Protein AF-A0A7V3CG55-F1 (afdb_monomer)

Structure (mmCIF, N/CA/C/O backbone):
data_AF-A0A7V3CG55-F1
#
_entry.id   AF-A0A7V3CG55-F1
#
loop_
_atom_site.group_PDB
_atom_site.id
_atom_site.type_symbol
_atom_site.label_atom_id
_atom_site.label_alt_id
_atom_site.label_comp_id
_atom_site.label_asym_id
_atom_site.label_entity_id
_atom_site.label_seq_id
_atom_site.pdbx_PDB_ins_code
_atom_site.Cartn_x
_atom_site.Cartn_y
_atom_site.Cartn_z
_atom_site.occupancy
_atom_site.B_iso_or_equiv
_atom_site.auth_seq_id
_atom_site.auth_comp_id
_atom_site.auth_asym_id
_atom_site.auth_atom_id
_atom_site.pdbx_PDB_model_num
ATOM 1 N N . MET A 1 1 ? 58.466 -49.900 -15.186 1.00 35.53 1 MET A N 1
ATOM 2 C CA . MET A 1 1 ? 58.613 -49.141 -16.448 1.00 35.53 1 MET A CA 1
ATOM 3 C C . MET A 1 1 ? 57.589 -49.647 -17.452 1.00 35.53 1 MET A C 1
ATOM 5 O O . MET A 1 1 ? 57.503 -50.847 -17.643 1.00 35.53 1 MET A O 1
ATOM 9 N N . HIS A 1 2 ? 56.799 -48.723 -18.004 1.00 33.03 2 HIS A N 1
ATOM 10 C CA . HIS A 1 2 ? 55.833 -48.870 -19.103 1.00 33.03 2 HIS A CA 1
ATOM 11 C C . HIS A 1 2 ? 54.865 -50.068 -19.105 1.00 33.03 2 HIS A C 1
ATOM 13 O O . HIS A 1 2 ? 55.187 -51.162 -19.558 1.00 33.03 2 HIS A O 1
ATOM 19 N N . ARG A 1 3 ? 53.592 -49.780 -18.805 1.00 26.42 3 ARG A N 1
ATOM 20 C CA . ARG A 1 3 ? 52.463 -50.412 -19.498 1.00 26.42 3 ARG A CA 1
ATOM 21 C C . ARG A 1 3 ? 51.508 -49.337 -20.009 1.00 26.42 3 ARG A C 1
ATOM 23 O O . ARG A 1 3 ? 50.970 -48.554 -19.236 1.00 26.42 3 ARG A O 1
ATOM 30 N N . LYS A 1 4 ? 51.373 -49.313 -21.336 1.00 31.94 4 LYS A N 1
ATOM 31 C CA . LYS A 1 4 ? 50.339 -48.615 -22.099 1.00 31.94 4 LYS A CA 1
ATOM 32 C C . LYS A 1 4 ? 49.001 -49.311 -21.852 1.00 31.94 4 LYS A C 1
ATOM 34 O O . LYS A 1 4 ? 48.948 -50.536 -21.927 1.00 31.94 4 LYS A O 1
ATOM 39 N N . ILE A 1 5 ? 47.943 -48.537 -21.643 1.00 29.34 5 ILE A N 1
ATOM 40 C CA . ILE A 1 5 ? 46.559 -48.978 -21.826 1.00 29.34 5 ILE A CA 1
ATOM 41 C C . ILE A 1 5 ? 45.871 -47.912 -22.686 1.00 29.34 5 ILE A C 1
ATOM 43 O O . ILE A 1 5 ? 45.896 -46.730 -22.353 1.00 29.34 5 ILE A O 1
ATOM 47 N N . LEU A 1 6 ? 45.354 -48.356 -23.835 1.00 31.91 6 LEU A N 1
ATOM 48 C CA . LEU A 1 6 ? 44.454 -47.623 -24.732 1.00 31.91 6 LEU A CA 1
ATOM 49 C C . LEU A 1 6 ? 43.140 -47.261 -24.015 1.00 31.91 6 LEU A C 1
ATOM 51 O O . LEU A 1 6 ? 42.688 -48.013 -23.154 1.00 31.91 6 LEU A O 1
ATOM 55 N N . PRO A 1 7 ? 42.431 -46.241 -24.515 1.00 29.69 7 PRO A N 1
ATOM 56 C CA . PRO A 1 7 ? 41.091 -46.509 -25.043 1.00 29.69 7 PRO A CA 1
ATOM 57 C C . PRO A 1 7 ? 40.951 -45.928 -26.459 1.00 29.69 7 PRO A C 1
ATOM 59 O O . PRO A 1 7 ? 41.406 -44.829 -26.754 1.00 29.69 7 PRO A O 1
ATOM 62 N N . PHE A 1 8 ? 40.564 -46.753 -27.431 1.00 28.31 8 PHE A N 1
ATOM 63 C CA . PHE A 1 8 ? 39.180 -46.871 -27.910 1.00 28.31 8 PHE A CA 1
ATOM 64 C C . PHE A 1 8 ? 38.615 -45.546 -28.441 1.00 28.31 8 PHE A C 1
ATOM 66 O O . PHE A 1 8 ? 37.965 -44.781 -27.738 1.00 28.31 8 PHE A O 1
ATOM 73 N N . ALA A 1 9 ? 38.865 -45.324 -29.731 1.00 29.89 9 ALA A N 1
ATOM 74 C CA . ALA A 1 9 ? 38.088 -44.430 -30.568 1.00 29.89 9 ALA A CA 1
ATOM 75 C C . ALA A 1 9 ? 36.786 -45.132 -30.983 1.00 29.89 9 ALA A C 1
ATOM 77 O O . ALA A 1 9 ? 36.823 -46.257 -31.485 1.00 29.89 9 ALA A O 1
ATOM 78 N N . PHE A 1 10 ? 35.657 -44.446 -30.837 1.00 26.48 10 PHE A N 1
ATOM 79 C CA . PHE A 1 10 ? 34.506 -44.633 -31.711 1.00 26.48 10 PHE A CA 1
ATOM 80 C C . PHE A 1 10 ? 33.882 -43.269 -32.004 1.00 26.48 10 PHE A C 1
ATOM 82 O O . PHE A 1 10 ? 33.929 -42.349 -31.193 1.00 26.48 10 PHE A O 1
ATOM 89 N N . TRP A 1 11 ? 33.418 -43.147 -33.237 1.00 26.95 11 TRP A N 1
ATOM 90 C CA . TRP A 1 11 ? 33.164 -41.922 -33.974 1.00 26.95 11 TRP A CA 1
ATOM 91 C C . TRP A 1 11 ? 31.956 -41.121 -33.482 1.00 26.95 11 TRP A C 1
ATOM 93 O O . TRP A 1 11 ? 30.909 -41.694 -33.198 1.00 26.95 11 TRP A O 1
ATOM 103 N N . LEU A 1 12 ? 32.049 -39.795 -33.607 1.00 23.28 12 LEU A N 1
ATOM 104 C CA . LEU A 1 12 ? 30.937 -38.999 -34.121 1.00 23.28 12 LEU A CA 1
ATOM 105 C C . LEU A 1 12 ? 31.495 -37.861 -34.985 1.00 23.28 12 LEU A C 1
ATOM 107 O O . LEU A 1 12 ? 31.958 -36.838 -34.489 1.00 23.28 12 LEU A O 1
ATOM 111 N N . GLY A 1 13 ? 3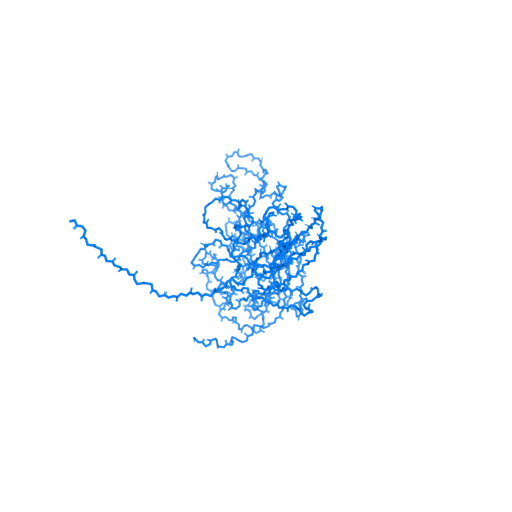1.489 -38.074 -36.297 1.00 25.56 13 GLY A N 1
ATOM 112 C CA . GLY A 1 13 ? 31.519 -36.983 -37.255 1.00 25.56 13 GLY A CA 1
ATOM 113 C C . GLY A 1 13 ? 30.084 -36.626 -37.603 1.00 25.56 13 GLY A C 1
ATOM 114 O O . GLY A 1 13 ? 29.375 -37.494 -38.096 1.00 25.56 13 GLY A O 1
ATOM 115 N N . ILE A 1 14 ? 29.691 -35.371 -37.380 1.00 28.50 14 ILE A N 1
ATOM 116 C CA . ILE A 1 14 ? 28.765 -34.641 -38.253 1.00 28.50 14 ILE A CA 1
ATOM 117 C C . ILE A 1 14 ? 29.295 -33.205 -38.370 1.00 28.50 14 ILE A C 1
ATOM 119 O O . ILE A 1 14 ? 29.180 -32.389 -37.464 1.00 28.50 14 ILE A O 1
ATOM 123 N N . THR A 1 15 ? 29.993 -32.997 -39.482 1.00 29.48 15 THR A N 1
ATOM 124 C CA . THR A 1 15 ? 29.806 -31.929 -40.471 1.00 29.48 15 THR A CA 1
ATOM 125 C C . THR A 1 15 ? 29.476 -30.511 -39.992 1.00 29.48 15 THR A C 1
ATOM 127 O O . THR A 1 15 ? 28.394 -30.230 -39.483 1.00 29.48 15 THR A O 1
ATOM 130 N N . LEU A 1 16 ? 30.389 -29.593 -40.338 1.00 33.97 16 LEU A N 1
ATOM 131 C CA . LEU A 1 16 ? 30.124 -28.174 -40.560 1.00 33.97 16 LEU A CA 1
ATOM 132 C C . LEU A 1 16 ? 28.797 -27.952 -41.304 1.00 33.97 16 LEU A C 1
ATOM 134 O O . LEU A 1 16 ? 28.668 -28.342 -42.461 1.00 33.97 16 LEU A O 1
ATOM 138 N N . CYS A 1 17 ? 27.888 -27.236 -40.657 1.00 27.44 17 CYS A N 1
ATOM 139 C CA . CYS A 1 17 ? 26.874 -26.326 -41.198 1.00 27.44 17 CYS A CA 1
ATOM 140 C C . CYS A 1 17 ? 26.554 -25.435 -39.983 1.00 27.44 17 CYS A C 1
ATOM 142 O O . CYS A 1 17 ? 26.014 -25.933 -39.008 1.00 27.44 17 CYS A O 1
ATOM 144 N N . VAL A 1 18 ? 26.975 -24.179 -39.845 1.00 32.47 18 VAL A N 1
ATOM 145 C CA . VAL A 1 18 ? 26.862 -23.055 -40.773 1.00 32.47 18 VAL A CA 1
ATOM 146 C C . VAL A 1 18 ? 28.028 -22.087 -40.505 1.00 32.47 18 VAL A C 1
ATOM 148 O O . VAL A 1 18 ? 28.001 -21.307 -39.558 1.00 32.47 18 VAL A O 1
ATOM 151 N N . ALA A 1 19 ? 29.058 -22.116 -41.352 1.00 32.53 19 ALA A N 1
ATOM 152 C CA . ALA A 1 19 ? 29.825 -20.911 -41.652 1.00 32.53 19 ALA A CA 1
ATOM 153 C C . ALA A 1 19 ? 28.995 -20.158 -42.697 1.00 32.53 19 ALA A C 1
ATOM 155 O O . ALA A 1 19 ? 28.961 -20.548 -43.861 1.00 32.53 19 ALA A O 1
ATOM 156 N N . GLY A 1 20 ? 28.214 -19.180 -42.246 1.00 30.47 20 GLY A N 1
ATOM 157 C CA . GLY A 1 20 ? 27.218 -18.528 -43.097 1.00 30.47 20 GLY A CA 1
ATOM 158 C C . GLY A 1 20 ? 26.091 -17.832 -42.343 1.00 30.47 20 GLY A C 1
ATOM 159 O O . GLY A 1 20 ? 24.978 -17.777 -42.843 1.00 30.47 20 GLY A O 1
ATOM 160 N N . LEU A 1 21 ? 26.348 -17.311 -41.147 1.00 34.59 21 LEU A N 1
ATOM 161 C CA . LEU A 1 21 ? 25.634 -16.125 -40.699 1.00 34.59 21 LEU A CA 1
ATOM 162 C C . LEU A 1 21 ? 26.679 -15.028 -40.751 1.00 34.59 21 LEU A C 1
ATOM 164 O O . LEU A 1 21 ? 27.615 -15.009 -39.953 1.00 34.59 21 LEU A O 1
ATOM 168 N N . SER A 1 22 ? 26.569 -14.182 -41.774 1.00 35.09 22 SER A N 1
ATOM 169 C CA . SER A 1 22 ? 27.183 -12.863 -41.759 1.00 35.09 22 SER A CA 1
ATOM 170 C C . SER A 1 22 ? 27.063 -12.300 -40.348 1.00 35.09 22 SER A C 1
ATOM 172 O O . SER A 1 22 ? 25.990 -12.404 -39.748 1.00 35.09 22 SER A O 1
ATOM 174 N N . ALA A 1 23 ? 28.128 -11.690 -39.839 1.00 41.75 23 ALA A N 1
ATOM 175 C CA . ALA A 1 23 ? 27.981 -10.670 -38.820 1.00 41.75 23 ALA A CA 1
ATOM 176 C C . ALA A 1 23 ? 26.908 -9.690 -39.329 1.00 41.75 23 ALA A C 1
ATOM 178 O O . ALA A 1 23 ? 27.185 -8.883 -40.209 1.00 41.75 23 ALA A O 1
ATOM 179 N N . GLN A 1 24 ? 25.654 -9.856 -38.901 1.00 49.94 24 GLN A N 1
ATOM 180 C CA . GLN A 1 24 ? 24.604 -8.898 -39.204 1.00 49.94 24 GLN A CA 1
ATOM 181 C C . GLN A 1 24 ? 24.866 -7.741 -38.256 1.00 49.94 24 GLN A C 1
ATOM 183 O O . GLN A 1 24 ? 24.544 -7.799 -37.066 1.00 49.94 24 GLN A O 1
ATOM 188 N N . GLU A 1 25 ? 25.585 -6.752 -38.782 1.00 61.59 25 GLU A N 1
ATOM 189 C CA . GLU A 1 25 ? 25.749 -5.448 -38.161 1.00 61.59 25 GLU A CA 1
ATOM 190 C C . GLU A 1 25 ? 24.369 -4.978 -37.669 1.00 61.59 25 GLU A C 1
ATOM 192 O O . GLU A 1 25 ? 23.360 -5.132 -38.349 1.00 61.59 25 GLU A O 1
ATOM 197 N N . GLY A 1 26 ? 24.297 -4.529 -36.415 1.00 69.31 26 GLY A N 1
ATOM 198 C CA . GLY A 1 26 ? 23.065 -3.973 -35.861 1.00 69.31 26 GLY A CA 1
ATOM 199 C C . GLY A 1 26 ? 22.118 -4.925 -35.117 1.00 69.31 26 GLY A C 1
ATOM 200 O O . GLY A 1 26 ? 21.116 -4.430 -34.619 1.00 69.31 26 GLY A O 1
ATOM 201 N N . LEU A 1 27 ? 22.382 -6.231 -34.966 1.00 83.50 27 LEU A N 1
ATOM 202 C CA . LEU A 1 27 ? 21.539 -7.107 -34.123 1.00 83.50 27 LEU A CA 1
ATOM 203 C C . LEU A 1 27 ? 22.017 -7.197 -32.665 1.00 83.50 27 LEU A C 1
ATOM 205 O O . LEU A 1 27 ? 23.166 -7.554 -32.402 1.00 83.50 27 LEU A O 1
ATOM 209 N N . PHE A 1 28 ? 21.103 -6.946 -31.725 1.00 82.00 28 PHE A N 1
ATOM 210 C CA . PHE A 1 28 ? 21.346 -6.949 -30.283 1.00 82.00 28 PHE A CA 1
ATOM 211 C C . PHE A 1 28 ? 20.262 -7.745 -29.541 1.00 82.00 28 PHE A C 1
ATOM 213 O O . PHE A 1 28 ? 19.148 -7.240 -29.372 1.00 82.00 28 PHE A O 1
ATOM 220 N N . PRO A 1 29 ? 20.530 -8.988 -29.096 1.00 85.38 29 PRO A N 1
ATOM 221 C CA . PRO A 1 29 ? 19.652 -9.661 -28.147 1.00 85.38 29 PRO A CA 1
ATOM 222 C C . PRO A 1 29 ? 19.535 -8.857 -26.849 1.00 85.38 29 PRO A C 1
ATOM 224 O O . PRO A 1 29 ? 20.529 -8.362 -26.314 1.00 85.38 29 PRO A O 1
ATOM 227 N N . ILE A 1 30 ? 18.316 -8.764 -26.335 1.00 75.19 30 ILE A N 1
ATOM 228 C CA . ILE A 1 30 ? 17.985 -8.127 -25.068 1.00 75.19 30 ILE A CA 1
ATOM 229 C C . ILE A 1 30 ? 17.346 -9.179 -24.172 1.00 75.19 30 ILE A C 1
ATOM 231 O O . ILE A 1 30 ? 16.344 -9.794 -24.542 1.00 75.19 30 ILE A O 1
ATOM 235 N N . HIS A 1 31 ? 17.910 -9.353 -22.984 1.00 71.81 31 HIS A N 1
ATOM 236 C CA . HIS A 1 31 ? 17.335 -10.184 -21.935 1.00 71.81 31 HIS A CA 1
ATOM 237 C C . HIS A 1 31 ? 16.839 -9.288 -20.807 1.00 71.81 31 HIS A C 1
ATOM 239 O O . HIS A 1 31 ? 17.584 -8.438 -20.322 1.00 71.81 31 HIS A O 1
ATOM 245 N N . ALA A 1 32 ? 15.595 -9.483 -20.400 1.00 65.00 32 ALA A N 1
ATOM 246 C CA . ALA A 1 32 ? 14.932 -8.782 -19.316 1.00 65.00 32 ALA A CA 1
ATOM 247 C C . ALA A 1 32 ? 14.139 -9.783 -18.460 1.00 65.00 32 ALA A C 1
ATOM 249 O O . ALA A 1 32 ? 13.916 -10.918 -18.889 1.00 65.00 32 ALA A O 1
ATOM 250 N N . PRO A 1 33 ? 13.678 -9.395 -17.263 1.00 63.22 33 PRO A N 1
ATOM 251 C CA . PRO A 1 33 ? 12.757 -10.226 -16.500 1.00 63.22 33 PRO A CA 1
ATOM 252 C C . PRO A 1 33 ? 11.456 -10.471 -17.285 1.00 63.22 33 PRO A C 1
ATOM 254 O O . PRO A 1 33 ? 11.010 -9.574 -18.013 1.00 63.22 33 PRO A O 1
ATOM 257 N N . PRO A 1 34 ? 10.804 -11.636 -17.124 1.00 64.38 34 PRO A N 1
ATOM 258 C CA . PRO A 1 34 ? 9.479 -11.886 -17.678 1.00 64.38 34 PRO A CA 1
ATOM 259 C C . PRO A 1 34 ? 8.505 -10.735 -17.405 1.00 64.38 34 PRO A C 1
ATOM 261 O O . PRO A 1 34 ? 8.498 -10.138 -16.331 1.00 64.38 34 PRO A O 1
ATOM 264 N N . TYR A 1 35 ? 7.671 -10.438 -18.393 1.00 67.94 35 TYR A N 1
ATOM 265 C CA . TYR A 1 35 ? 6.678 -9.361 -18.422 1.00 67.94 35 TYR A CA 1
ATOM 266 C C . TYR A 1 35 ? 7.247 -7.932 -18.403 1.00 67.94 35 TYR A C 1
ATOM 268 O O . TYR A 1 35 ? 6.473 -6.972 -18.433 1.00 67.94 35 TYR A O 1
ATOM 276 N N . THR A 1 36 ? 8.574 -7.769 -18.436 1.00 69.19 36 THR A N 1
ATOM 277 C CA . THR A 1 36 ? 9.223 -6.483 -18.733 1.00 69.19 36 THR A CA 1
ATOM 278 C C . THR A 1 36 ? 8.969 -6.130 -20.180 1.00 69.19 36 THR A C 1
ATOM 280 O O . THR A 1 36 ? 9.165 -6.974 -21.042 1.00 69.19 36 THR A O 1
ATOM 283 N N . ARG A 1 37 ? 8.554 -4.897 -20.453 1.00 73.81 37 ARG A N 1
ATOM 284 C CA . ARG A 1 37 ? 8.356 -4.368 -21.804 1.00 73.81 37 ARG A CA 1
ATOM 285 C C . ARG A 1 37 ? 9.617 -3.688 -22.261 1.00 73.81 37 ARG A C 1
ATOM 287 O O . ARG A 1 37 ? 10.192 -2.931 -21.498 1.00 73.81 37 ARG A O 1
ATOM 294 N N . VAL A 1 38 ? 9.985 -3.864 -23.517 1.00 74.06 38 VAL A N 1
ATOM 295 C CA . VAL A 1 38 ? 11.076 -3.104 -24.116 1.00 74.06 38 VAL A CA 1
ATOM 296 C C . VAL A 1 38 ? 10.516 -2.289 -25.274 1.00 74.06 38 VAL A C 1
ATOM 298 O O . VAL A 1 38 ? 9.682 -2.770 -26.040 1.00 74.06 38 VAL A O 1
ATOM 301 N N . GLN A 1 39 ? 10.933 -1.035 -25.358 1.00 83.56 39 GLN A N 1
ATOM 302 C CA . GLN A 1 39 ? 10.686 -0.116 -26.459 1.00 83.56 39 GLN A CA 1
ATOM 303 C C . GLN A 1 39 ? 12.035 0.368 -26.976 1.00 83.56 39 GLN A C 1
ATOM 305 O O . GLN A 1 39 ? 13.015 0.405 -26.234 1.00 83.56 39 GLN A O 1
ATOM 310 N N . ALA A 1 40 ? 12.100 0.703 -28.256 1.00 84.56 40 ALA A N 1
ATOM 311 C CA . ALA A 1 40 ? 13.317 1.195 -28.873 1.00 84.56 40 ALA A CA 1
ATOM 312 C C . ALA A 1 40 ? 12.982 2.333 -29.833 1.00 84.56 40 ALA A C 1
ATOM 314 O O . ALA A 1 40 ? 12.104 2.193 -30.684 1.00 84.56 40 ALA A O 1
ATOM 315 N N . GLU A 1 41 ? 13.703 3.440 -29.715 1.00 87.38 41 GLU A N 1
ATOM 316 C CA . GLU A 1 41 ? 13.667 4.551 -30.665 1.00 87.38 41 GLU A CA 1
ATOM 317 C C . GLU A 1 41 ? 14.917 4.478 -31.543 1.00 87.38 41 GLU A C 1
ATOM 319 O O . GLU A 1 41 ? 16.015 4.311 -31.019 1.00 87.38 41 GLU A O 1
ATOM 324 N N . GLY A 1 42 ? 14.786 4.573 -32.869 1.00 81.75 42 GLY A N 1
ATOM 325 C CA . GLY A 1 42 ? 15.933 4.482 -33.792 1.00 81.75 42 GLY A CA 1
ATOM 326 C C . GLY A 1 42 ? 16.344 3.056 -34.193 1.00 81.75 42 GLY A C 1
ATOM 327 O O . GLY A 1 42 ? 17.335 2.876 -34.898 1.00 81.75 42 GLY A O 1
ATOM 328 N N . GLY A 1 43 ? 15.566 2.042 -33.802 1.00 83.94 43 GLY A N 1
ATOM 329 C CA . GLY A 1 43 ? 15.747 0.644 -34.200 1.00 83.94 43 GLY A CA 1
ATOM 330 C C . GLY A 1 43 ? 14.416 -0.104 -34.304 1.00 83.94 43 GLY A C 1
ATOM 331 O O . GLY A 1 43 ? 13.369 0.400 -33.908 1.00 83.94 43 GLY A O 1
ATOM 332 N N . THR A 1 44 ? 14.443 -1.314 -34.860 1.00 86.12 44 THR A N 1
ATOM 333 C CA . THR A 1 44 ? 13.291 -2.228 -34.887 1.00 86.12 44 THR A CA 1
ATOM 334 C C . THR A 1 44 ? 13.430 -3.247 -33.770 1.00 86.12 44 THR A C 1
ATOM 336 O O . THR A 1 44 ? 14.458 -3.910 -33.669 1.00 86.12 44 THR A O 1
ATOM 339 N N . LEU A 1 45 ? 12.392 -3.410 -32.956 1.00 86.81 45 LEU A N 1
ATOM 340 C CA . LEU A 1 45 ? 12.376 -4.369 -31.860 1.00 86.81 45 LEU A CA 1
ATOM 341 C C . LEU A 1 45 ? 11.421 -5.523 -32.174 1.00 86.81 45 LEU A C 1
ATOM 343 O O . LEU A 1 45 ? 10.286 -5.305 -32.594 1.00 86.81 45 LEU A O 1
ATOM 347 N N . GLN A 1 46 ? 11.870 -6.751 -31.940 1.00 87.06 46 GLN A N 1
ATOM 348 C CA . GLN A 1 46 ? 11.032 -7.949 -31.949 1.00 87.06 46 GLN A CA 1
ATOM 349 C C . GLN A 1 46 ? 11.223 -8.684 -30.629 1.00 87.06 46 GLN A C 1
ATOM 351 O O . GLN A 1 46 ? 12.342 -8.762 -30.142 1.00 87.06 46 GLN A O 1
ATOM 356 N N . GLY A 1 47 ? 10.174 -9.240 -30.038 1.00 83.75 47 GLY A N 1
ATOM 357 C CA . GLY A 1 47 ? 10.336 -10.021 -28.816 1.00 83.75 47 GLY A CA 1
ATOM 358 C C . GLY A 1 47 ? 9.028 -10.450 -28.185 1.00 83.75 47 GLY A C 1
ATOM 359 O O . GLY A 1 47 ? 7.950 -10.028 -28.607 1.00 83.75 47 GLY A O 1
ATOM 360 N N . ASP A 1 48 ? 9.153 -11.295 -27.168 1.00 77.25 48 ASP A N 1
ATOM 361 C CA . ASP A 1 48 ? 8.044 -11.779 -26.353 1.00 77.25 48 ASP A CA 1
ATOM 362 C C . ASP A 1 48 ? 8.234 -11.295 -24.909 1.00 77.25 48 ASP A C 1
ATOM 364 O O . ASP A 1 48 ? 9.068 -11.841 -24.174 1.00 77.25 48 ASP A O 1
ATOM 368 N N . PRO A 1 49 ? 7.438 -10.304 -24.466 1.00 71.62 49 PRO A N 1
ATOM 369 C CA . PRO A 1 49 ? 7.479 -9.836 -23.092 1.00 71.62 49 PRO A CA 1
ATOM 370 C C . PRO A 1 49 ? 7.307 -10.950 -22.065 1.00 71.62 49 PRO A C 1
ATOM 372 O O . PRO A 1 49 ? 7.937 -10.887 -21.021 1.00 71.62 49 PRO A O 1
ATOM 375 N N . ARG A 1 50 ? 6.527 -12.007 -22.337 1.00 70.25 50 ARG A N 1
ATOM 376 C CA . ARG A 1 50 ? 6.275 -13.095 -21.367 1.00 70.25 50 ARG A CA 1
ATOM 377 C C . ARG A 1 50 ? 7.545 -13.853 -20.991 1.00 70.25 50 ARG A C 1
ATOM 379 O O . ARG A 1 50 ? 7.609 -14.438 -19.917 1.00 70.25 50 ARG A O 1
ATOM 386 N N . LYS A 1 51 ? 8.537 -13.853 -21.880 1.00 71.56 51 LYS A N 1
ATOM 387 C CA . LYS A 1 51 ? 9.840 -14.495 -21.674 1.00 71.56 51 LYS A CA 1
ATOM 388 C C . LYS A 1 51 ? 10.931 -13.498 -21.304 1.00 71.56 51 LYS A C 1
ATOM 390 O O . LYS A 1 51 ? 11.993 -13.919 -20.867 1.00 71.56 51 LYS A O 1
ATOM 395 N N . GLY A 1 52 ? 10.671 -12.200 -21.480 1.00 69.19 52 GLY A N 1
ATOM 396 C CA . GLY A 1 52 ? 11.682 -11.159 -21.326 1.00 69.19 52 GLY A CA 1
ATOM 397 C C . GLY A 1 52 ? 12.799 -11.275 -22.368 1.00 69.19 52 GLY A C 1
ATOM 398 O O . GLY A 1 52 ? 13.936 -10.893 -22.117 1.00 69.19 52 GLY A O 1
ATOM 399 N N . GLU A 1 53 ? 12.493 -11.830 -23.539 1.00 79.06 53 GLU A N 1
ATOM 400 C CA . GLU A 1 53 ? 13.458 -12.042 -24.615 1.00 79.06 53 GLU A CA 1
ATOM 401 C C . GLU A 1 53 ? 13.101 -11.143 -25.797 1.00 79.06 53 GLU A C 1
ATOM 403 O O . GLU A 1 53 ? 12.010 -11.251 -26.369 1.00 79.06 53 GLU A O 1
ATOM 408 N N . TYR A 1 54 ? 14.032 -10.269 -26.178 1.00 83.00 54 TYR A N 1
ATOM 409 C CA . TYR A 1 54 ? 13.896 -9.401 -27.341 1.00 83.00 54 TYR A CA 1
ATOM 410 C C . TYR A 1 54 ? 15.139 -9.429 -28.221 1.00 83.00 54 TYR A C 1
ATOM 412 O O . TYR A 1 54 ? 16.226 -9.840 -27.824 1.00 83.00 54 TYR A O 1
ATOM 420 N N . LEU A 1 55 ? 14.965 -8.945 -29.439 1.00 87.56 55 LEU A N 1
ATOM 421 C CA . LEU A 1 55 ? 15.994 -8.710 -30.423 1.00 87.56 55 LEU A CA 1
ATOM 422 C C . LEU A 1 55 ? 15.794 -7.298 -30.969 1.00 87.56 55 LEU A C 1
ATOM 424 O O . LEU A 1 55 ? 14.798 -7.007 -31.635 1.00 87.56 55 LEU A O 1
ATOM 428 N N . LEU A 1 56 ? 16.745 -6.422 -30.670 1.00 87.38 56 LEU A N 1
ATOM 429 C CA . LEU A 1 56 ? 16.844 -5.104 -31.275 1.00 87.38 56 LEU A CA 1
ATOM 430 C C . LEU A 1 56 ? 17.648 -5.204 -32.566 1.00 87.38 56 LEU A C 1
ATOM 432 O O . LEU A 1 56 ? 18.719 -5.806 -32.604 1.00 87.38 56 LEU A O 1
ATOM 436 N N . ARG A 1 57 ? 17.143 -4.565 -33.613 1.00 88.56 57 ARG A N 1
ATOM 437 C CA . ARG A 1 57 ? 17.827 -4.378 -34.884 1.00 88.56 57 ARG A CA 1
ATOM 438 C C . ARG A 1 57 ? 18.024 -2.894 -35.154 1.00 88.56 57 ARG A C 1
ATOM 440 O O . ARG A 1 57 ? 17.054 -2.170 -35.368 1.00 88.56 57 ARG A O 1
ATOM 447 N N . LEU A 1 58 ? 19.272 -2.455 -35.180 1.00 85.81 58 LEU A N 1
ATOM 448 C CA . LEU A 1 58 ? 19.659 -1.132 -35.647 1.00 85.81 58 LEU A CA 1
ATOM 449 C C . LEU A 1 58 ? 19.742 -1.105 -37.181 1.00 85.81 58 LEU A C 1
ATOM 451 O O . LEU A 1 58 ? 19.989 -2.146 -37.796 1.00 85.81 58 LEU A O 1
ATOM 455 N N . PRO A 1 59 ? 19.535 0.065 -37.806 1.00 82.62 59 PRO A N 1
ATOM 456 C CA . PRO A 1 59 ? 19.858 0.278 -39.211 1.00 82.62 59 PRO A CA 1
ATOM 457 C C . PRO A 1 59 ? 21.332 -0.025 -39.510 1.00 82.62 59 PRO A C 1
ATOM 459 O O . PRO A 1 59 ? 22.193 0.194 -38.657 1.00 82.62 59 PRO A O 1
ATOM 462 N N . ASP A 1 60 ? 21.620 -0.458 -40.739 1.00 77.88 60 ASP A N 1
ATOM 463 C CA . ASP A 1 60 ? 22.980 -0.727 -41.225 1.00 77.88 60 ASP A CA 1
ATOM 464 C C . ASP A 1 60 ? 23.744 0.599 -41.429 1.00 77.88 60 ASP A C 1
ATOM 466 O O . ASP A 1 60 ? 23.897 1.103 -42.543 1.00 77.88 60 ASP A O 1
ATOM 470 N N . SER A 1 61 ? 24.165 1.216 -40.324 1.00 78.31 61 SER A N 1
ATOM 471 C CA . SER A 1 61 ? 25.000 2.416 -40.284 1.00 78.31 61 SER A CA 1
ATOM 472 C C . SER A 1 61 ? 25.922 2.372 -39.059 1.00 78.31 61 SER A C 1
ATOM 474 O O . SER A 1 61 ? 25.454 2.095 -37.953 1.00 78.31 61 SER A O 1
ATOM 476 N N . PRO A 1 62 ? 27.222 2.686 -39.204 1.00 68.75 62 PRO A N 1
ATOM 477 C CA . PRO A 1 62 ? 28.162 2.725 -38.082 1.00 68.75 62 PRO A CA 1
ATOM 478 C C . PRO A 1 62 ? 27.845 3.829 -37.058 1.00 68.75 62 PRO A C 1
ATOM 480 O O . PRO A 1 62 ? 28.315 3.755 -35.925 1.00 68.75 62 PRO A O 1
ATOM 483 N N . GLU A 1 63 ? 27.028 4.817 -37.434 1.00 76.69 63 GLU A N 1
ATOM 484 C CA . GLU A 1 63 ? 26.530 5.888 -36.558 1.00 76.69 63 GLU A CA 1
ATOM 485 C C . GLU A 1 63 ? 25.137 5.584 -35.981 1.00 76.69 63 GLU A C 1
ATOM 487 O O . GLU A 1 63 ? 24.583 6.397 -35.242 1.00 76.69 63 GLU A O 1
ATOM 492 N N . ALA A 1 64 ? 24.540 4.434 -36.323 1.00 81.38 64 ALA A N 1
ATOM 493 C CA . ALA A 1 64 ? 23.218 4.079 -35.832 1.00 81.38 64 ALA A CA 1
ATOM 494 C C . ALA A 1 64 ? 23.237 3.898 -34.313 1.00 81.38 64 ALA A C 1
ATOM 496 O O . ALA A 1 64 ? 23.985 3.077 -33.771 1.00 81.38 64 ALA A O 1
ATOM 497 N N . ASN A 1 65 ? 22.347 4.633 -33.655 1.00 85.50 65 ASN A N 1
ATOM 498 C CA . ASN A 1 65 ? 22.103 4.558 -32.228 1.00 85.50 65 ASN A CA 1
ATOM 499 C C . ASN A 1 65 ? 20.613 4.325 -31.993 1.00 85.50 65 ASN A C 1
ATOM 501 O O . ASN A 1 65 ? 19.771 4.817 -32.747 1.00 85.50 65 ASN A O 1
ATOM 505 N N . SER A 1 66 ? 20.293 3.599 -30.930 1.00 84.25 66 SER A N 1
ATOM 506 C CA . SER A 1 66 ? 18.932 3.467 -30.441 1.00 84.25 66 SER A CA 1
ATOM 507 C C . SER A 1 66 ? 18.876 3.707 -28.949 1.00 84.25 66 SER A C 1
ATOM 509 O O . SER A 1 66 ? 19.735 3.245 -28.198 1.00 84.25 66 SER A O 1
ATOM 511 N N . LYS A 1 67 ? 17.834 4.415 -28.529 1.00 85.00 67 LYS A N 1
ATOM 512 C CA . LYS A 1 67 ? 17.460 4.525 -27.129 1.00 85.00 67 LYS A CA 1
ATOM 513 C C . LYS A 1 67 ? 16.514 3.376 -26.815 1.00 85.00 67 LYS A C 1
ATOM 515 O O . LYS A 1 67 ? 15.401 3.330 -27.337 1.00 85.00 67 LYS A O 1
ATOM 520 N N . VAL A 1 68 ? 16.972 2.440 -25.998 1.00 77.56 68 VAL A N 1
ATOM 521 C CA . VAL A 1 68 ? 16.194 1.293 -25.537 1.00 77.56 68 VAL A CA 1
ATOM 522 C C . VAL A 1 68 ? 15.622 1.622 -24.173 1.00 77.56 68 VAL A C 1
ATOM 524 O O . VAL A 1 68 ? 16.363 1.913 -23.241 1.00 77.56 68 VAL A O 1
ATOM 527 N N . GLN A 1 69 ? 14.305 1.550 -24.046 1.00 75.44 69 GLN A N 1
ATOM 528 C CA . GLN A 1 69 ? 13.604 1.726 -22.787 1.00 75.44 69 GLN A CA 1
ATOM 529 C C . GLN A 1 69 ? 12.985 0.398 -22.354 1.00 75.44 69 GLN A C 1
ATOM 531 O O . GLN A 1 69 ? 12.082 -0.111 -23.014 1.00 75.44 69 GLN A O 1
ATOM 536 N N . ALA A 1 70 ? 13.446 -0.166 -21.243 1.00 66.56 70 ALA A N 1
ATOM 537 C CA . ALA A 1 70 ? 12.825 -1.311 -20.598 1.00 66.56 70 ALA A CA 1
ATOM 538 C C . ALA A 1 70 ? 11.909 -0.836 -19.468 1.00 66.56 70 ALA A C 1
ATOM 540 O O . ALA A 1 70 ? 12.376 -0.312 -18.463 1.00 66.56 70 ALA A O 1
ATOM 541 N N . ARG A 1 71 ? 10.601 -1.032 -19.617 1.00 64.88 71 ARG A N 1
ATOM 542 C CA . ARG A 1 71 ? 9.612 -0.779 -18.574 1.00 64.88 71 ARG A CA 1
ATOM 543 C C . ARG A 1 71 ? 9.215 -2.082 -17.897 1.00 64.88 71 ARG A C 1
ATOM 545 O O . ARG A 1 71 ? 8.509 -2.910 -18.476 1.00 64.88 71 ARG A O 1
ATOM 552 N N . GLY A 1 72 ? 9.678 -2.251 -16.669 1.00 56.69 72 GLY A N 1
ATOM 553 C CA . GLY A 1 72 ? 9.320 -3.348 -15.797 1.00 56.69 72 GLY A CA 1
ATOM 554 C C . GLY A 1 72 ? 7.822 -3.382 -15.463 1.00 56.69 72 GLY A C 1
ATOM 555 O O . GLY A 1 72 ? 7.103 -2.391 -15.627 1.00 56.69 72 GLY A O 1
ATOM 556 N N . PRO A 1 73 ? 7.348 -4.532 -14.967 1.00 52.72 73 PRO A N 1
ATOM 557 C CA . PRO A 1 73 ? 5.941 -4.784 -14.659 1.00 52.72 73 PRO A CA 1
ATOM 558 C C . PRO A 1 73 ? 5.294 -3.832 -13.638 1.00 52.72 73 PRO A C 1
ATOM 560 O O . PRO A 1 73 ? 4.084 -3.625 -13.693 1.00 52.72 73 PRO A O 1
ATOM 563 N N . PHE A 1 74 ? 6.092 -3.219 -12.761 1.00 55.25 74 PHE A N 1
ATOM 564 C CA . PHE A 1 74 ? 5.636 -2.302 -11.704 1.00 55.25 74 PHE A CA 1
ATOM 565 C C . PHE A 1 74 ? 5.978 -0.841 -11.993 1.00 55.25 74 PHE A C 1
ATOM 567 O O . PHE A 1 74 ? 6.009 -0.026 -11.086 1.00 55.25 74 PHE A O 1
ATOM 574 N N . GLY A 1 75 ? 6.255 -0.507 -13.257 1.00 48.94 75 GLY A N 1
ATOM 575 C CA . GLY A 1 75 ? 6.479 0.872 -13.691 1.00 48.94 75 GLY A CA 1
ATOM 576 C C . GLY A 1 75 ? 7.944 1.301 -13.786 1.00 48.94 75 GLY A C 1
ATOM 577 O O . GLY A 1 75 ? 8.190 2.357 -14.365 1.00 48.94 75 GLY A O 1
ATOM 578 N N . VAL A 1 76 ? 8.901 0.491 -13.306 1.00 51.31 76 VAL A N 1
ATOM 579 C CA . VAL A 1 76 ? 10.343 0.807 -13.331 1.00 51.31 76 VAL A CA 1
ATOM 580 C C . VAL A 1 76 ? 10.777 0.981 -14.77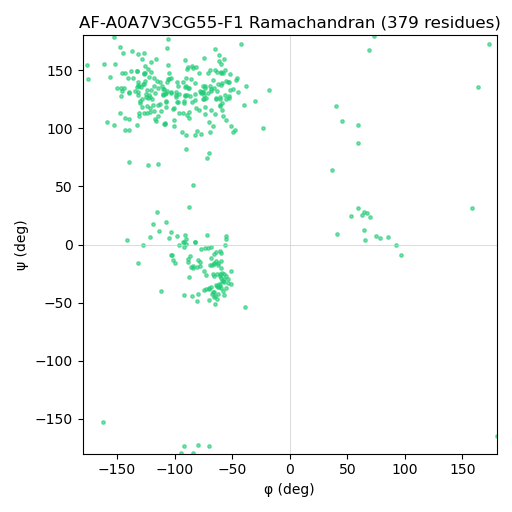8 1.00 51.31 76 VAL A C 1
ATOM 582 O O . VAL A 1 76 ? 10.553 0.084 -15.583 1.00 51.31 76 VAL A O 1
ATOM 585 N N . SER A 1 77 ? 11.380 2.113 -15.129 1.00 56.34 77 SER A N 1
ATOM 586 C CA . SER A 1 77 ? 11.806 2.391 -16.500 1.00 56.34 77 SER A CA 1
ATOM 587 C C . SER A 1 77 ? 13.317 2.541 -16.571 1.00 56.34 77 SER A C 1
ATOM 589 O O . SER A 1 77 ? 13.865 3.563 -16.177 1.00 56.34 77 SER A O 1
ATOM 591 N N . LEU A 1 78 ? 13.978 1.555 -17.161 1.00 61.66 78 LEU A N 1
ATOM 592 C CA . LEU A 1 78 ? 15.389 1.603 -17.502 1.00 61.66 78 LEU A CA 1
ATOM 593 C C . LEU A 1 78 ? 15.573 2.142 -18.910 1.00 61.66 78 LEU A C 1
ATOM 595 O O . LEU A 1 78 ? 14.869 1.729 -19.825 1.00 61.66 78 LEU A O 1
ATOM 599 N N . VAL A 1 79 ? 16.525 3.050 -19.087 1.00 67.12 79 VAL A N 1
ATOM 600 C CA . VAL A 1 79 ? 16.862 3.627 -20.388 1.00 67.12 79 VAL A CA 1
ATOM 601 C C . VAL A 1 79 ? 18.335 3.370 -20.661 1.00 67.12 79 VAL A C 1
ATOM 603 O O . VAL A 1 79 ? 19.186 3.722 -19.851 1.00 67.12 79 VAL A O 1
ATOM 606 N N . GLU A 1 80 ? 18.634 2.778 -21.809 1.00 72.25 80 GLU A N 1
ATOM 607 C CA . GLU A 1 80 ? 19.992 2.470 -22.238 1.00 72.25 80 GLU A CA 1
ATOM 608 C C . GLU A 1 80 ? 20.203 2.907 -23.689 1.00 72.25 80 GLU A C 1
ATOM 610 O O . GLU A 1 80 ? 19.358 2.677 -24.555 1.00 72.25 80 GLU A O 1
ATOM 615 N N . GLU A 1 81 ? 21.340 3.541 -23.966 1.00 82.44 81 GLU A N 1
ATOM 616 C CA . GLU A 1 81 ? 21.736 3.887 -25.329 1.00 82.44 81 GLU A CA 1
ATOM 617 C C . GLU A 1 81 ? 22.576 2.764 -25.942 1.00 82.44 81 GLU A C 1
ATOM 619 O O . GLU A 1 81 ? 23.558 2.284 -25.369 1.00 82.44 81 GLU A O 1
ATOM 624 N N . VAL A 1 82 ? 22.185 2.332 -27.137 1.00 79.81 82 VAL A N 1
ATOM 625 C CA . VAL A 1 82 ? 22.803 1.217 -27.854 1.00 79.81 82 VAL A CA 1
ATOM 626 C C . VAL A 1 82 ? 23.307 1.719 -29.192 1.00 79.81 82 VAL A C 1
ATOM 628 O O . VAL A 1 82 ? 22.518 2.128 -30.039 1.00 79.81 82 VAL A O 1
ATOM 631 N N . SER A 1 83 ? 24.618 1.648 -29.399 1.00 81.12 83 SER A N 1
ATOM 632 C CA . SER A 1 83 ? 25.266 2.031 -30.652 1.00 81.12 83 SER A CA 1
ATOM 633 C C . SER A 1 83 ? 25.693 0.813 -31.468 1.00 81.12 83 SER A C 1
ATOM 635 O O . SER A 1 83 ? 26.099 -0.217 -30.918 1.00 81.12 83 SER A O 1
ATOM 637 N N . ALA A 1 84 ? 25.666 0.926 -32.798 1.00 72.81 84 ALA A N 1
ATOM 638 C CA . ALA A 1 84 ? 26.094 -0.139 -33.712 1.00 72.81 84 ALA A CA 1
ATOM 639 C C . ALA A 1 84 ? 27.548 -0.600 -33.467 1.00 72.81 84 ALA A C 1
ATOM 641 O O . ALA A 1 84 ? 27.871 -1.780 -33.664 1.00 72.81 84 ALA A O 1
ATOM 642 N N . GLY A 1 85 ? 28.395 0.318 -32.981 1.00 70.25 85 GLY A N 1
ATOM 643 C CA . GLY A 1 85 ? 29.796 0.098 -32.608 1.00 70.25 85 GLY A CA 1
ATOM 644 C C . GLY A 1 85 ? 30.030 -0.487 -31.207 1.00 70.25 85 GLY A C 1
ATOM 645 O O . GLY A 1 85 ? 31.187 -0.659 -30.811 1.00 70.25 85 GLY A O 1
ATOM 646 N N . ARG A 1 86 ? 28.978 -0.802 -30.438 1.00 75.69 86 ARG A N 1
ATOM 647 C CA . ARG A 1 86 ? 29.113 -1.399 -29.101 1.00 75.69 86 ARG A CA 1
ATOM 648 C C . ARG A 1 86 ? 29.786 -2.779 -29.176 1.00 75.69 86 ARG A C 1
ATOM 650 O O . ARG A 1 86 ? 29.401 -3.638 -29.969 1.00 75.69 86 ARG A O 1
ATOM 657 N N . LYS A 1 87 ? 30.792 -2.999 -28.315 1.00 64.88 87 LYS A N 1
ATOM 658 C CA . LYS A 1 87 ? 31.543 -4.270 -28.219 1.00 64.88 87 LYS A CA 1
ATOM 659 C C . LYS A 1 87 ? 30.704 -5.408 -27.637 1.00 64.88 87 LYS A C 1
ATOM 661 O O . LYS A 1 87 ? 30.813 -6.547 -28.082 1.00 64.88 87 LYS A O 1
ATOM 666 N N . GLU A 1 88 ? 29.874 -5.096 -26.650 1.00 68.19 88 GLU A N 1
ATOM 667 C CA . GLU A 1 88 ? 28.904 -6.029 -26.087 1.00 68.19 88 GLU A CA 1
ATOM 668 C C . GLU A 1 88 ? 27.665 -6.074 -26.977 1.00 68.19 88 GLU A C 1
ATOM 670 O O . GLU A 1 88 ? 26.986 -5.069 -27.174 1.00 68.19 88 GLU A O 1
ATOM 675 N N . ARG A 1 89 ? 27.385 -7.250 -27.542 1.00 71.56 89 ARG A N 1
ATOM 676 C CA . ARG A 1 89 ? 26.252 -7.451 -28.454 1.00 71.56 89 ARG A CA 1
ATOM 677 C C . ARG A 1 89 ? 24.954 -7.815 -27.735 1.00 71.56 89 ARG A C 1
ATOM 679 O O . ARG A 1 89 ? 23.912 -7.788 -28.366 1.00 71.56 89 ARG A O 1
ATOM 686 N N . ALA A 1 90 ? 25.004 -8.152 -26.448 1.00 72.25 90 ALA A N 1
ATOM 687 C CA . ALA A 1 90 ? 23.821 -8.470 -25.657 1.00 72.25 90 ALA A CA 1
ATOM 688 C C . ALA A 1 90 ? 23.556 -7.367 -24.634 1.00 72.25 90 ALA A C 1
ATOM 690 O O . ALA A 1 90 ? 24.471 -6.959 -23.921 1.00 72.25 90 ALA A O 1
ATOM 691 N N . ILE A 1 91 ? 22.303 -6.937 -24.544 1.00 66.19 91 ILE A N 1
ATOM 692 C CA . ILE A 1 91 ? 21.815 -6.022 -23.513 1.00 66.19 91 ILE A CA 1
ATOM 693 C C . ILE A 1 91 ? 21.130 -6.876 -22.451 1.00 66.19 91 ILE A C 1
ATOM 695 O O . ILE A 1 91 ? 20.337 -7.766 -22.770 1.00 66.19 91 ILE A O 1
ATOM 699 N N . ARG A 1 92 ? 21.466 -6.661 -21.183 1.00 56.78 92 ARG A N 1
ATOM 700 C CA . ARG A 1 92 ? 20.884 -7.417 -20.072 1.00 56.78 92 ARG A CA 1
ATOM 701 C C . ARG A 1 92 ? 20.316 -6.452 -19.051 1.00 56.78 92 ARG A C 1
ATOM 703 O O . ARG A 1 92 ? 21.065 -5.772 -18.361 1.00 56.78 92 ARG A O 1
ATOM 710 N N . PHE A 1 93 ? 19.000 -6.470 -18.918 1.00 54.44 93 PHE A N 1
ATOM 711 C CA . PHE A 1 93 ? 18.299 -5.898 -17.784 1.00 54.44 93 PHE A CA 1
ATOM 712 C C . PHE A 1 93 ? 18.227 -6.983 -16.702 1.00 54.44 93 PHE A C 1
ATOM 714 O O . PHE A 1 93 ? 17.569 -8.007 -16.882 1.00 54.44 93 PHE A O 1
ATOM 721 N N . GLY A 1 94 ? 18.981 -6.815 -15.616 1.00 44.06 94 GLY A N 1
ATOM 722 C CA . GLY A 1 94 ? 18.949 -7.740 -14.481 1.00 44.06 94 GLY A CA 1
ATOM 723 C C . GLY A 1 94 ? 17.735 -7.504 -13.576 1.00 44.06 94 GLY A C 1
ATOM 724 O O . GLY A 1 94 ? 17.312 -6.368 -13.399 1.00 44.06 94 GLY A O 1
ATOM 725 N N . SER A 1 95 ? 17.221 -8.578 -12.978 1.00 36.91 95 SER A N 1
ATOM 726 C CA . SER A 1 95 ? 16.459 -8.583 -11.717 1.00 36.91 95 SER A CA 1
ATOM 727 C C . SER A 1 95 ? 17.252 -9.416 -10.716 1.00 36.91 95 SER A C 1
ATOM 729 O O . SER A 1 95 ? 17.797 -10.444 -11.126 1.00 36.91 95 SER A O 1
ATOM 731 N N . GLY A 1 96 ? 17.295 -9.084 -9.431 1.00 30.14 96 GLY A N 1
ATOM 732 C CA . GLY A 1 96 ? 17.926 -10.002 -8.473 1.00 30.14 96 GLY A CA 1
ATOM 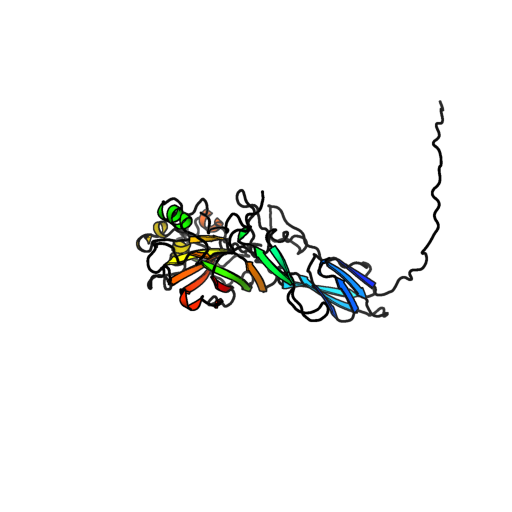733 C C . GLY A 1 96 ? 17.798 -9.547 -7.037 1.00 30.14 96 GLY A C 1
ATOM 734 O O . GLY A 1 96 ? 17.897 -8.382 -6.820 1.00 30.14 96 GLY A O 1
ATOM 735 N N . VAL A 1 97 ? 17.600 -10.426 -6.057 1.00 34.47 97 VAL A N 1
ATOM 736 C CA . VAL A 1 97 ? 17.280 -10.121 -4.638 1.00 34.47 97 VAL A CA 1
ATOM 737 C C . VAL A 1 97 ? 18.513 -9.845 -3.759 1.00 34.47 97 VAL A C 1
ATOM 739 O O . VAL A 1 97 ? 19.557 -10.445 -4.006 1.00 34.47 97 VAL A O 1
ATOM 742 N N . ILE A 1 98 ? 18.374 -9.063 -2.667 1.00 30.31 98 ILE A N 1
ATOM 743 C CA . ILE A 1 98 ? 19.329 -8.976 -1.530 1.00 30.31 98 ILE A CA 1
ATOM 744 C C . ILE A 1 98 ? 18.855 -9.743 -0.283 1.00 30.31 98 ILE A C 1
ATOM 746 O O . ILE A 1 98 ? 17.683 -9.707 0.086 1.00 30.31 98 ILE A O 1
ATOM 750 N N . SER A 1 99 ? 19.831 -10.344 0.411 1.00 28.77 99 SER A N 1
ATOM 751 C CA . SER A 1 99 ? 19.779 -10.774 1.817 1.00 28.77 99 SER A CA 1
ATOM 752 C C . SER A 1 99 ? 20.601 -9.861 2.762 1.00 28.77 99 SER A C 1
ATOM 754 O O . SER A 1 99 ? 21.407 -9.041 2.352 1.00 28.77 99 SER A O 1
ATOM 756 N N . ASP A 1 100 ? 20.556 -10.147 4.054 1.00 34.56 100 ASP A N 1
ATOM 757 C CA . ASP A 1 100 ? 20.088 -9.257 5.121 1.00 34.56 100 ASP A CA 1
ATOM 758 C C . ASP A 1 100 ? 21.095 -8.272 5.786 1.00 34.56 100 ASP A C 1
ATOM 760 O O . ASP A 1 100 ? 20.949 -8.023 6.986 1.00 34.56 100 ASP A O 1
ATOM 764 N N . ARG A 1 101 ? 22.122 -7.710 5.118 1.00 31.95 101 ARG A N 1
ATOM 765 C CA . ARG A 1 101 ? 23.089 -6.795 5.798 1.00 31.95 101 ARG A CA 1
ATOM 766 C C . ARG A 1 101 ? 23.674 -5.674 4.905 1.00 31.95 101 ARG A C 1
ATOM 768 O O . ARG A 1 101 ? 24.508 -5.980 4.064 1.00 31.95 101 ARG A O 1
ATOM 775 N N . ASP A 1 102 ? 23.322 -4.413 5.206 1.00 35.41 102 ASP A N 1
ATOM 776 C CA . ASP A 1 102 ? 23.847 -3.125 4.668 1.00 35.41 102 ASP A CA 1
ATOM 777 C C . ASP A 1 102 ? 23.548 -2.764 3.191 1.00 35.41 102 ASP A C 1
ATOM 779 O O . ASP A 1 102 ? 23.248 -3.643 2.384 1.00 35.41 102 ASP A O 1
ATOM 783 N N . PRO A 1 103 ? 23.809 -1.492 2.809 1.00 37.75 103 PRO A N 1
ATOM 784 C CA . PRO A 1 103 ? 22.918 -0.332 2.630 1.00 37.75 103 PRO A CA 1
ATOM 785 C C . PRO A 1 103 ? 22.158 -0.373 1.281 1.00 37.75 103 PRO A C 1
ATOM 787 O O . PRO A 1 103 ? 22.242 -1.374 0.574 1.00 37.75 103 PRO A O 1
ATOM 790 N N . ASN A 1 104 ? 21.422 0.694 0.924 1.00 38.47 104 ASN A N 1
ATOM 791 C CA . ASN A 1 104 ? 20.719 0.863 -0.364 1.00 38.47 104 ASN A CA 1
ATOM 792 C C . ASN A 1 104 ? 21.437 0.139 -1.521 1.00 38.47 104 ASN A C 1
ATOM 794 O O . ASN A 1 104 ? 22.641 0.357 -1.716 1.00 38.47 104 ASN A O 1
ATOM 798 N N . PRO A 1 105 ? 20.755 -0.769 -2.251 1.00 39.81 105 PRO A N 1
ATOM 799 C CA . PRO A 1 105 ? 21.413 -1.621 -3.228 1.00 39.81 105 PRO A CA 1
ATOM 800 C C . PRO A 1 105 ? 22.149 -0.752 -4.253 1.00 39.81 105 PRO A C 1
ATOM 802 O O . PRO A 1 105 ? 21.534 0.119 -4.863 1.00 39.81 105 PRO A O 1
ATOM 805 N N . PRO A 1 106 ? 23.444 -0.997 -4.520 1.00 36.34 106 PRO A N 1
ATOM 806 C CA . PRO A 1 106 ? 24.230 -0.167 -5.433 1.00 36.34 106 PRO A CA 1
ATOM 807 C C . PRO A 1 106 ? 23.795 -0.293 -6.906 1.00 36.34 106 PRO A C 1
ATOM 809 O O . PRO A 1 106 ? 24.394 0.341 -7.773 1.00 36.34 106 PRO A O 1
ATOM 812 N N . ALA A 1 107 ? 22.812 -1.152 -7.215 1.00 39.28 107 ALA A N 1
ATOM 813 C CA . ALA A 1 107 ? 22.263 -1.338 -8.554 1.00 39.28 107 ALA A CA 1
ATOM 814 C C . ALA A 1 107 ? 20.882 -2.028 -8.549 1.00 39.28 107 ALA A C 1
ATOM 816 O O . ALA A 1 107 ? 20.576 -2.867 -7.706 1.00 39.28 107 ALA A O 1
ATOM 817 N N . LEU A 1 108 ? 20.104 -1.794 -9.609 1.00 38.88 108 LEU A N 1
ATOM 818 C CA . LEU A 1 108 ? 18.815 -2.451 -9.903 1.00 38.88 108 LEU A CA 1
ATOM 819 C C . LEU A 1 108 ? 18.903 -3.972 -10.112 1.00 38.88 108 LEU A C 1
ATOM 821 O O . LEU A 1 108 ? 17.906 -4.684 -10.067 1.00 38.88 108 LEU A O 1
ATOM 825 N N . ALA A 1 109 ? 20.105 -4.500 -10.331 1.00 37.84 109 ALA A N 1
ATOM 826 C CA . ALA A 1 109 ? 20.327 -5.941 -10.400 1.00 37.84 109 ALA A CA 1
ATOM 827 C C . ALA A 1 109 ? 20.207 -6.634 -9.025 1.00 37.84 109 ALA A C 1
ATOM 829 O O . ALA A 1 109 ? 20.348 -7.855 -8.971 1.00 37.84 109 ALA A O 1
ATOM 830 N N . VAL A 1 110 ? 19.981 -5.864 -7.946 1.00 40.66 110 VAL A N 1
ATOM 831 C CA . VAL A 1 110 ? 19.872 -6.340 -6.560 1.00 40.66 110 VAL A CA 1
ATOM 832 C C . VAL A 1 110 ? 18.489 -6.058 -5.878 1.00 40.66 110 VAL A C 1
ATOM 834 O O . VAL A 1 110 ? 18.346 -6.254 -4.675 1.00 40.66 110 VAL A O 1
ATOM 837 N N . LEU A 1 111 ?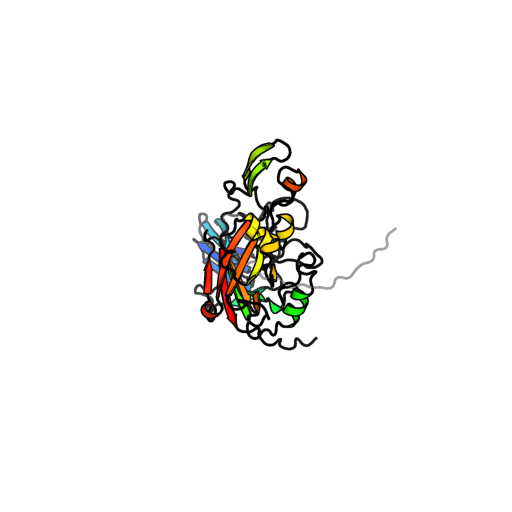 17.422 -5.752 -6.654 1.00 48.06 111 LEU A N 1
ATOM 838 C CA . LEU A 1 111 ? 15.993 -5.773 -6.223 1.00 48.06 111 LEU A CA 1
ATOM 839 C C . LEU A 1 111 ? 15.327 -7.180 -6.042 1.00 48.06 111 LEU A C 1
ATOM 841 O O . LEU A 1 111 ? 15.372 -8.015 -6.950 1.00 48.06 111 LEU A O 1
ATOM 845 N N . PRO A 1 112 ? 14.552 -7.431 -4.967 1.00 53.78 112 PRO A N 1
ATOM 846 C CA . PRO A 1 112 ? 13.936 -8.732 -4.664 1.00 53.78 112 PRO A CA 1
ATOM 847 C C . PRO A 1 112 ? 13.014 -9.314 -5.740 1.00 53.78 112 PRO A C 1
ATOM 849 O O . PRO A 1 112 ? 12.450 -8.620 -6.584 1.00 53.78 112 PRO A O 1
ATOM 852 N N . GLU A 1 113 ? 12.814 -10.630 -5.647 1.00 58.12 113 GLU A N 1
ATOM 853 C CA . GLU A 1 113 ? 11.860 -11.367 -6.455 1.00 58.12 113 GLU A CA 1
ATOM 854 C C . GLU A 1 113 ? 10.453 -10.861 -6.148 1.00 58.12 113 GLU A C 1
ATOM 856 O O . GLU A 1 113 ? 10.123 -10.438 -5.035 1.00 58.12 113 GLU A O 1
ATOM 861 N N . LEU A 1 114 ? 9.615 -10.913 -7.177 1.00 64.88 114 LEU A N 1
ATOM 862 C CA . LEU A 1 114 ? 8.225 -10.511 -7.068 1.00 64.88 114 LEU A CA 1
ATOM 863 C C . LEU A 1 114 ? 7.502 -11.360 -6.032 1.00 64.88 114 LEU A C 1
ATOM 865 O O . LEU A 1 114 ? 7.792 -12.548 -5.861 1.00 64.88 114 LEU A O 1
ATOM 869 N N . CYS A 1 115 ? 6.521 -10.753 -5.372 1.00 73.00 115 CYS A N 1
ATOM 870 C CA . CYS A 1 115 ? 5.720 -11.447 -4.386 1.00 73.00 115 CYS A CA 1
ATOM 871 C C . CYS A 1 115 ? 5.090 -12.709 -5.020 1.00 73.00 115 CYS A C 1
ATOM 873 O O . CYS A 1 115 ? 4.384 -12.610 -6.030 1.00 73.00 115 CYS A O 1
ATOM 875 N N . PRO A 1 116 ? 5.290 -13.910 -4.441 1.00 65.38 116 PRO A N 1
ATOM 876 C CA . PRO A 1 116 ? 4.892 -15.179 -5.065 1.00 65.38 116 PRO A CA 1
ATOM 877 C C . PRO A 1 116 ? 3.371 -15.352 -5.210 1.00 65.38 116 PRO A C 1
ATOM 879 O O . PRO A 1 116 ? 2.912 -16.300 -5.839 1.00 65.38 116 PRO A O 1
ATOM 882 N N . ARG A 1 117 ? 2.588 -14.442 -4.620 1.00 79.56 117 ARG A N 1
ATOM 883 C CA . ARG A 1 117 ? 1.117 -14.406 -4.646 1.00 79.56 117 ARG A CA 1
ATOM 884 C C . ARG A 1 117 ? 0.568 -13.544 -5.787 1.00 79.56 117 ARG A C 1
ATOM 886 O O . ARG A 1 117 ? -0.645 -13.352 -5.884 1.00 79.56 117 ARG A O 1
ATOM 893 N N . LEU A 1 118 ? 1.446 -12.989 -6.624 1.00 77.38 118 LEU A N 1
ATOM 894 C CA . LEU A 1 118 ? 1.061 -12.211 -7.791 1.00 77.38 118 LEU A CA 1
ATOM 895 C C . LEU A 1 118 ? 0.726 -13.126 -8.962 1.00 77.38 118 LEU A C 1
ATOM 897 O O . LEU A 1 118 ? 1.547 -13.917 -9.428 1.00 77.38 118 LEU A O 1
ATOM 901 N N . ARG A 1 119 ? -0.480 -12.956 -9.494 1.00 82.75 119 ARG A N 1
ATOM 902 C CA . ARG A 1 119 ? -0.879 -13.512 -10.781 1.00 82.75 119 ARG A CA 1
ATOM 903 C C . ARG A 1 119 ? -0.736 -12.446 -11.857 1.00 82.75 119 ARG A C 1
ATOM 905 O O . ARG A 1 119 ? -1.125 -11.300 -11.658 1.00 82.75 119 ARG A O 1
ATOM 912 N N . VAL A 1 120 ? -0.259 -12.851 -13.026 1.00 74.19 120 VAL A N 1
ATOM 913 C CA . VAL A 1 120 ? -0.305 -12.005 -14.219 1.00 74.19 120 VAL A CA 1
ATOM 914 C C . VAL A 1 120 ? -1.663 -12.169 -14.889 1.00 74.19 120 VAL A C 1
ATOM 916 O O . VAL A 1 120 ? -2.055 -13.281 -15.247 1.00 74.19 120 VAL A O 1
ATOM 919 N N . ALA A 1 121 ? -2.380 -11.065 -15.057 1.00 72.88 121 ALA A N 1
ATOM 920 C CA . ALA A 1 121 ? -3.582 -10.978 -15.871 1.00 72.88 121 ALA A CA 1
ATOM 921 C C . ALA A 1 121 ? -3.267 -10.200 -17.155 1.00 72.88 121 ALA A C 1
ATOM 923 O O . ALA A 1 121 ? -2.691 -9.112 -17.117 1.00 72.88 121 ALA A O 1
ATOM 924 N N . GLU A 1 122 ? -3.639 -10.757 -18.304 1.00 66.81 122 GLU A N 1
ATOM 925 C CA . GLU A 1 122 ? -3.575 -10.035 -19.576 1.00 66.81 122 GLU A CA 1
ATOM 926 C C . GLU A 1 122 ? -4.724 -9.028 -19.629 1.00 66.81 122 GLU A C 1
ATOM 928 O O . GLU A 1 122 ? -5.872 -9.374 -19.347 1.00 66.81 122 GLU A O 1
ATOM 933 N N . THR A 1 123 ? -4.438 -7.775 -19.979 1.00 63.66 123 THR A N 1
ATOM 934 C CA . THR A 1 123 ? -5.512 -6.832 -20.301 1.00 63.66 123 THR A CA 1
ATOM 935 C C . THR A 1 123 ? -5.957 -7.044 -21.735 1.00 63.66 123 THR A C 1
ATOM 937 O O . THR A 1 123 ? -5.110 -7.204 -22.612 1.00 63.66 123 THR A O 1
ATOM 940 N N . GLU A 1 124 ? -7.261 -6.991 -21.987 1.00 49.81 124 GLU A N 1
ATOM 941 C CA . GLU A 1 124 ? -7.794 -7.086 -23.343 1.00 49.81 124 GLU A CA 1
ATOM 942 C C . GLU A 1 124 ? -7.232 -5.972 -24.245 1.00 49.81 124 GLU A C 1
ATOM 944 O O . GLU A 1 124 ? -7.459 -4.783 -24.031 1.00 49.81 124 GLU A O 1
ATOM 949 N N . GLY A 1 125 ? -6.472 -6.398 -25.251 1.00 46.12 125 GLY A N 1
ATOM 950 C CA . GLY A 1 125 ? -5.911 -5.622 -26.351 1.00 46.12 125 GLY A CA 1
ATOM 951 C C . GLY A 1 125 ? -4.806 -6.466 -26.996 1.00 46.12 125 GLY A C 1
ATOM 952 O O . GLY A 1 125 ? -4.072 -7.176 -26.316 1.00 46.12 125 GLY A O 1
ATOM 953 N N . GLY A 1 126 ? -4.747 -6.526 -28.320 1.00 35.91 126 GLY A N 1
ATOM 954 C CA . GLY A 1 126 ? -3.904 -7.500 -29.018 1.00 35.91 126 GLY A CA 1
ATOM 955 C C . GLY A 1 126 ? -2.404 -7.297 -28.791 1.00 35.91 126 GLY A C 1
ATOM 956 O O . GLY A 1 126 ? -1.953 -6.235 -28.367 1.00 35.91 126 GLY A O 1
ATOM 957 N N . ALA A 1 127 ? -1.620 -8.301 -29.196 1.00 39.03 127 ALA A N 1
ATOM 958 C CA . ALA A 1 127 ? -0.152 -8.368 -29.158 1.00 39.03 127 ALA A CA 1
ATOM 959 C C . ALA A 1 127 ? 0.608 -7.214 -29.863 1.00 39.03 127 ALA A C 1
ATOM 961 O O . ALA A 1 127 ? 1.824 -7.280 -30.009 1.00 39.03 127 ALA A O 1
ATOM 962 N N . THR A 1 128 ? -0.083 -6.173 -30.332 1.00 39.09 128 THR A N 1
ATOM 963 C CA . THR A 1 128 ? 0.476 -5.047 -31.095 1.00 39.09 128 THR A CA 1
ATOM 964 C C . THR A 1 128 ? -0.132 -3.676 -30.752 1.00 39.09 128 THR A C 1
ATOM 966 O O . THR A 1 128 ? 0.266 -2.685 -31.354 1.00 39.09 128 THR A O 1
ATOM 969 N N . SER A 1 129 ? -1.030 -3.561 -29.764 1.00 37.41 129 SER A N 1
ATOM 970 C CA . SER A 1 129 ? -1.594 -2.268 -29.331 1.00 37.41 129 SER A CA 1
ATOM 971 C C . SER A 1 129 ? -1.721 -2.216 -27.811 1.00 37.41 129 SER A C 1
ATOM 973 O O . SER A 1 129 ? -2.576 -2.918 -27.288 1.00 37.41 129 SER A O 1
ATOM 975 N N . GLU A 1 130 ? -0.881 -1.428 -27.127 1.00 42.34 130 GLU A N 1
ATOM 976 C CA . GLU A 1 130 ? -1.004 -0.928 -25.731 1.00 42.34 130 GLU A CA 1
ATOM 977 C C . GLU A 1 130 ? -1.517 -1.868 -24.613 1.00 42.34 130 GLU A C 1
ATOM 979 O O . GLU A 1 130 ? -1.714 -1.437 -23.479 1.00 42.34 130 GLU A O 1
ATOM 984 N N . ALA A 1 131 ? -1.676 -3.163 -24.856 1.00 45.91 131 ALA A N 1
ATOM 985 C CA . ALA A 1 131 ? -2.257 -4.083 -23.903 1.00 45.91 131 ALA A CA 1
ATOM 986 C C . ALA A 1 131 ? -1.270 -4.369 -22.784 1.00 45.91 131 ALA A C 1
ATOM 988 O O . ALA A 1 131 ? -0.204 -4.944 -22.999 1.00 45.91 131 ALA A O 1
ATOM 989 N N . GLY A 1 132 ? -1.631 -3.889 -21.596 1.00 59.59 132 GLY A N 1
ATOM 990 C CA . GLY A 1 132 ? -1.073 -4.119 -20.267 1.00 59.59 132 GLY A CA 1
ATOM 991 C C . GLY A 1 132 ? -0.909 -5.595 -19.879 1.00 59.59 132 GLY A C 1
ATOM 992 O O . GLY A 1 132 ? -1.732 -6.441 -20.213 1.00 59.59 132 GLY A O 1
ATOM 993 N N . PHE A 1 133 ? 0.125 -5.894 -19.094 1.00 62.84 133 PHE A N 1
ATOM 994 C CA . PHE A 1 133 ? 0.011 -6.933 -18.075 1.00 62.84 133 PHE A CA 1
ATOM 995 C C . PHE A 1 133 ? -0.457 -6.212 -16.814 1.00 62.84 133 PHE A C 1
ATOM 997 O O . PHE A 1 133 ? 0.046 -5.127 -16.519 1.00 62.84 133 PHE A O 1
ATOM 1004 N N . ARG A 1 134 ? -1.422 -6.782 -16.099 1.00 70.94 134 ARG A N 1
ATOM 1005 C CA . ARG A 1 134 ? -1.765 -6.370 -14.736 1.00 70.94 134 ARG A CA 1
ATOM 1006 C C . ARG A 1 134 ? -1.263 -7.431 -13.775 1.00 70.94 134 ARG A C 1
ATOM 1008 O O . ARG A 1 134 ? -1.365 -8.625 -14.061 1.00 70.94 134 ARG A O 1
ATOM 1015 N N . PHE A 1 135 ? -0.727 -6.988 -12.651 1.00 74.69 135 PHE A N 1
ATOM 1016 C CA . PHE A 1 135 ? -0.333 -7.864 -11.558 1.00 74.69 135 PHE A CA 1
ATOM 1017 C C . PHE A 1 135 ? -1.441 -7.833 -10.530 1.00 74.69 135 PHE A C 1
ATOM 1019 O O . PHE A 1 135 ? -1.883 -6.763 -10.118 1.00 74.69 135 PHE A O 1
ATOM 1026 N N . VAL A 1 136 ? -1.914 -9.019 -10.176 1.00 84.75 136 VAL A N 1
ATOM 1027 C CA . VAL A 1 136 ? -3.064 -9.190 -9.306 1.00 84.75 136 VAL A CA 1
ATOM 1028 C C . VAL A 1 136 ? -2.636 -9.989 -8.092 1.00 84.75 136 VAL A C 1
ATOM 1030 O O . VAL A 1 136 ? -2.282 -11.165 -8.205 1.00 84.75 136 VAL A O 1
ATOM 1033 N N . TYR A 1 137 ? -2.669 -9.350 -6.933 1.00 87.00 137 TYR A N 1
ATOM 1034 C CA . TYR A 1 137 ? -2.419 -9.989 -5.657 1.00 87.00 137 TYR A CA 1
ATOM 1035 C C . TYR A 1 137 ? -3.608 -10.849 -5.245 1.00 87.00 137 TYR A C 1
ATOM 1037 O O . TYR A 1 137 ? -4.739 -10.367 -5.146 1.00 87.00 137 TYR A O 1
ATOM 1045 N N . ARG A 1 138 ? -3.359 -12.128 -4.964 1.00 87.00 138 ARG A N 1
ATOM 1046 C CA . ARG A 1 138 ? -4.387 -13.056 -4.481 1.00 87.00 138 ARG A CA 1
ATOM 1047 C C . ARG A 1 138 ? -4.444 -13.033 -2.952 1.00 87.00 138 ARG A C 1
ATOM 1049 O O . ARG A 1 138 ? -3.741 -13.797 -2.291 1.00 87.00 138 ARG A O 1
ATOM 1056 N N . GLY A 1 139 ? -5.330 -12.213 -2.384 1.00 82.75 139 GLY A N 1
ATOM 1057 C CA . GLY A 1 139 ? -5.545 -12.107 -0.932 1.00 82.75 139 GLY A CA 1
ATOM 1058 C C . GLY A 1 139 ? -5.880 -13.450 -0.276 1.00 82.75 139 GLY A C 1
ATOM 1059 O O . GLY A 1 139 ? -5.338 -13.796 0.771 1.00 82.75 139 GLY A O 1
ATOM 1060 N N . ALA A 1 140 ? -6.657 -14.292 -0.964 1.00 80.12 140 ALA A N 1
ATOM 1061 C CA . ALA A 1 140 ? -6.973 -15.651 -0.525 1.00 80.12 140 ALA A CA 1
ATOM 1062 C C . ALA A 1 140 ? -5.759 -16.601 -0.446 1.00 80.12 140 ALA A C 1
ATOM 1064 O O . ALA A 1 140 ? -5.899 -17.734 0.018 1.00 80.12 140 ALA A O 1
ATOM 1065 N N . GLU A 1 141 ? -4.566 -16.207 -0.887 1.00 81.19 141 GLU A N 1
ATOM 1066 C CA . GLU A 1 141 ? -3.322 -16.984 -0.755 1.00 81.19 141 GLU A CA 1
ATOM 1067 C C . GLU A 1 141 ? -2.421 -16.482 0.369 1.00 81.19 141 GLU A C 1
ATOM 1069 O O . GLU A 1 141 ? -1.473 -17.168 0.747 1.00 81.19 141 GLU A O 1
ATOM 1074 N N . ASP A 1 142 ? -2.753 -15.333 0.951 1.00 77.69 142 ASP A N 1
ATOM 1075 C CA . ASP A 1 142 ? -1.960 -14.713 1.993 1.00 77.69 142 ASP A CA 1
ATOM 1076 C C . ASP A 1 142 ? -2.426 -15.125 3.389 1.00 77.69 142 ASP A C 1
ATOM 1078 O O . ASP A 1 142 ? -3.507 -14.758 3.845 1.00 77.69 142 ASP A O 1
ATOM 1082 N N . ALA A 1 143 ? -1.588 -15.869 4.105 1.00 70.81 143 ALA A N 1
ATOM 1083 C CA . ALA A 1 143 ? -1.895 -16.293 5.463 1.00 70.81 143 ALA A CA 1
ATOM 1084 C C . ALA A 1 143 ? -2.131 -15.119 6.430 1.00 70.81 143 ALA A C 1
ATOM 1086 O O . ALA A 1 143 ? -2.918 -15.293 7.355 1.00 70.81 143 ALA A O 1
ATOM 1087 N N . LEU A 1 144 ? -1.508 -13.954 6.205 1.00 68.88 144 LEU A N 1
ATOM 1088 C CA . LEU A 1 144 ? -1.640 -12.772 7.069 1.00 68.88 144 LEU A CA 1
ATOM 1089 C C . LEU A 1 144 ? -2.871 -11.911 6.756 1.00 68.88 144 LEU A C 1
ATOM 1091 O O . LEU A 1 144 ? -3.298 -11.129 7.598 1.00 68.88 144 LEU A O 1
ATOM 1095 N N . ASN A 1 145 ? -3.453 -12.075 5.567 1.00 70.19 145 ASN A N 1
ATOM 1096 C CA . ASN A 1 145 ? -4.522 -11.209 5.067 1.00 70.19 145 ASN A CA 1
ATOM 1097 C C . ASN A 1 145 ? -5.787 -11.961 4.600 1.00 70.19 145 ASN A C 1
ATOM 1099 O O . ASN A 1 145 ? -6.771 -11.346 4.197 1.00 70.19 145 ASN A O 1
ATOM 1103 N N . ARG A 1 146 ? -5.808 -13.301 4.684 1.00 63.31 146 ARG A N 1
ATOM 1104 C CA . ARG A 1 146 ? -6.981 -14.169 4.400 1.00 63.31 146 ARG A CA 1
ATOM 1105 C C . ARG A 1 146 ? -8.204 -13.863 5.262 1.00 63.31 146 ARG A C 1
ATOM 1107 O O . ARG A 1 146 ? -9.342 -14.119 4.885 1.00 63.31 146 ARG A O 1
ATOM 1114 N N . ARG A 1 147 ? -7.925 -13.412 6.468 1.00 60.69 147 ARG A N 1
ATOM 1115 C CA . ARG A 1 147 ? -8.776 -12.722 7.435 1.00 60.69 147 ARG A CA 1
ATOM 1116 C C . ARG A 1 147 ? -7.846 -11.614 7.908 1.00 60.69 147 ARG A C 1
ATOM 1118 O O . ARG A 1 147 ? -6.658 -11.920 7.969 1.00 60.69 147 ARG A O 1
ATOM 1125 N N . PRO A 1 148 ? -8.261 -10.382 8.204 1.00 55.22 148 PRO A N 1
ATOM 1126 C CA . PRO A 1 148 ? -7.315 -9.478 8.840 1.00 55.22 148 PRO A CA 1
ATOM 1127 C C . PRO A 1 148 ? -6.805 -10.175 10.114 1.00 55.22 148 PRO A C 1
ATOM 1129 O O . PRO A 1 148 ? -7.580 -10.474 11.027 1.00 55.22 148 PRO A O 1
ATOM 1132 N N . VAL A 1 149 ? -5.552 -10.635 10.067 1.00 50.09 149 VAL A N 1
ATOM 1133 C CA . VAL A 1 149 ? -4.989 -11.537 11.065 1.00 50.09 149 VAL A CA 1
ATOM 1134 C C . VAL A 1 149 ? -4.416 -10.667 12.159 1.00 50.09 149 VAL A C 1
ATOM 1136 O O . VAL A 1 149 ? -3.699 -9.713 11.887 1.00 50.09 149 VAL A O 1
ATOM 1139 N N . PHE A 1 150 ? -4.719 -11.068 13.392 1.00 49.47 150 PHE A N 1
ATOM 1140 C CA . PHE A 1 150 ? -3.912 -10.831 14.580 1.00 49.47 150 PHE A CA 1
ATOM 1141 C C . PHE A 1 150 ? -2.442 -10.592 14.209 1.00 49.47 150 PHE A C 1
ATOM 1143 O O . PHE A 1 150 ? -1.695 -11.555 14.001 1.00 49.47 150 PHE A O 1
ATOM 1150 N N . GLN A 1 151 ? -1.977 -9.344 14.174 1.00 49.94 151 GLN A N 1
ATOM 1151 C CA . GLN A 1 151 ? -0.545 -9.179 14.352 1.00 49.94 151 GLN A CA 1
ATOM 1152 C C . GLN A 1 151 ? -0.238 -9.742 15.737 1.00 49.94 151 GLN A C 1
ATOM 1154 O O . GLN A 1 151 ? -0.913 -9.417 16.711 1.00 49.94 151 GLN A O 1
ATOM 1159 N N . MET A 1 152 ? 0.720 -10.666 15.831 1.00 39.31 152 MET A N 1
ATOM 1160 C CA . MET A 1 152 ? 0.985 -11.434 17.060 1.00 39.31 152 MET A CA 1
ATOM 1161 C C . MET A 1 152 ? 1.384 -10.552 18.262 1.00 39.31 152 MET A C 1
ATOM 1163 O O . MET A 1 152 ? 1.535 -11.062 19.370 1.00 39.31 152 MET A O 1
ATOM 1167 N N . GLN A 1 153 ? 1.561 -9.248 18.038 1.00 53.03 153 GLN A N 1
ATOM 1168 C CA . GLN A 1 153 ? 1.887 -8.223 19.025 1.00 53.03 153 GLN A CA 1
ATOM 1169 C C . GLN A 1 153 ? 0.854 -7.089 19.091 1.00 53.03 153 GLN A C 1
ATOM 1171 O O . GLN A 1 153 ? 1.090 -6.107 19.790 1.00 53.03 153 GLN A O 1
ATOM 1176 N N . ASP A 1 154 ? -0.270 -7.205 18.379 1.00 60.03 154 ASP A N 1
ATOM 1177 C CA . ASP A 1 154 ? -1.342 -6.221 18.445 1.00 60.03 154 ASP A CA 1
ATOM 1178 C C . ASP A 1 154 ? -1.859 -6.148 19.905 1.00 60.03 154 ASP A C 1
ATOM 1180 O O . ASP A 1 154 ? -2.304 -7.164 20.456 1.00 60.03 154 ASP A O 1
ATOM 1184 N N . PRO A 1 155 ? -1.786 -4.978 20.571 1.00 60.88 155 PRO A N 1
ATOM 1185 C CA . PRO A 1 155 ? -2.206 -4.840 21.966 1.00 60.88 155 PRO A CA 1
ATOM 1186 C C . PRO A 1 155 ? -3.689 -5.162 22.196 1.00 60.88 155 PRO A C 1
ATOM 1188 O O . PRO A 1 155 ? -4.063 -5.590 23.288 1.00 60.88 155 PRO A O 1
ATOM 1191 N N . ASP A 1 156 ? -4.526 -4.982 21.173 1.00 59.84 156 ASP A N 1
ATOM 1192 C CA . ASP A 1 156 ? -5.961 -5.262 21.201 1.00 59.84 156 ASP A CA 1
ATOM 1193 C C . ASP A 1 156 ? -6.280 -6.731 20.872 1.00 59.84 156 ASP A C 1
ATOM 1195 O O . ASP A 1 156 ? -7.332 -7.240 21.268 1.00 59.84 156 ASP A O 1
ATOM 1199 N N . ALA A 1 157 ? -5.351 -7.448 20.231 1.00 54.50 157 ALA A N 1
ATOM 1200 C CA . ALA A 1 157 ? -5.500 -8.864 19.902 1.00 54.50 157 ALA A CA 1
ATOM 1201 C C . ALA A 1 157 ? -5.530 -9.764 21.145 1.00 54.50 157 ALA A C 1
ATOM 1203 O O . ALA A 1 157 ? -6.155 -10.825 21.148 1.00 54.50 157 ALA A O 1
ATOM 1204 N N . MET A 1 158 ? -4.930 -9.331 22.255 1.00 50.84 158 MET A N 1
ATOM 1205 C CA . MET A 1 158 ? -4.973 -10.086 23.510 1.00 50.84 158 MET A CA 1
ATOM 1206 C C . MET A 1 158 ? -6.336 -10.040 24.226 1.00 50.84 158 MET A C 1
ATOM 1208 O O . MET A 1 158 ? -6.516 -10.734 25.231 1.00 50.84 158 MET A O 1
ATOM 1212 N N . GLU A 1 159 ? -7.320 -9.295 23.714 1.00 54.66 159 GLU A N 1
ATOM 1213 C CA . GLU A 1 159 ? -8.658 -9.204 24.295 1.00 54.66 159 GLU A CA 1
ATOM 1214 C C . GLU A 1 159 ? -9.713 -9.930 23.437 1.00 54.66 159 GLU A C 1
ATOM 1216 O O . GLU A 1 159 ? -9.848 -9.727 22.232 1.00 54.66 159 GLU A O 1
ATOM 1221 N N . GLY A 1 160 ? -10.513 -10.798 24.069 1.00 54.72 160 GLY A N 1
ATOM 1222 C CA . GLY A 1 160 ? -11.402 -11.755 23.388 1.00 54.72 160 GLY A CA 1
ATOM 1223 C C . GLY A 1 160 ? -12.481 -11.176 22.453 1.00 54.72 160 GLY A C 1
ATOM 1224 O O . GLY A 1 160 ? -13.142 -11.948 21.755 1.00 54.72 160 GLY A O 1
ATOM 1225 N N . ALA A 1 161 ? -12.665 -9.854 22.404 1.00 58.91 161 ALA A N 1
ATOM 1226 C CA . ALA A 1 161 ? -13.603 -9.180 21.508 1.00 58.91 161 ALA A CA 1
ATOM 1227 C C . ALA A 1 161 ? -13.194 -9.294 20.027 1.00 58.91 161 ALA A C 1
ATOM 1229 O O . ALA A 1 161 ? -14.042 -9.609 19.190 1.00 58.91 161 ALA A O 1
ATOM 1230 N N . GLN A 1 162 ? -11.906 -9.137 19.697 1.00 60.78 162 GLN A N 1
ATOM 1231 C CA . GLN A 1 162 ? -11.414 -9.269 18.318 1.00 60.78 162 GLN A CA 1
ATOM 1232 C C . GLN A 1 162 ? -11.454 -10.723 17.834 1.00 60.78 162 GLN A C 1
ATOM 1234 O O . GLN A 1 162 ? -12.006 -11.001 16.771 1.00 60.78 162 GLN A O 1
ATOM 1239 N N . ALA A 1 163 ? -10.963 -11.677 18.638 1.00 60.78 163 ALA A N 1
ATOM 1240 C CA . ALA A 1 163 ? -10.982 -13.105 18.289 1.00 60.78 163 ALA A CA 1
ATOM 1241 C C . ALA A 1 163 ? -12.404 -13.617 18.002 1.00 60.78 163 ALA A C 1
ATOM 1243 O O . ALA A 1 163 ? -12.636 -14.337 17.027 1.00 60.78 163 ALA A O 1
ATOM 1244 N N . LYS A 1 164 ? -13.372 -13.224 18.842 1.00 65.38 164 LYS A N 1
ATOM 1245 C CA . LYS A 1 164 ? -14.781 -13.591 18.670 1.00 65.38 164 LYS A CA 1
ATOM 1246 C C . LYS A 1 164 ? -15.377 -12.954 17.414 1.00 65.38 164 LYS A C 1
ATOM 1248 O O . LYS A 1 164 ? -16.104 -13.627 16.692 1.00 65.38 164 LYS A O 1
ATOM 1253 N N . THR A 1 165 ? -15.044 -11.699 17.131 1.00 68.38 165 THR A N 1
ATOM 1254 C CA . THR A 1 165 ? -15.586 -10.960 15.982 1.00 68.38 165 THR A CA 1
ATOM 1255 C C . THR A 1 165 ? -15.004 -11.440 14.649 1.00 68.38 165 THR A C 1
ATOM 1257 O O . THR A 1 165 ? -15.744 -11.641 13.695 1.00 68.38 165 THR A O 1
ATOM 1260 N N . LEU A 1 166 ? -13.715 -11.785 14.580 1.00 65.06 166 LEU A N 1
ATOM 1261 C CA . LEU A 1 166 ? -13.132 -12.386 13.369 1.00 65.06 166 LEU A CA 1
ATOM 1262 C C . LEU A 1 166 ? -13.711 -13.774 13.056 1.00 65.06 166 LEU A C 1
ATOM 1264 O O . LEU A 1 166 ? -13.751 -14.186 11.898 1.00 65.06 166 LEU A O 1
ATOM 1268 N N . SER A 1 167 ? -14.183 -14.507 14.071 1.00 65.81 167 SER A N 1
ATOM 1269 C CA . SER A 1 167 ? -14.844 -15.802 13.860 1.00 65.81 167 SER A CA 1
ATOM 1270 C C . SER A 1 167 ? -16.214 -15.689 13.181 1.00 65.81 167 SER A C 1
ATOM 1272 O O . SER A 1 167 ? -16.700 -16.686 12.649 1.00 65.81 167 SER A O 1
ATOM 1274 N N . THR A 1 168 ? -16.820 -14.495 13.175 1.00 69.88 168 THR A N 1
ATOM 1275 C CA . THR A 1 168 ? -18.108 -14.238 12.517 1.00 69.88 168 THR A CA 1
ATOM 1276 C C . THR A 1 168 ? -17.978 -13.759 11.076 1.00 69.88 168 THR A C 1
ATOM 1278 O O . THR A 1 168 ? -19.006 -13.579 10.436 1.00 69.88 168 THR A O 1
ATOM 1281 N N . MET A 1 169 ? -16.758 -13.570 10.561 1.00 75.81 169 MET A N 1
ATOM 1282 C CA . MET A 1 169 ? -16.537 -13.197 9.164 1.00 75.81 169 MET A CA 1
ATOM 1283 C C . MET A 1 169 ? -16.995 -14.331 8.239 1.00 75.81 169 MET A C 1
ATOM 1285 O O . MET A 1 169 ? -16.395 -15.412 8.224 1.00 75.81 169 MET A O 1
ATOM 1289 N N . ASP A 1 170 ? -18.060 -14.097 7.474 1.00 77.25 170 ASP A N 1
ATOM 1290 C CA . ASP A 1 170 ? -18.666 -15.104 6.593 1.00 77.25 170 ASP A CA 1
ATOM 1291 C C . ASP A 1 170 ? -18.314 -14.894 5.109 1.00 77.25 170 ASP A C 1
ATOM 1293 O O . ASP A 1 170 ? -18.573 -15.765 4.270 1.00 77.25 170 ASP A O 1
ATOM 1297 N N . GLY A 1 171 ? -17.678 -13.756 4.803 1.00 80.38 171 GLY A N 1
ATOM 1298 C CA . GLY A 1 171 ? -17.204 -13.387 3.475 1.00 80.38 171 GLY A CA 1
ATOM 1299 C C . GLY A 1 171 ? -18.306 -12.958 2.508 1.00 80.38 171 GLY A C 1
ATOM 1300 O O . GLY A 1 171 ? -18.013 -12.780 1.329 1.00 80.38 171 GLY A O 1
ATOM 1301 N N . ARG A 1 172 ? -19.559 -12.803 2.945 1.00 85.31 172 ARG A N 1
ATOM 1302 C CA . ARG A 1 172 ? -20.688 -12.467 2.060 1.00 85.31 172 ARG A CA 1
ATOM 1303 C C . ARG A 1 172 ? -20.878 -10.973 1.865 1.00 85.31 172 ARG A C 1
ATOM 1305 O O . ARG A 1 172 ? -21.418 -10.569 0.838 1.00 85.31 172 ARG A O 1
ATOM 1312 N N . ASN A 1 173 ? -20.477 -10.180 2.848 1.00 90.00 173 ASN A N 1
ATOM 1313 C CA . ASN A 1 173 ? -20.758 -8.757 2.897 1.00 90.00 173 ASN A CA 1
ATOM 1314 C C . ASN A 1 173 ? -19.530 -8.000 3.406 1.00 90.00 173 ASN A C 1
ATOM 1316 O O . ASN A 1 173 ? -19.486 -7.507 4.530 1.00 90.00 173 ASN A O 1
ATOM 1320 N N . VAL A 1 174 ? -18.507 -7.936 2.561 1.00 91.31 174 VAL A N 1
ATOM 1321 C CA . VAL A 1 174 ? -17.187 -7.425 2.932 1.00 91.31 174 VAL A CA 1
ATOM 1322 C C . VAL A 1 174 ? -16.783 -6.231 2.081 1.00 91.31 174 VAL A C 1
ATOM 1324 O O . VAL A 1 174 ? -17.119 -6.152 0.899 1.00 91.31 174 VAL A O 1
ATOM 1327 N N . LEU A 1 175 ? -16.009 -5.323 2.664 1.00 94.38 175 LEU A N 1
ATOM 1328 C CA . LEU A 1 175 ? -15.263 -4.3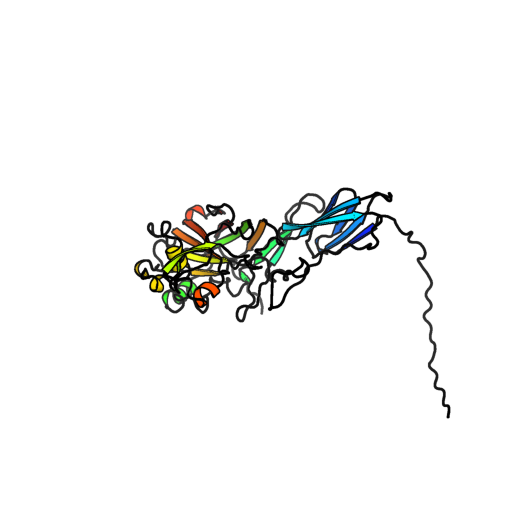11 1.928 1.00 94.38 175 LEU A CA 1
ATOM 1329 C C . LEU A 1 175 ? -14.006 -4.956 1.341 1.00 94.38 175 LEU A C 1
ATOM 1331 O O . LEU A 1 175 ? -13.135 -5.411 2.081 1.00 94.38 175 LEU A O 1
ATOM 1335 N N . LEU A 1 176 ? -13.911 -5.008 0.019 1.00 93.94 176 LEU A N 1
ATOM 1336 C CA . LEU A 1 176 ? -12.779 -5.571 -0.708 1.00 93.94 176 LEU A CA 1
ATOM 1337 C C . LEU A 1 176 ? -11.814 -4.470 -1.128 1.00 93.94 176 LEU A C 1
ATOM 1339 O O . LEU A 1 176 ? -12.235 -3.452 -1.680 1.00 93.94 176 LEU A O 1
ATOM 1343 N N . LEU A 1 177 ? -10.520 -4.725 -0.961 1.00 94.75 177 LEU A N 1
ATOM 1344 C CA . LEU A 1 177 ? -9.484 -3.970 -1.646 1.00 94.75 177 LEU A CA 1
ATOM 1345 C C . LEU A 1 177 ? -9.426 -4.411 -3.109 1.00 94.75 177 LEU A C 1
ATOM 1347 O O . LEU A 1 177 ? -9.390 -5.607 -3.399 1.00 94.75 177 LEU A O 1
ATOM 1351 N N . LYS A 1 178 ? -9.421 -3.447 -4.030 1.00 94.06 178 LYS A N 1
ATOM 1352 C CA . LYS A 1 178 ? -9.358 -3.692 -5.478 1.00 94.06 178 LYS A CA 1
ATOM 1353 C C . LYS A 1 178 ? -8.059 -3.242 -6.096 1.00 94.06 178 LYS A C 1
ATOM 1355 O O . LYS A 1 178 ? -7.554 -3.917 -6.985 1.00 94.06 178 LYS A O 1
ATOM 1360 N N . LYS A 1 179 ? -7.552 -2.097 -5.659 1.00 92.88 179 LYS A N 1
ATOM 1361 C CA . LYS A 1 179 ? -6.337 -1.511 -6.206 1.00 92.88 179 LYS A CA 1
ATOM 1362 C C . LYS A 1 179 ? -5.704 -0.582 -5.193 1.00 92.88 179 LYS A C 1
ATOM 1364 O O . LYS A 1 179 ? -6.418 0.142 -4.503 1.00 92.88 179 LYS A O 1
ATOM 1369 N N . VAL A 1 180 ? -4.384 -0.562 -5.177 1.00 91.62 180 VAL A N 1
ATOM 1370 C CA . VAL A 1 180 ? -3.595 0.498 -4.556 1.00 91.62 180 VAL A CA 1
ATOM 1371 C C . VAL A 1 180 ? -2.684 1.085 -5.618 1.00 91.62 180 VAL A C 1
ATOM 1373 O O . VAL A 1 180 ? -2.209 0.373 -6.512 1.00 91.62 180 VAL A O 1
ATOM 1376 N N . ARG A 1 181 ? -2.469 2.390 -5.535 1.00 87.44 181 ARG A N 1
ATOM 1377 C CA . ARG A 1 181 ? -1.447 3.101 -6.286 1.00 87.44 181 ARG A CA 1
ATOM 1378 C C . ARG A 1 181 ? -0.681 3.986 -5.321 1.00 87.44 181 ARG A C 1
ATOM 1380 O O . ARG A 1 181 ? -1.302 4.722 -4.562 1.00 87.44 181 ARG A O 1
ATOM 1387 N N . VAL A 1 182 ? 0.635 3.906 -5.390 1.00 83.31 182 VAL A N 1
ATOM 1388 C CA . VAL A 1 182 ? 1.548 4.719 -4.600 1.00 83.31 182 VAL A CA 1
ATOM 1389 C C . VAL A 1 182 ? 2.419 5.491 -5.571 1.00 83.31 182 VAL A C 1
ATOM 1391 O O . VAL A 1 182 ? 2.983 4.915 -6.502 1.00 83.31 182 VAL A O 1
ATOM 1394 N N . THR A 1 183 ? 2.456 6.799 -5.387 1.00 78.56 183 THR A N 1
ATOM 1395 C CA . THR A 1 183 ? 3.348 7.709 -6.083 1.00 78.56 183 THR A CA 1
ATOM 1396 C C . THR A 1 183 ? 4.377 8.173 -5.073 1.00 78.56 183 THR A C 1
ATOM 1398 O O . THR A 1 183 ? 4.059 8.987 -4.216 1.00 78.56 183 THR A O 1
ATOM 1401 N N . TYR A 1 184 ? 5.580 7.628 -5.172 1.00 70.75 184 TYR A N 1
ATOM 1402 C CA . TYR A 1 184 ? 6.693 8.003 -4.319 1.00 70.75 184 TYR A CA 1
ATOM 1403 C C . TYR A 1 184 ? 7.265 9.334 -4.793 1.00 70.75 184 TYR A C 1
ATOM 1405 O O . TYR A 1 184 ? 7.533 9.518 -5.987 1.00 70.75 184 TYR A O 1
ATOM 1413 N N . ASP A 1 185 ? 7.439 10.261 -3.862 1.00 53.34 185 ASP A N 1
ATOM 1414 C CA . ASP A 1 185 ? 8.236 11.471 -4.046 1.00 53.34 185 ASP A CA 1
ATOM 1415 C C . ASP A 1 185 ? 9.724 11.246 -3.728 1.00 53.34 185 ASP A C 1
ATOM 1417 O O . ASP A 1 185 ? 10.537 12.073 -4.139 1.00 53.34 185 ASP A O 1
ATOM 1421 N N . TYR A 1 186 ? 10.056 10.081 -3.154 1.00 54.97 186 TYR A N 1
ATOM 1422 C CA . TYR A 1 186 ? 11.382 9.633 -2.726 1.00 54.97 186 TYR A CA 1
ATOM 1423 C C . TYR A 1 186 ? 12.001 10.562 -1.685 1.00 54.97 186 TYR A C 1
ATOM 1425 O O . TYR A 1 186 ? 12.554 11.596 -2.055 1.00 54.97 186 TYR A O 1
ATOM 1433 N N . GLU A 1 187 ? 11.963 10.141 -0.415 1.00 54.53 187 GLU A N 1
ATOM 1434 C CA . GLU A 1 187 ? 12.744 10.692 0.705 1.00 54.53 187 GLU A CA 1
ATOM 1435 C C . GLU A 1 187 ? 12.918 12.216 0.616 1.00 54.53 187 GLU A C 1
ATOM 1437 O O . GLU A 1 187 ? 14.024 12.749 0.422 1.00 54.53 187 GLU A O 1
ATOM 1442 N N . ASP A 1 188 ? 11.805 12.946 0.697 1.00 51.25 188 ASP A N 1
ATOM 1443 C CA . ASP A 1 188 ? 11.873 14.394 0.769 1.00 51.25 188 ASP A CA 1
ATOM 1444 C C . ASP A 1 188 ? 12.458 14.779 2.131 1.00 51.25 188 ASP A C 1
ATOM 1446 O O . ASP A 1 188 ? 11.747 14.918 3.115 1.00 51.25 188 ASP A O 1
ATOM 1450 N N . SER A 1 189 ? 13.770 15.032 2.179 1.00 54.09 189 SER A N 1
ATOM 1451 C CA . SER A 1 189 ? 14.474 15.526 3.380 1.00 54.09 189 SER A CA 1
ATOM 1452 C C . SER A 1 189 ? 13.918 16.840 3.973 1.00 54.09 189 SER A C 1
ATOM 1454 O O . SER A 1 189 ? 14.452 17.350 4.962 1.00 54.09 189 SER A O 1
ATOM 1456 N N . HIS A 1 190 ? 12.878 17.439 3.381 1.00 54.53 190 HIS A N 1
ATOM 1457 C CA . HIS A 1 190 ? 12.095 18.522 3.975 1.00 54.53 190 HIS A CA 1
ATOM 1458 C C . HIS A 1 190 ? 10.915 18.031 4.837 1.00 54.53 190 HIS A C 1
ATOM 1460 O O . HIS A 1 190 ? 10.388 18.833 5.618 1.00 54.53 190 HIS A O 1
ATOM 1466 N N . ILE A 1 191 ? 10.512 16.761 4.744 1.00 60.12 191 ILE A N 1
ATOM 1467 C CA . ILE A 1 191 ? 9.520 16.118 5.615 1.00 60.12 191 ILE A CA 1
ATOM 1468 C C . ILE A 1 191 ? 10.052 16.133 7.049 1.00 60.12 191 ILE A C 1
ATOM 1470 O O . ILE A 1 191 ? 11.249 16.008 7.295 1.00 60.12 191 ILE A O 1
ATOM 1474 N N . VAL A 1 192 ? 9.166 16.431 7.998 1.00 63.94 192 VAL A N 1
ATOM 1475 C CA . VAL A 1 192 ? 9.497 16.604 9.416 1.00 63.94 192 VAL A CA 1
ATOM 1476 C C . VAL A 1 192 ? 8.938 15.422 10.203 1.00 63.94 192 VAL A C 1
ATOM 1478 O O . VAL A 1 192 ? 7.744 15.418 10.509 1.00 63.94 192 VAL A O 1
ATOM 1481 N N . ASP A 1 193 ? 9.801 14.486 10.596 1.00 67.25 193 ASP A N 1
ATOM 1482 C CA . ASP A 1 193 ? 9.440 13.333 11.441 1.00 67.25 193 ASP A CA 1
ATOM 1483 C C . ASP A 1 193 ? 9.117 13.774 12.870 1.00 67.25 193 ASP A C 1
ATOM 1485 O O . ASP A 1 193 ? 8.227 13.246 13.542 1.00 67.25 193 ASP A O 1
ATOM 1489 N N . TYR A 1 194 ? 9.857 14.772 13.366 1.00 71.31 194 TYR A N 1
ATOM 1490 C CA . TYR A 1 194 ? 9.711 15.254 14.732 1.00 71.31 194 TYR A CA 1
ATOM 1491 C C . TYR A 1 194 ? 9.979 16.747 14.851 1.00 71.31 194 TYR A C 1
ATOM 1493 O O . TYR A 1 194 ? 11.051 17.244 14.521 1.00 71.31 194 TYR A O 1
ATOM 1501 N N . GLU A 1 195 ? 9.036 17.461 15.458 1.00 80.12 195 GLU A N 1
ATOM 1502 C CA . GLU A 1 195 ? 9.258 18.814 15.950 1.00 80.12 195 GLU A CA 1
ATOM 1503 C C . GLU A 1 195 ? 8.927 18.869 17.442 1.00 80.12 195 GLU A C 1
ATOM 1505 O O . GLU A 1 195 ? 7.775 18.718 17.859 1.00 80.12 195 GLU A O 1
ATOM 1510 N N . GLY A 1 196 ? 9.939 19.092 18.276 1.00 82.56 196 GLY A N 1
ATOM 1511 C CA . GLY A 1 196 ? 9.744 19.068 19.719 1.00 82.56 196 GLY A CA 1
ATOM 1512 C C . GLY A 1 196 ? 11.011 19.338 20.508 1.00 82.56 196 GLY A C 1
ATOM 1513 O O . GLY A 1 196 ? 11.988 19.869 19.992 1.00 82.56 196 GLY A O 1
ATOM 1514 N N . TYR A 1 197 ? 10.975 19.025 21.799 1.00 83.56 197 TYR A N 1
ATOM 1515 C CA . TYR A 1 197 ? 12.131 19.175 22.678 1.00 83.56 197 TYR A CA 1
ATOM 1516 C C . TYR A 1 197 ? 12.871 17.848 22.797 1.00 83.56 197 TYR A C 1
ATOM 1518 O O . TYR A 1 197 ? 12.253 16.836 23.126 1.00 83.56 197 TYR A O 1
ATOM 1526 N N . ASP A 1 198 ? 14.182 17.864 22.592 1.00 80.75 198 ASP A N 1
ATOM 1527 C CA . ASP A 1 198 ? 15.057 16.740 22.921 1.00 80.75 198 ASP A CA 1
ATOM 1528 C C . ASP A 1 198 ? 14.971 16.467 24.441 1.00 80.75 198 ASP A C 1
ATOM 1530 O O . ASP A 1 198 ? 15.321 17.351 25.238 1.00 80.75 198 ASP A O 1
ATOM 1534 N N . PRO A 1 199 ? 14.538 15.271 24.887 1.00 80.50 199 PRO A N 1
ATOM 1535 C CA . PRO A 1 199 ? 14.424 14.931 26.303 1.00 80.50 199 PRO A CA 1
ATOM 1536 C C . PRO A 1 199 ? 15.746 14.999 27.078 1.00 80.50 199 PRO A C 1
ATOM 1538 O O . PRO A 1 199 ? 15.728 15.186 28.297 1.00 80.50 199 PRO A O 1
ATOM 1541 N N . LYS A 1 200 ? 16.894 14.842 26.410 1.00 82.06 200 LYS A N 1
ATOM 1542 C CA . LYS A 1 200 ? 18.224 14.890 27.034 1.00 82.06 200 LYS A CA 1
ATOM 1543 C C . LYS A 1 200 ? 18.751 16.306 27.166 1.00 82.06 200 LYS A C 1
ATOM 1545 O O . LYS A 1 200 ? 19.333 16.645 28.195 1.00 82.06 200 LYS A O 1
ATOM 1550 N N . THR A 1 201 ? 18.608 17.115 26.119 1.00 84.94 201 THR A N 1
ATOM 1551 C CA . THR A 1 201 ? 19.221 18.453 26.077 1.00 84.94 201 THR A CA 1
ATOM 1552 C C . THR A 1 201 ? 18.248 19.577 26.419 1.00 84.94 201 THR A C 1
ATOM 1554 O O . THR A 1 201 ? 18.689 20.692 26.707 1.00 84.94 201 THR A O 1
ATOM 1557 N N . GLY A 1 202 ? 16.939 19.310 26.399 1.00 84.81 202 GLY A N 1
ATOM 1558 C CA . GLY A 1 202 ? 15.884 20.304 26.601 1.00 84.81 202 GLY A CA 1
ATOM 1559 C C . GLY A 1 202 ? 15.831 21.367 25.502 1.00 84.81 202 GLY A C 1
ATOM 1560 O O . GLY A 1 202 ? 15.189 22.403 25.682 1.00 84.81 202 GLY A O 1
ATOM 1561 N N . ARG A 1 203 ? 16.532 21.160 24.381 1.00 86.38 203 ARG A N 1
ATOM 1562 C CA . ARG A 1 203 ? 16.542 22.077 23.239 1.00 86.38 203 ARG A CA 1
ATOM 1563 C C . ARG A 1 203 ? 15.432 21.701 22.276 1.00 86.38 203 ARG A C 1
ATOM 1565 O O . ARG A 1 203 ? 15.158 20.524 22.082 1.00 86.38 203 ARG A O 1
ATOM 1572 N N . ARG A 1 204 ? 14.807 22.714 21.675 1.00 86.75 204 ARG A N 1
ATOM 1573 C CA . ARG A 1 204 ? 13.876 22.486 20.574 1.00 86.75 204 ARG A CA 1
ATOM 1574 C C . ARG A 1 204 ? 14.673 22.054 19.348 1.00 86.75 204 ARG A C 1
ATOM 1576 O O . ARG A 1 204 ? 15.649 22.719 19.001 1.00 86.75 204 ARG A O 1
ATOM 1583 N N . GLU A 1 205 ? 14.251 20.971 18.726 1.00 83.00 205 GLU A N 1
ATOM 1584 C CA . GLU A 1 205 ? 14.808 20.446 17.490 1.00 83.00 205 GLU A CA 1
ATOM 1585 C C . GLU A 1 205 ? 13.685 20.113 16.507 1.00 83.00 205 GLU A C 1
ATOM 1587 O O . GLU A 1 205 ? 12.562 19.785 16.901 1.00 83.00 205 GLU A O 1
ATOM 1592 N N . THR A 1 206 ? 14.013 20.255 15.229 1.00 79.88 206 THR A N 1
ATOM 1593 C CA . THR A 1 206 ? 13.230 19.755 14.104 1.00 79.88 206 THR A CA 1
ATOM 1594 C C . THR A 1 206 ? 14.092 18.687 13.462 1.00 79.88 206 THR A C 1
ATOM 1596 O O . THR A 1 206 ? 15.243 18.955 13.104 1.00 79.88 206 THR A O 1
ATOM 1599 N N . LEU A 1 207 ? 13.572 17.473 13.417 1.00 72.12 207 LEU A N 1
ATOM 1600 C CA . LEU A 1 207 ? 14.201 16.322 12.806 1.00 72.12 207 LEU A CA 1
ATOM 1601 C C . LEU A 1 207 ? 13.449 16.054 11.522 1.00 72.12 207 LEU A C 1
ATOM 1603 O O . LEU A 1 207 ? 12.219 16.087 11.506 1.00 72.12 207 LEU A O 1
ATOM 1607 N N . HIS A 1 208 ? 14.228 15.878 10.473 1.00 69.25 208 HIS A N 1
ATOM 1608 C CA . HIS A 1 208 ? 13.724 15.598 9.153 1.00 69.25 208 HIS A CA 1
ATOM 1609 C C . HIS A 1 208 ? 13.959 14.141 8.830 1.00 69.25 208 HIS A C 1
ATOM 1611 O O . HIS A 1 208 ? 14.920 13.556 9.351 1.00 69.25 208 HIS A O 1
ATOM 1617 N N . GLU A 1 209 ? 13.112 13.642 7.942 1.00 61.16 209 GLU A N 1
ATOM 1618 C CA . GLU A 1 209 ? 13.220 12.308 7.390 1.00 61.16 209 GLU A CA 1
ATOM 1619 C C . GLU A 1 209 ? 14.646 12.062 6.895 1.00 61.16 209 GLU A C 1
ATOM 1621 O O . GLU A 1 209 ? 15.301 12.927 6.290 1.00 61.16 209 GLU A O 1
ATOM 1626 N N . GLY A 1 210 ? 15.172 10.894 7.255 1.00 58.56 210 GLY A N 1
ATOM 1627 C CA . GLY A 1 210 ? 16.451 10.429 6.746 1.00 58.56 210 GLY A CA 1
ATOM 1628 C C . GLY A 1 210 ? 16.356 10.071 5.268 1.00 58.56 210 GLY A C 1
ATOM 1629 O O . GLY A 1 210 ? 15.331 10.245 4.621 1.00 58.56 210 GLY A O 1
ATOM 1630 N N . MET A 1 211 ? 17.441 9.507 4.739 1.00 50.28 211 MET A N 1
ATOM 1631 C CA . MET A 1 211 ? 17.259 8.681 3.558 1.00 50.28 211 MET A CA 1
ATOM 1632 C C . MET A 1 211 ? 16.519 7.407 3.999 1.00 50.28 211 MET A C 1
ATOM 1634 O O . MET A 1 211 ? 17.108 6.604 4.729 1.00 50.28 211 MET A O 1
ATOM 1638 N N . GLY A 1 212 ? 15.235 7.314 3.666 1.00 49.69 212 GLY A N 1
ATOM 1639 C CA . GLY A 1 212 ? 14.348 6.157 3.759 1.00 49.69 212 GLY A CA 1
ATOM 1640 C C . GLY A 1 212 ? 14.908 4.787 3.339 1.00 49.69 212 GLY A C 1
ATOM 1641 O O . GLY A 1 212 ? 16.064 4.565 2.943 1.00 49.69 212 GLY A O 1
ATOM 1642 N N . GLY A 1 213 ? 14.076 3.785 3.606 1.00 55.00 213 GLY A N 1
ATOM 1643 C CA . GLY A 1 213 ? 14.411 2.377 3.460 1.00 55.00 213 GLY A CA 1
ATOM 1644 C C . GLY A 1 213 ? 14.055 1.843 2.080 1.00 55.00 213 GLY A C 1
ATOM 1645 O O . GLY A 1 213 ? 13.166 2.326 1.410 1.00 55.00 213 GLY A O 1
ATOM 1646 N N . PHE A 1 214 ? 14.684 0.740 1.656 1.00 57.22 214 PHE A N 1
ATOM 1647 C CA . PHE A 1 214 ? 14.393 0.183 0.328 1.00 57.22 214 PHE A CA 1
ATOM 1648 C C . PHE A 1 214 ? 12.914 -0.224 0.100 1.00 57.22 214 PHE A C 1
ATOM 1650 O O . PHE A 1 214 ? 12.459 -0.388 -1.040 1.00 57.22 214 PHE A O 1
ATOM 1657 N N . TYR A 1 215 ? 12.178 -0.431 1.188 1.00 68.38 215 TYR A N 1
ATOM 1658 C CA . TYR A 1 215 ? 10.808 -0.899 1.177 1.00 68.38 215 TYR A CA 1
ATOM 1659 C C . TYR A 1 215 ? 9.926 -0.037 2.065 1.00 68.38 215 TYR A C 1
ATOM 1661 O O . TYR A 1 215 ? 10.264 0.160 3.228 1.00 68.38 215 TYR A O 1
ATOM 1669 N N . ALA A 1 216 ? 8.750 0.291 1.540 1.00 74.50 216 ALA A N 1
ATOM 1670 C CA . ALA A 1 216 ? 7.651 0.838 2.304 1.00 74.50 216 ALA A CA 1
ATOM 1671 C C . ALA A 1 216 ? 6.793 -0.277 2.893 1.00 74.50 216 ALA A C 1
ATOM 1673 O O . ALA A 1 216 ? 6.114 -1.050 2.188 1.00 74.50 216 ALA A O 1
ATOM 1674 N N . ASN A 1 217 ? 6.809 -0.346 4.218 1.00 80.19 217 ASN A N 1
ATOM 1675 C CA . ASN A 1 217 ? 5.984 -1.253 4.988 1.00 80.19 217 ASN A CA 1
ATOM 1676 C C . ASN A 1 217 ? 4.646 -0.581 5.323 1.00 80.19 217 ASN A C 1
ATOM 1678 O O . ASN A 1 217 ? 4.452 -0.054 6.416 1.00 80.19 217 ASN A O 1
ATOM 1682 N N . PHE A 1 218 ? 3.705 -0.602 4.378 1.00 86.81 218 PHE A N 1
ATOM 1683 C CA . PHE A 1 218 ? 2.378 -0.052 4.635 1.00 86.81 218 PHE A CA 1
ATOM 1684 C C . PHE A 1 218 ? 1.515 -0.986 5.479 1.00 86.81 218 PHE A C 1
ATOM 1686 O O . PHE A 1 218 ? 1.284 -2.155 5.157 1.00 86.81 218 PHE A O 1
ATOM 1693 N N . HIS A 1 219 ? 0.918 -0.411 6.510 1.00 88.62 219 HIS A N 1
ATOM 1694 C CA . HIS A 1 219 ? -0.101 -1.021 7.340 1.00 88.62 219 HIS A CA 1
ATOM 1695 C C . HIS A 1 219 ? -1.412 -0.260 7.215 1.00 88.62 219 HIS A C 1
ATOM 1697 O O . HIS A 1 219 ? -1.465 0.909 6.830 1.00 88.62 219 HIS A O 1
ATOM 1703 N N . TYR A 1 220 ? -2.496 -0.934 7.580 1.00 90.69 220 TYR A N 1
ATOM 1704 C CA . TYR A 1 220 ? -3.780 -0.279 7.724 1.00 90.69 220 TYR A CA 1
ATOM 1705 C C . TYR A 1 220 ? -4.526 -0.744 8.964 1.00 90.69 220 TYR A C 1
ATOM 1707 O O . TYR A 1 220 ? -4.441 -1.903 9.371 1.00 90.69 220 TYR A O 1
ATOM 1715 N N . ALA A 1 221 ? -5.318 0.163 9.525 1.00 91.06 221 ALA A N 1
ATOM 1716 C CA . ALA A 1 221 ? -6.232 -0.093 10.616 1.00 91.06 221 ALA A CA 1
ATOM 1717 C C . ALA A 1 221 ? -7.629 0.390 10.242 1.00 91.06 221 ALA A C 1
ATOM 1719 O O . ALA A 1 221 ? -7.798 1.469 9.681 1.00 91.06 221 ALA A O 1
ATOM 1720 N N . ILE A 1 222 ? -8.637 -0.406 10.575 1.00 91.75 222 ILE A N 1
ATOM 1721 C CA . ILE A 1 222 ? -10.041 -0.068 10.387 1.00 91.75 222 ILE A CA 1
ATOM 1722 C C . ILE A 1 222 ? -10.723 -0.012 11.739 1.00 91.75 222 ILE A C 1
ATOM 1724 O O . ILE A 1 222 ? -10.614 -0.943 12.541 1.00 91.75 222 ILE A O 1
ATOM 1728 N N . VAL A 1 223 ? -11.442 1.080 11.971 1.00 92.31 223 VAL A N 1
ATOM 1729 C CA . VAL A 1 223 ? -12.232 1.311 13.181 1.00 92.31 223 VAL A CA 1
ATOM 1730 C C . VAL A 1 223 ? -13.628 1.812 12.803 1.00 92.31 223 VAL A C 1
ATOM 1732 O O . VAL A 1 223 ? -13.772 2.498 11.789 1.00 92.31 223 VAL A O 1
ATOM 1735 N N . PRO A 1 224 ? -14.673 1.518 13.595 1.00 92.62 224 PRO A N 1
ATOM 1736 C CA . PRO A 1 224 ? -15.959 2.185 13.457 1.00 92.62 224 PRO A CA 1
ATOM 1737 C C . PRO A 1 224 ? -15.820 3.704 13.550 1.00 92.62 224 PRO A C 1
ATOM 1739 O O . PRO A 1 224 ? -15.064 4.218 14.377 1.00 92.62 224 PRO A O 1
ATOM 1742 N N . TYR A 1 225 ? -16.571 4.420 12.720 1.00 94.69 225 TYR A N 1
ATOM 1743 C CA . TYR A 1 225 ? -16.532 5.873 12.685 1.00 94.69 225 TYR A CA 1
ATOM 1744 C C . TYR A 1 225 ? -17.058 6.478 13.989 1.00 94.69 225 TYR A C 1
ATOM 1746 O O . TYR A 1 225 ? -18.138 6.119 14.483 1.00 94.69 225 TYR A O 1
ATOM 1754 N N . ALA A 1 226 ? -16.321 7.470 14.483 1.00 91.19 226 ALA A N 1
ATOM 1755 C CA . ALA A 1 226 ? -16.769 8.412 15.495 1.00 91.19 226 ALA A CA 1
ATOM 1756 C C . ALA A 1 226 ? -16.364 9.833 15.050 1.00 91.19 226 ALA A C 1
ATOM 1758 O O . ALA A 1 226 ? -15.213 10.009 14.645 1.00 91.19 226 ALA A O 1
ATOM 1759 N N . PRO A 1 227 ? -17.269 10.833 15.091 1.00 89.62 227 PRO A N 1
ATOM 1760 C CA . PRO A 1 227 ? -17.012 12.179 14.562 1.00 89.62 227 PRO A CA 1
ATOM 1761 C C . PRO A 1 227 ? -15.769 12.875 15.121 1.00 89.62 227 PRO A C 1
ATOM 1763 O O . PRO A 1 227 ? -15.195 13.739 14.469 1.00 89.62 227 PRO A O 1
ATOM 1766 N N . GLU A 1 228 ? -15.366 12.527 16.337 1.00 87.81 228 GLU A N 1
ATOM 1767 C CA . GLU A 1 228 ? -14.205 13.089 17.013 1.00 87.81 228 GLU A CA 1
ATOM 1768 C C . GLU A 1 228 ? -12.864 12.529 16.526 1.00 87.81 228 GLU A C 1
ATOM 1770 O O . GLU A 1 228 ? -11.841 13.120 16.853 1.00 87.81 228 GLU A O 1
ATOM 1775 N N . ILE A 1 229 ? -12.846 11.409 15.788 1.00 88.19 229 ILE A N 1
ATOM 1776 C CA . ILE A 1 229 ? -11.613 10.702 15.404 1.00 88.19 229 ILE A CA 1
ATOM 1777 C C . ILE A 1 229 ? -10.886 11.328 14.199 1.00 88.19 229 ILE A C 1
ATOM 1779 O O . ILE A 1 229 ? -9.676 11.511 14.314 1.00 88.19 229 ILE A O 1
ATOM 1783 N N . PRO A 1 230 ? -11.536 11.653 13.061 1.00 86.12 230 PRO A N 1
ATOM 1784 C CA . PRO A 1 230 ? -10.831 12.078 11.842 1.00 86.12 230 PRO A CA 1
ATOM 1785 C C . PRO A 1 230 ? -9.959 13.324 12.020 1.00 86.12 230 PRO A C 1
ATOM 1787 O O . PRO A 1 230 ? -8.915 13.444 11.393 1.00 86.12 230 PRO A O 1
ATOM 1790 N N . GLU A 1 231 ? -10.372 14.222 12.914 1.00 87.31 231 GLU A N 1
ATOM 1791 C CA . GLU A 1 231 ? -9.707 15.500 13.190 1.00 87.31 231 GLU A CA 1
ATOM 1792 C C . GLU A 1 231 ? -8.664 15.405 14.321 1.00 87.31 231 GLU A C 1
ATOM 1794 O O . GLU A 1 231 ? -8.160 16.421 14.812 1.00 87.31 231 GLU A O 1
ATOM 1799 N N . LEU A 1 232 ? -8.359 14.195 14.804 1.00 91.88 232 LEU A N 1
ATOM 1800 C CA . LEU A 1 232 ? -7.360 14.013 15.852 1.00 91.88 232 LEU A CA 1
ATOM 1801 C C . LEU A 1 232 ? -5.946 14.322 15.333 1.00 91.88 232 LEU A C 1
ATOM 1803 O O . LEU A 1 232 ? -5.633 14.081 14.170 1.00 91.88 232 LEU A O 1
ATOM 1807 N N . PRO A 1 233 ? -5.036 14.797 16.202 1.00 91.75 233 PRO A N 1
ATOM 1808 C CA . PRO A 1 233 ? -3.641 14.997 15.818 1.00 91.75 233 PRO A CA 1
ATOM 1809 C C . PRO A 1 233 ? -2.979 13.700 15.319 1.00 91.75 233 PRO A C 1
ATOM 1811 O O . PRO A 1 233 ? -3.246 12.636 15.885 1.00 91.75 233 PRO A O 1
ATOM 1814 N N . ARG A 1 234 ? -2.036 13.801 14.361 1.00 89.25 234 ARG A N 1
ATOM 1815 C CA . ARG A 1 234 ? -1.261 12.677 13.767 1.00 89.25 234 ARG A CA 1
ATOM 1816 C C . ARG A 1 234 ? -0.862 11.616 14.795 1.00 89.25 234 ARG A C 1
ATOM 1818 O O . ARG A 1 234 ? -1.199 10.451 14.646 1.00 89.25 234 ARG A O 1
ATOM 1825 N N . GLN A 1 235 ? -0.210 12.026 15.883 1.00 88.69 235 GLN A N 1
ATOM 1826 C CA . GLN A 1 235 ? 0.258 11.112 16.935 1.00 88.69 235 GLN A CA 1
ATOM 1827 C C . GLN A 1 235 ? -0.870 10.325 17.616 1.00 88.69 235 GLN A C 1
ATOM 1829 O O . GLN A 1 235 ? -0.689 9.166 17.989 1.00 88.69 235 GLN A O 1
ATOM 1834 N N . VAL A 1 236 ? -2.044 10.937 17.784 1.00 92.81 236 VAL A N 1
ATOM 1835 C CA . VAL A 1 236 ? -3.211 10.265 18.366 1.00 92.81 236 VAL A CA 1
ATOM 1836 C C . VAL A 1 236 ? -3.823 9.295 17.354 1.00 92.81 236 VAL A C 1
ATOM 1838 O O . VAL A 1 236 ? -4.188 8.193 17.752 1.00 92.81 236 VAL A O 1
ATOM 1841 N N . LEU A 1 237 ? -3.881 9.661 16.068 1.00 93.31 237 LEU A N 1
ATOM 1842 C CA . LEU A 1 237 ? -4.341 8.784 14.984 1.00 93.31 237 LEU A CA 1
ATOM 1843 C C . LEU A 1 237 ? -3.441 7.557 14.812 1.00 93.31 237 LEU A C 1
ATOM 1845 O O . LEU A 1 237 ? -3.948 6.441 14.781 1.00 93.31 237 LEU A O 1
ATOM 1849 N N . LEU A 1 238 ? -2.119 7.740 14.790 1.00 90.62 238 LEU A N 1
ATOM 1850 C CA . LEU A 1 238 ? -1.155 6.635 14.748 1.00 90.62 238 LEU A CA 1
ATOM 1851 C C . LEU A 1 238 ? -1.267 5.759 16.003 1.00 90.62 238 LEU A C 1
ATOM 1853 O O . LEU A 1 238 ? -1.333 4.535 15.914 1.00 90.62 238 LEU A O 1
ATOM 1857 N N . SER A 1 239 ? -1.400 6.373 17.185 1.00 90.19 239 SER A N 1
ATOM 1858 C CA . SER A 1 239 ? -1.599 5.627 18.435 1.00 90.19 239 SER A CA 1
ATOM 1859 C C . SER A 1 239 ? -2.920 4.855 18.457 1.00 90.19 239 SER A C 1
ATOM 1861 O O . SER A 1 239 ? -2.978 3.771 19.034 1.00 90.19 239 SER A O 1
ATOM 1863 N N . LEU A 1 240 ? -3.984 5.386 17.852 1.00 91.38 240 LEU A N 1
ATOM 1864 C CA . LEU A 1 240 ? -5.243 4.671 17.639 1.00 91.38 240 LEU A CA 1
ATOM 1865 C C . LEU A 1 240 ? -5.027 3.494 16.686 1.00 91.38 240 LEU A C 1
ATOM 1867 O O . LEU A 1 240 ? -5.379 2.369 17.034 1.00 91.38 240 LEU A O 1
ATOM 1871 N N . ALA A 1 241 ? -4.417 3.741 15.529 1.00 90.19 241 ALA A N 1
ATOM 1872 C CA . ALA A 1 241 ? -4.192 2.753 14.482 1.00 90.19 241 ALA A CA 1
ATOM 1873 C C . ALA A 1 241 ? -3.315 1.580 14.944 1.00 90.19 241 ALA A C 1
ATOM 1875 O O . ALA A 1 241 ? -3.611 0.440 14.595 1.00 90.19 241 ALA A O 1
ATOM 1876 N N . GLN A 1 242 ? -2.316 1.835 15.794 1.00 87.00 242 GLN A N 1
ATOM 1877 C CA . GLN A 1 242 ? -1.404 0.826 16.349 1.00 87.00 242 GLN A CA 1
ATOM 1878 C C . GLN A 1 242 ? -1.853 0.235 17.702 1.00 87.00 242 GLN A C 1
ATOM 1880 O O . GLN A 1 242 ? -1.122 -0.550 18.306 1.00 87.00 242 GLN A O 1
ATOM 1885 N N . GLY A 1 243 ? -3.013 0.632 18.244 1.00 86.12 243 GLY A N 1
ATOM 1886 C CA . GLY A 1 243 ? -3.490 0.137 19.549 1.00 86.12 243 GLY A CA 1
ATOM 1887 C C . GLY A 1 243 ? -2.678 0.638 20.757 1.00 86.12 243 GLY A C 1
ATOM 1888 O O . GLY A 1 243 ? -2.657 0.013 21.816 1.00 86.12 243 GLY A O 1
ATOM 1889 N N . ARG A 1 244 ? -1.994 1.781 20.630 1.00 87.00 244 ARG A N 1
ATOM 1890 C CA . ARG A 1 244 ? -1.095 2.377 21.638 1.00 87.00 244 ARG A CA 1
ATOM 1891 C C . ARG A 1 244 ? -1.701 3.560 22.407 1.00 87.00 244 ARG A C 1
ATOM 1893 O O . ARG A 1 244 ? -1.000 4.212 23.178 1.00 87.00 244 ARG A O 1
ATOM 1900 N N . LEU A 1 245 ? -3.008 3.817 22.295 1.00 88.06 245 LEU A N 1
ATOM 1901 C CA . LEU A 1 245 ? -3.699 4.933 22.977 1.00 88.06 245 LEU A CA 1
ATOM 1902 C C . LEU A 1 245 ? -3.445 5.019 24.492 1.00 88.06 245 LEU A C 1
ATOM 1904 O O . LEU A 1 245 ? -3.374 6.116 25.052 1.00 88.06 245 LEU A O 1
ATOM 1908 N N . ARG A 1 246 ? -3.286 3.877 25.172 1.00 86.81 246 ARG A N 1
ATOM 1909 C CA . ARG A 1 246 ? -2.974 3.839 26.609 1.00 86.81 246 ARG A CA 1
ATOM 1910 C C . ARG A 1 246 ? -1.616 4.475 26.927 1.00 86.81 246 ARG A C 1
ATOM 1912 O O . ARG A 1 246 ? -1.500 5.158 27.942 1.00 86.81 246 ARG A O 1
ATOM 1919 N N . ALA A 1 247 ? -0.621 4.319 26.051 1.00 83.81 247 ALA A N 1
ATOM 1920 C CA . ALA A 1 247 ? 0.725 4.875 26.225 1.00 83.81 247 ALA A CA 1
ATOM 1921 C C . ALA A 1 247 ? 0.761 6.413 26.158 1.00 83.81 247 ALA A C 1
ATOM 1923 O O . ALA A 1 247 ? 1.714 7.034 26.631 1.00 83.81 247 ALA A O 1
ATOM 1924 N N . ILE A 1 248 ? -0.287 7.030 25.607 1.00 86.44 248 ILE A N 1
ATOM 1925 C CA . ILE A 1 248 ? -0.443 8.487 25.516 1.00 86.44 248 ILE A CA 1
ATOM 1926 C C . ILE A 1 248 ? -1.604 9.019 26.375 1.00 86.44 248 ILE A C 1
ATOM 1928 O O . ILE A 1 248 ? -2.002 10.173 26.235 1.00 86.44 248 ILE A O 1
ATOM 1932 N N . GLY A 1 249 ? -2.177 8.190 27.260 1.00 87.88 249 GLY A N 1
ATOM 1933 C CA . GLY A 1 249 ? -3.268 8.598 28.155 1.00 87.88 249 GLY A CA 1
ATOM 1934 C C . GLY A 1 249 ? -4.583 8.930 27.438 1.00 87.88 249 GLY A C 1
ATOM 1935 O O . GLY A 1 249 ? -5.368 9.741 27.929 1.00 87.88 249 GLY A O 1
ATOM 1936 N N . ARG A 1 250 ? -4.832 8.328 26.268 1.00 90.06 250 ARG A N 1
ATOM 1937 C CA . ARG A 1 250 ? -6.028 8.548 25.433 1.00 90.06 250 ARG A CA 1
ATOM 1938 C C . ARG A 1 250 ? -6.905 7.300 25.303 1.00 90.06 250 ARG A C 1
ATOM 1940 O O . ARG A 1 250 ? -7.631 7.152 24.330 1.00 90.06 250 ARG A O 1
ATOM 1947 N N . GLU A 1 251 ? -6.876 6.416 26.297 1.00 88.19 251 GLU A N 1
ATOM 1948 C CA . GLU A 1 251 ? -7.642 5.158 26.312 1.00 88.19 251 GLU A CA 1
ATOM 1949 C C . GLU A 1 251 ? -9.161 5.358 26.152 1.00 88.19 251 GLU A C 1
ATOM 1951 O O . GLU A 1 251 ? -9.842 4.497 25.611 1.00 88.19 251 GLU A O 1
ATOM 1956 N N . ALA A 1 252 ? -9.691 6.525 26.533 1.00 88.25 252 ALA A N 1
ATOM 1957 C CA . ALA A 1 252 ? -11.094 6.877 26.312 1.00 88.25 252 ALA A CA 1
ATOM 1958 C C . ALA A 1 252 ? -11.503 6.936 24.823 1.00 88.25 252 ALA A C 1
ATOM 1960 O O . ALA A 1 252 ? -12.693 6.895 24.534 1.00 88.25 252 ALA A O 1
ATOM 1961 N N . LEU A 1 253 ? -10.541 7.029 23.894 1.00 89.19 253 LEU A N 1
ATOM 1962 C CA . LEU A 1 253 ? -10.767 7.005 22.442 1.00 89.19 253 LEU A CA 1
ATOM 1963 C C . LEU A 1 253 ? -10.726 5.585 21.853 1.00 89.19 253 LEU A C 1
ATOM 1965 O O . LEU A 1 253 ? -10.752 5.423 20.635 1.00 89.19 253 LEU A O 1
ATOM 1969 N N . ARG A 1 254 ? -10.604 4.549 22.693 1.00 87.62 254 ARG A N 1
ATOM 1970 C CA . ARG A 1 254 ? -10.506 3.165 22.231 1.00 87.62 254 ARG A CA 1
ATOM 1971 C C . ARG A 1 254 ? -11.803 2.744 21.520 1.00 87.62 254 ARG A C 1
ATOM 1973 O O . ARG A 1 254 ? -12.876 2.861 22.115 1.00 87.62 254 ARG A O 1
ATOM 1980 N N . PRO A 1 255 ? -11.726 2.238 20.277 1.00 86.12 255 PRO A N 1
ATOM 1981 C CA . PRO A 1 255 ? -12.903 1.800 19.542 1.00 86.12 255 PRO A CA 1
ATOM 1982 C C . PRO A 1 255 ? -13.421 0.465 20.090 1.00 86.12 255 PRO A C 1
ATOM 1984 O O . PRO A 1 255 ? -12.685 -0.300 20.710 1.00 86.12 255 PRO A O 1
ATOM 1987 N N . GLU A 1 256 ? -14.688 0.153 19.806 1.00 83.62 256 GLU A N 1
ATOM 1988 C CA . GLU A 1 256 ? -15.281 -1.156 20.129 1.00 83.62 256 GLU A CA 1
ATOM 1989 C C . GLU A 1 256 ? -14.554 -2.303 19.408 1.00 83.62 256 GLU A C 1
ATOM 1991 O O . GLU A 1 256 ? -14.405 -3.400 19.947 1.00 83.62 256 GLU A O 1
ATOM 1996 N N . LEU A 1 257 ? -14.079 -2.028 18.193 1.00 84.38 257 LEU A N 1
ATOM 1997 C CA . LEU A 1 257 ? -13.270 -2.933 17.398 1.00 84.38 257 LEU A CA 1
ATOM 1998 C C . LEU A 1 257 ? -12.261 -2.129 16.584 1.00 84.38 257 LEU A C 1
ATOM 2000 O O . LEU A 1 257 ? -12.622 -1.168 15.910 1.00 84.38 257 LEU A O 1
ATOM 2004 N N . ARG A 1 258 ? -11.008 -2.565 16.616 1.00 86.94 258 ARG A N 1
ATOM 2005 C CA . ARG A 1 258 ? -9.984 -2.189 15.645 1.00 86.94 258 ARG A CA 1
ATOM 2006 C C . ARG A 1 258 ? -9.580 -3.436 14.883 1.00 86.94 258 ARG A C 1
ATOM 2008 O O . ARG A 1 258 ? -9.495 -4.508 15.475 1.00 86.94 258 ARG A O 1
ATOM 2015 N N . VAL A 1 259 ? -9.357 -3.310 13.590 1.00 83.75 259 VAL A N 1
ATOM 2016 C CA . VAL A 1 259 ? -8.836 -4.378 12.740 1.00 83.75 259 VAL A CA 1
ATOM 2017 C C . VAL A 1 259 ? -7.563 -3.854 12.109 1.00 83.75 259 VAL A C 1
ATOM 2019 O O . VAL A 1 259 ? -7.604 -2.773 11.545 1.00 83.75 259 VAL A O 1
ATOM 2022 N N . HIS A 1 260 ? -6.455 -4.582 12.194 1.00 84.81 260 HIS A N 1
ATOM 2023 C CA . HIS A 1 260 ? -5.163 -4.155 11.654 1.00 84.81 260 HIS A CA 1
ATOM 2024 C C . HIS A 1 260 ? -4.530 -5.269 10.846 1.00 84.81 260 HIS A C 1
ATOM 2026 O O . HIS A 1 260 ? -4.579 -6.432 11.245 1.00 84.81 260 HIS A O 1
ATOM 2032 N N . ALA A 1 261 ? -3.961 -4.909 9.701 1.00 82.12 261 ALA A N 1
ATOM 2033 C CA . ALA A 1 261 ? -3.145 -5.812 8.913 1.00 82.12 261 ALA A CA 1
ATOM 2034 C C . ALA A 1 261 ? -2.105 -5.051 8.078 1.00 82.12 261 ALA A C 1
ATOM 2036 O O . ALA A 1 261 ? -2.015 -3.822 8.105 1.00 82.12 261 ALA A O 1
ATOM 2037 N N . PHE A 1 262 ? -1.299 -5.826 7.362 1.00 84.06 262 PHE A N 1
ATOM 2038 C CA . PHE A 1 262 ? -0.300 -5.350 6.413 1.00 84.06 262 PHE A CA 1
ATOM 2039 C C . PHE A 1 262 ? -0.958 -5.118 5.045 1.00 84.06 262 PHE A C 1
ATOM 2041 O O . PHE A 1 262 ? -1.781 -5.938 4.639 1.00 84.06 262 PHE A O 1
ATOM 2048 N N . LEU A 1 263 ? -0.565 -4.081 4.302 1.00 88.25 263 LEU A N 1
ATOM 2049 C CA . LEU A 1 263 ? -1.023 -3.804 2.936 1.00 88.25 263 LEU A CA 1
ATOM 2050 C C . LEU A 1 263 ? -0.068 -4.406 1.881 1.00 88.25 263 LEU A C 1
ATOM 2052 O O . LEU A 1 263 ? 0.913 -3.755 1.524 1.00 88.25 263 LEU A O 1
ATOM 2056 N N . PRO A 1 264 ? -0.337 -5.608 1.323 1.00 86.38 264 PRO A N 1
ATOM 2057 C CA . PRO A 1 264 ? 0.629 -6.354 0.508 1.00 86.38 264 PRO A CA 1
ATOM 2058 C C . PRO A 1 264 ? 1.091 -5.581 -0.721 1.00 86.38 264 PRO A C 1
ATOM 2060 O O . PRO A 1 264 ? 0.259 -5.240 -1.555 1.00 86.38 264 PRO A O 1
ATOM 2063 N N . GLY A 1 265 ? 2.390 -5.350 -0.857 1.00 84.38 265 GLY A N 1
ATOM 2064 C CA . GLY A 1 265 ? 2.999 -4.765 -2.044 1.00 84.38 265 GLY A CA 1
ATOM 2065 C C . GLY A 1 265 ? 3.515 -5.814 -3.038 1.00 84.38 265 GLY A C 1
ATOM 2066 O O . GLY A 1 265 ? 3.351 -7.026 -2.845 1.00 84.38 265 GLY A O 1
ATOM 2067 N N . PRO A 1 266 ? 4.108 -5.367 -4.155 1.00 75.81 266 PRO A N 1
ATOM 2068 C CA . PRO A 1 266 ? 4.531 -6.254 -5.230 1.00 75.81 266 PRO A CA 1
ATOM 2069 C C . PRO A 1 266 ? 5.864 -6.975 -4.981 1.00 75.81 266 PRO A C 1
ATOM 2071 O O . PRO A 1 266 ? 6.166 -7.937 -5.696 1.00 75.81 266 PRO A O 1
ATOM 2074 N N . PHE A 1 267 ? 6.654 -6.560 -3.991 1.00 74.62 267 PHE A N 1
ATOM 2075 C CA . PHE A 1 267 ? 8.017 -7.052 -3.787 1.00 74.62 267 PHE A CA 1
ATOM 2076 C C . PHE A 1 267 ? 8.122 -7.909 -2.535 1.00 74.62 267 PHE A C 1
ATOM 2078 O O . PHE A 1 267 ? 7.581 -7.557 -1.497 1.00 74.62 267 PHE A O 1
ATOM 2085 N N . LEU A 1 268 ? 8.821 -9.041 -2.605 1.00 70.69 268 LEU A N 1
ATOM 2086 C CA . LEU A 1 268 ? 9.110 -9.832 -1.411 1.00 70.69 268 LEU A CA 1
ATOM 2087 C C . LEU A 1 268 ? 10.178 -9.116 -0.572 1.00 70.69 268 LEU A C 1
ATOM 2089 O O . LEU A 1 268 ? 11.299 -8.942 -1.043 1.00 70.69 268 LEU A O 1
ATOM 2093 N N . SER A 1 269 ? 9.862 -8.719 0.657 1.00 68.00 269 SER A N 1
ATOM 2094 C CA . SER A 1 269 ? 10.819 -8.032 1.528 1.00 68.00 269 SER A CA 1
ATOM 2095 C C . SER A 1 269 ? 11.593 -8.999 2.429 1.00 68.00 269 SER A C 1
ATOM 2097 O O . SER A 1 269 ? 11.508 -10.230 2.298 1.00 68.00 269 SER A O 1
ATOM 2099 N N . LYS A 1 270 ? 12.389 -8.434 3.351 1.00 57.50 270 LYS A N 1
ATOM 2100 C CA . LYS A 1 270 ? 13.115 -9.171 4.396 1.00 57.50 270 LYS A CA 1
ATOM 2101 C C . LYS A 1 270 ? 12.183 -10.197 5.052 1.00 57.50 270 LYS A C 1
ATOM 2103 O O . LYS A 1 270 ? 11.015 -9.935 5.322 1.00 57.50 270 LYS A O 1
ATOM 2108 N N . ARG A 1 271 ? 12.722 -11.371 5.399 1.00 54.81 271 ARG A N 1
ATOM 2109 C CA . ARG A 1 271 ? 12.018 -12.314 6.283 1.00 54.81 271 ARG A CA 1
ATOM 2110 C C . ARG A 1 271 ? 11.978 -11.741 7.699 1.00 54.81 271 ARG A C 1
ATOM 2112 O O . ARG A 1 271 ? 12.772 -12.126 8.552 1.00 54.81 271 ARG A O 1
ATOM 2119 N N . GLN A 1 272 ? 11.074 -10.805 7.942 1.00 50.81 272 GLN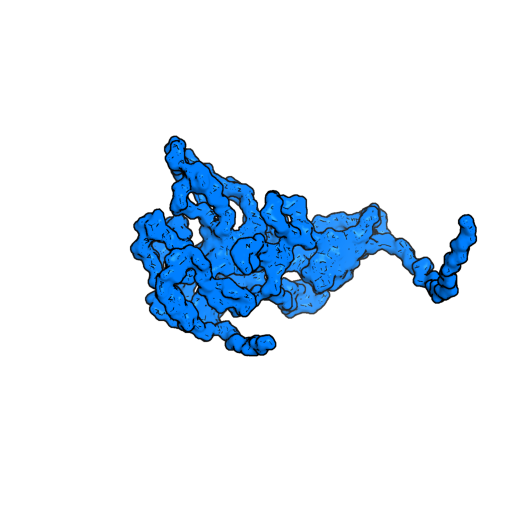 A N 1
ATOM 2120 C CA . GLN A 1 272 ? 10.637 -10.487 9.288 1.00 50.81 272 GLN A CA 1
ATOM 2121 C C . GLN A 1 272 ? 9.578 -11.521 9.669 1.00 50.81 272 GLN A C 1
ATOM 2123 O O . GLN A 1 272 ? 8.654 -11.765 8.901 1.00 50.81 272 GLN A O 1
ATOM 2128 N N . TRP A 1 273 ? 9.722 -12.153 10.837 1.00 49.56 273 TRP A N 1
ATOM 2129 C CA . TRP A 1 273 ? 8.843 -13.231 11.324 1.00 49.56 273 TRP A CA 1
ATOM 2130 C C . TRP A 1 273 ? 9.030 -14.585 10.613 1.00 49.56 273 TRP A C 1
ATOM 2132 O O . TRP A 1 273 ? 9.874 -14.768 9.739 1.00 49.56 273 TRP A O 1
ATOM 2142 N N . SER A 1 274 ? 8.266 -15.600 11.026 1.00 54.50 274 SER A N 1
ATOM 2143 C CA . SER A 1 274 ? 8.281 -16.943 10.423 1.00 54.50 274 SER A CA 1
ATOM 2144 C C . SER A 1 274 ? 7.642 -17.004 9.022 1.00 54.50 274 SER A C 1
ATOM 2146 O O . SER A 1 274 ? 7.456 -18.099 8.487 1.00 54.50 274 SER A O 1
ATOM 2148 N N . TYR A 1 275 ? 7.306 -15.856 8.419 1.00 57.56 275 TYR A N 1
ATOM 2149 C CA . TYR A 1 275 ? 6.600 -15.732 7.145 1.00 57.56 275 TYR A CA 1
ATOM 2150 C C . TYR A 1 275 ? 7.126 -14.533 6.339 1.00 57.56 275 TYR A C 1
ATOM 2152 O O . TYR A 1 275 ? 7.286 -13.466 6.916 1.00 57.56 275 TYR A O 1
ATOM 2160 N N . PRO A 1 276 ? 7.388 -14.664 5.026 1.00 64.31 276 PRO A N 1
ATOM 2161 C CA . PRO A 1 276 ? 7.878 -13.547 4.227 1.00 64.31 276 PRO A CA 1
ATOM 2162 C C . PRO A 1 276 ? 6.762 -12.529 3.925 1.00 64.31 276 PRO A C 1
ATOM 2164 O O . PRO A 1 276 ? 5.686 -12.902 3.429 1.00 64.31 276 PRO A O 1
ATOM 2167 N N . LEU A 1 277 ? 7.044 -11.255 4.207 1.00 73.31 277 LEU A N 1
ATOM 2168 C CA . LEU A 1 277 ? 6.175 -10.114 3.913 1.00 73.31 277 LEU A CA 1
ATOM 2169 C C . LEU A 1 277 ? 6.375 -9.648 2.464 1.00 73.31 277 LEU A C 1
ATOM 2171 O O . LEU A 1 277 ? 7.430 -9.872 1.871 1.00 73.31 277 LEU A O 1
ATOM 2175 N N . CYS A 1 278 ? 5.329 -9.070 1.872 1.00 78.75 278 CYS A N 1
ATOM 2176 C CA . CYS A 1 278 ? 5.418 -8.473 0.542 1.00 78.75 278 CYS A CA 1
ATOM 2177 C C . CYS A 1 278 ? 5.211 -6.971 0.676 1.00 78.75 278 CYS A C 1
ATOM 2179 O O . CYS A 1 278 ? 4.097 -6.580 0.978 1.00 78.75 278 CYS A O 1
ATOM 2181 N N . GLU A 1 279 ? 6.235 -6.158 0.458 1.00 80.50 279 GLU A N 1
ATOM 2182 C CA . GLU A 1 279 ? 6.237 -4.708 0.673 1.00 80.50 279 GLU A CA 1
ATOM 2183 C C . GLU A 1 279 ? 6.202 -3.930 -0.641 1.00 80.50 279 GLU A C 1
ATOM 2185 O O . GLU A 1 279 ? 6.303 -4.488 -1.745 1.00 80.50 279 GLU A O 1
ATOM 2190 N N . TRP A 1 280 ? 5.982 -2.628 -0.506 1.00 80.25 280 TRP A N 1
ATOM 2191 C CA . TRP A 1 280 ? 6.086 -1.684 -1.603 1.00 80.25 280 TRP A CA 1
ATOM 2192 C C . TRP A 1 280 ? 7.518 -1.178 -1.713 1.00 80.25 280 TRP A C 1
ATOM 2194 O O . TRP A 1 280 ? 8.269 -1.246 -0.749 1.00 80.25 280 TRP A O 1
ATOM 2204 N N . GLY A 1 281 ? 7.949 -0.776 -2.905 1.00 72.50 281 GLY A N 1
ATOM 2205 C CA . GLY A 1 281 ? 9.315 -0.285 -3.074 1.00 72.50 281 GLY A CA 1
ATOM 2206 C C . GLY A 1 281 ? 9.378 1.204 -2.775 1.00 72.50 281 GLY A C 1
ATOM 2207 O O . GLY A 1 281 ? 8.636 1.932 -3.414 1.00 72.50 281 GLY A O 1
ATOM 2208 N N . ASP A 1 282 ? 10.279 1.650 -1.909 1.00 67.25 282 ASP A N 1
ATOM 2209 C CA . ASP A 1 282 ? 10.426 3.072 -1.569 1.00 67.25 282 ASP A CA 1
ATOM 2210 C C . ASP A 1 282 ? 11.853 3.558 -1.838 1.00 67.25 282 ASP A C 1
ATOM 2212 O O . ASP A 1 282 ? 12.661 3.753 -0.950 1.00 67.25 282 ASP A O 1
ATOM 2216 N N . THR A 1 283 ? 12.247 3.628 -3.113 1.00 57.75 283 THR A N 1
ATOM 2217 C CA . THR A 1 283 ? 13.577 4.159 -3.477 1.00 57.75 283 THR A CA 1
ATOM 2218 C C . THR A 1 283 ? 13.575 4.783 -4.847 1.00 57.75 283 THR A C 1
ATOM 2220 O O . THR A 1 283 ? 12.864 4.305 -5.729 1.00 57.75 283 THR A O 1
ATOM 2223 N N . GLU A 1 284 ? 14.506 5.710 -5.084 1.00 49.53 284 GLU A N 1
ATOM 2224 C CA . GLU A 1 284 ? 14.769 6.312 -6.402 1.00 49.53 284 GLU A CA 1
ATOM 2225 C C . GLU A 1 284 ? 14.973 5.288 -7.539 1.00 49.53 284 GLU A C 1
ATOM 2227 O O . GLU A 1 284 ? 14.775 5.590 -8.718 1.00 49.53 284 GLU A O 1
ATOM 2232 N N . PHE A 1 285 ? 15.361 4.057 -7.192 1.00 50.88 285 PHE A N 1
ATOM 2233 C CA . PHE A 1 285 ? 15.581 2.945 -8.111 1.00 50.88 285 PHE A CA 1
ATOM 2234 C C . PHE A 1 285 ? 14.277 2.243 -8.531 1.00 50.88 285 PHE A C 1
ATOM 2236 O O . PHE A 1 285 ? 14.233 1.536 -9.541 1.00 50.88 285 PHE A O 1
ATOM 2243 N N . GLN A 1 286 ? 13.197 2.414 -7.779 1.00 58.44 286 GLN A N 1
ATOM 2244 C CA . GLN A 1 286 ? 11.891 1.868 -8.120 1.00 58.44 286 GLN A CA 1
ATOM 2245 C C . GLN A 1 286 ? 11.144 2.784 -9.096 1.00 58.44 286 GLN A C 1
ATOM 2247 O O . GLN A 1 286 ? 11.662 3.772 -9.614 1.00 58.44 286 GLN A O 1
ATOM 2252 N N . ALA A 1 287 ? 9.931 2.385 -9.469 1.00 56.41 287 ALA A N 1
ATOM 2253 C CA . ALA A 1 287 ? 9.070 3.264 -10.235 1.00 56.41 287 ALA A CA 1
ATOM 2254 C C . ALA A 1 287 ? 8.539 4.353 -9.300 1.00 56.41 287 ALA A C 1
ATOM 2256 O O . ALA A 1 287 ? 8.023 3.993 -8.238 1.00 56.41 287 ALA A O 1
ATOM 2257 N N . PRO A 1 288 ? 8.542 5.631 -9.718 1.00 62.50 288 PRO A N 1
ATOM 2258 C CA . PRO A 1 288 ? 7.939 6.694 -8.917 1.00 62.50 288 PRO A CA 1
ATOM 2259 C C . PRO A 1 288 ? 6.428 6.506 -8.799 1.00 62.50 288 PRO A C 1
ATOM 2261 O O . PRO A 1 288 ? 5.800 7.110 -7.954 1.00 62.50 288 PRO A O 1
ATOM 2264 N N . ASP A 1 289 ? 5.834 5.667 -9.649 1.00 71.94 289 ASP A N 1
ATOM 2265 C CA . ASP A 1 289 ? 4.426 5.303 -9.621 1.00 71.94 289 ASP A CA 1
ATOM 2266 C C . ASP A 1 289 ? 4.307 3.781 -9.693 1.00 71.94 289 ASP A C 1
ATOM 2268 O O . ASP A 1 289 ? 4.609 3.162 -10.724 1.00 71.94 289 ASP A O 1
ATOM 2272 N N . GLN A 1 290 ? 3.879 3.187 -8.586 1.00 75.69 290 GLN A N 1
ATOM 2273 C CA . GLN A 1 290 ? 3.635 1.761 -8.440 1.00 75.69 290 GLN A CA 1
ATOM 2274 C C . GLN A 1 290 ? 2.147 1.524 -8.252 1.00 75.69 290 GLN A C 1
ATOM 2276 O O . GLN A 1 290 ? 1.458 2.240 -7.531 1.00 75.69 290 GLN A O 1
ATOM 2281 N N . SER A 1 291 ? 1.626 0.470 -8.872 1.00 80.38 291 SER A N 1
ATOM 2282 C CA . SER A 1 291 ? 0.246 0.065 -8.637 1.00 80.38 291 SER A CA 1
ATOM 2283 C C . SER A 1 291 ? 0.098 -1.442 -8.626 1.00 80.38 291 SER A C 1
ATOM 2285 O O . SER A 1 291 ? 0.811 -2.157 -9.336 1.00 80.38 291 SER A O 1
ATOM 2287 N N . LEU A 1 292 ? -0.848 -1.904 -7.818 1.00 82.69 292 LEU A N 1
ATOM 2288 C CA . LEU A 1 292 ? -1.154 -3.311 -7.653 1.00 82.69 292 LEU A CA 1
ATOM 2289 C C . LEU A 1 292 ? -2.665 -3.499 -7.564 1.00 82.69 292 LEU A C 1
ATOM 2291 O O . LEU A 1 292 ? -3.342 -2.799 -6.809 1.00 82.69 292 LEU A O 1
ATOM 2295 N N . ASP A 1 293 ? -3.185 -4.438 -8.350 1.00 88.31 293 ASP A N 1
ATOM 2296 C CA . ASP A 1 293 ? -4.579 -4.858 -8.266 1.00 88.31 293 ASP A CA 1
ATOM 2297 C C . ASP A 1 293 ? -4.706 -6.007 -7.256 1.00 88.31 293 ASP A C 1
ATOM 2299 O O . ASP A 1 293 ? -3.784 -6.805 -7.075 1.00 88.31 293 ASP A O 1
ATOM 2303 N N . TYR A 1 294 ? -5.866 -6.128 -6.619 1.00 90.94 294 TYR A N 1
ATOM 2304 C CA . TYR A 1 294 ? -6.138 -7.126 -5.591 1.00 90.94 294 TYR A CA 1
ATOM 2305 C C . TYR A 1 294 ? -7.395 -7.922 -5.924 1.00 90.94 294 TYR A C 1
ATOM 2307 O O . TYR A 1 294 ? -8.427 -7.387 -6.334 1.00 90.94 294 TYR A O 1
ATOM 2315 N N . GLU A 1 295 ? -7.313 -9.226 -5.695 1.00 90.25 295 GLU A N 1
ATOM 2316 C CA . GLU A 1 295 ? -8.434 -10.154 -5.741 1.00 90.25 295 GLU A CA 1
ATOM 2317 C C . GLU A 1 295 ? -8.583 -10.815 -4.370 1.00 90.25 295 GLU A C 1
ATOM 2319 O O . GLU A 1 295 ? -7.616 -11.324 -3.803 1.00 90.25 295 GLU A O 1
ATOM 2324 N N . GLU A 1 296 ? -9.817 -10.856 -3.864 1.00 86.94 296 GLU A N 1
ATOM 2325 C CA . GLU A 1 296 ? -10.170 -11.579 -2.633 1.00 86.94 296 GLU A CA 1
ATOM 2326 C C . GLU A 1 296 ? -9.404 -11.109 -1.383 1.00 86.94 296 GLU A C 1
ATOM 2328 O O . GLU A 1 296 ? -9.140 -11.901 -0.479 1.00 86.94 296 GLU A O 1
ATOM 2333 N N . LEU A 1 297 ? -9.044 -9.823 -1.325 1.00 88.62 297 LEU A N 1
ATOM 2334 C CA . LEU A 1 297 ? -8.492 -9.194 -0.130 1.00 88.62 297 LEU A CA 1
ATOM 2335 C C . LEU A 1 297 ? -9.590 -8.398 0.580 1.00 88.62 297 LEU A C 1
ATOM 2337 O O . LEU A 1 297 ? -9.969 -7.314 0.140 1.00 88.62 297 LEU A O 1
ATOM 2341 N N . ALA A 1 298 ? -10.133 -8.969 1.651 1.00 89.06 298 ALA A N 1
ATOM 2342 C CA . ALA A 1 298 ? -11.170 -8.337 2.456 1.00 89.06 298 ALA A CA 1
ATOM 2343 C C . ALA A 1 298 ? -10.555 -7.498 3.579 1.00 89.06 298 ALA A C 1
ATOM 2345 O O . ALA A 1 298 ? -9.744 -7.982 4.365 1.00 89.06 298 ALA A O 1
ATOM 2346 N N . LEU A 1 299 ? -10.991 -6.247 3.658 1.00 89.12 299 LEU A N 1
ATOM 2347 C CA . LEU A 1 299 ? -10.550 -5.270 4.642 1.00 89.12 299 LEU A CA 1
ATOM 2348 C C . LEU A 1 299 ? -11.452 -5.275 5.885 1.00 89.12 299 LEU A C 1
ATOM 2350 O O . LEU A 1 299 ? -10.967 -5.256 7.014 1.00 89.12 299 LEU A O 1
ATOM 2354 N N . TRP A 1 300 ? -12.769 -5.334 5.677 1.00 89.62 300 TRP A N 1
ATOM 2355 C CA . TRP A 1 300 ? -13.789 -5.210 6.720 1.00 89.62 300 TRP A CA 1
ATOM 2356 C C . TRP A 1 300 ? -14.997 -6.089 6.405 1.00 89.62 300 TRP A C 1
ATOM 2358 O O . TRP A 1 300 ? -15.325 -6.271 5.234 1.00 89.62 300 TRP A O 1
ATOM 2368 N N . ASP A 1 301 ? -15.663 -6.612 7.433 1.00 89.50 301 ASP A N 1
ATOM 2369 C CA . ASP A 1 301 ? -16.939 -7.314 7.296 1.00 89.50 301 ASP A CA 1
ATOM 2370 C C . ASP A 1 301 ? -18.055 -6.427 7.858 1.00 89.50 301 ASP A C 1
ATOM 2372 O O . ASP A 1 301 ? -18.063 -6.062 9.037 1.00 89.50 301 ASP A O 1
ATOM 2376 N N . TRP A 1 302 ? -18.998 -6.052 7.000 1.00 91.69 302 TRP A N 1
ATOM 2377 C CA . TRP A 1 302 ? -20.111 -5.182 7.368 1.00 91.69 302 TRP A CA 1
ATOM 2378 C C . TRP A 1 302 ? -21.099 -5.864 8.325 1.00 91.69 302 TRP A C 1
ATOM 2380 O O . TRP A 1 302 ? -21.955 -5.188 8.897 1.00 91.69 302 TRP A O 1
ATOM 2390 N N . ASP A 1 303 ? -20.991 -7.179 8.526 1.00 88.12 303 ASP A N 1
ATOM 2391 C CA . ASP A 1 303 ? -21.838 -7.942 9.441 1.00 88.12 303 ASP A CA 1
ATOM 2392 C C . ASP A 1 303 ? -21.260 -8.026 10.864 1.00 88.12 303 ASP A C 1
ATOM 2394 O O . ASP A 1 303 ? -21.905 -8.588 11.758 1.00 88.12 303 ASP A O 1
ATOM 2398 N N . TYR A 1 304 ? -20.098 -7.408 11.130 1.00 85.75 304 TYR A N 1
ATOM 2399 C CA . TYR A 1 304 ? -19.539 -7.341 12.481 1.00 85.75 304 TYR A CA 1
ATOM 2400 C C . TYR A 1 304 ? -20.548 -6.765 13.500 1.00 85.75 304 TYR A C 1
ATOM 2402 O O . TYR A 1 304 ? -21.290 -5.821 13.203 1.00 85.75 304 TYR A O 1
ATOM 2410 N N . PRO A 1 305 ? -20.614 -7.313 14.730 1.00 84.62 305 PRO A N 1
ATOM 2411 C CA . PRO A 1 305 ? -21.609 -6.929 15.728 1.00 84.62 305 PRO A CA 1
ATOM 2412 C C . PRO A 1 305 ? -21.177 -5.686 16.525 1.00 84.62 305 PRO A C 1
ATOM 2414 O O . PRO A 1 305 ? -21.194 -5.714 17.751 1.00 84.62 305 PRO A O 1
ATOM 2417 N N . VAL A 1 306 ? -20.788 -4.611 15.835 1.00 86.19 306 VAL A N 1
ATOM 2418 C CA . VAL A 1 306 ? -20.316 -3.351 16.436 1.00 86.19 306 VAL A CA 1
ATOM 2419 C C . VAL A 1 306 ? -21.191 -2.172 16.027 1.00 86.19 306 VAL A C 1
ATOM 2421 O O . VAL A 1 306 ? -21.870 -2.204 14.992 1.00 86.19 306 VAL A O 1
ATOM 2424 N N . LYS A 1 307 ? -21.188 -1.106 16.830 1.00 87.06 307 LYS A N 1
ATOM 2425 C CA . LYS A 1 307 ? -21.882 0.139 16.464 1.00 87.06 307 LYS A CA 1
ATOM 2426 C C . LYS A 1 307 ? -21.244 0.777 15.234 1.00 87.06 307 LYS A C 1
ATOM 2428 O O . LYS A 1 307 ? -20.050 0.636 15.010 1.00 87.06 307 LYS A O 1
ATOM 2433 N N . ASN A 1 308 ? -22.055 1.494 14.454 1.00 89.50 308 ASN A N 1
ATOM 2434 C CA . ASN A 1 308 ? -21.628 2.196 13.240 1.00 89.50 308 ASN A CA 1
ATOM 2435 C C . ASN A 1 308 ? -20.876 1.309 12.235 1.00 89.50 308 ASN A C 1
ATOM 2437 O O . ASN A 1 308 ? -20.127 1.823 11.426 1.00 89.50 308 ASN A O 1
ATOM 2441 N N . ARG A 1 309 ? -21.074 -0.015 12.236 1.00 88.69 309 ARG A N 1
ATOM 2442 C CA . ARG A 1 309 ? -20.332 -0.928 11.352 1.00 88.69 309 ARG A CA 1
ATOM 2443 C C . ARG A 1 309 ? -20.387 -0.572 9.868 1.00 88.69 309 ARG A C 1
ATOM 2445 O O . ARG A 1 309 ? -19.433 -0.883 9.177 1.00 88.69 309 ARG A O 1
ATOM 2452 N N . ASP A 1 310 ? -21.470 0.063 9.403 1.00 95.62 310 ASP A N 1
ATOM 2453 C CA . ASP A 1 310 ? -21.676 0.504 8.013 1.00 95.62 310 ASP A CA 1
ATOM 2454 C C . ASP A 1 310 ? -20.988 1.853 7.692 1.00 95.62 310 ASP A C 1
ATOM 2456 O O . ASP A 1 310 ? -21.116 2.371 6.582 1.00 95.62 310 ASP A O 1
ATOM 2460 N N . HIS A 1 311 ? -20.264 2.428 8.657 1.00 97.19 311 HIS A N 1
ATOM 2461 C CA . HIS A 1 311 ? -19.522 3.678 8.549 1.00 97.19 311 HIS A CA 1
ATOM 2462 C C . HIS A 1 311 ? -18.207 3.570 9.337 1.00 97.19 311 HIS A C 1
ATOM 2464 O O . HIS A 1 311 ? -18.198 3.545 10.567 1.00 97.19 311 HIS A O 1
ATOM 2470 N N . ILE A 1 312 ? -17.085 3.496 8.633 1.00 96.31 312 ILE A N 1
ATOM 2471 C CA . ILE A 1 312 ? -15.772 3.192 9.208 1.00 96.31 312 ILE A CA 1
ATOM 2472 C C . ILE A 1 312 ? -14.736 4.250 8.831 1.00 96.31 312 ILE A C 1
ATOM 2474 O O . ILE A 1 312 ? -14.921 5.021 7.889 1.00 96.31 312 ILE A O 1
ATOM 2478 N N . LEU A 1 313 ? -13.622 4.235 9.553 1.00 97.06 313 LEU A N 1
ATOM 2479 C CA . LEU A 1 313 ? -12.388 4.911 9.180 1.00 97.06 313 LEU A CA 1
ATOM 2480 C C . LEU A 1 313 ? -11.341 3.868 8.814 1.00 97.06 313 LEU A C 1
ATOM 2482 O O . LEU A 1 313 ? -11.101 2.944 9.591 1.00 97.06 313 LEU A O 1
ATOM 2486 N N . LEU A 1 314 ? -10.718 4.036 7.652 1.00 96.06 314 LEU A N 1
ATOM 2487 C CA . LEU A 1 314 ? -9.513 3.327 7.240 1.00 96.06 314 LEU A CA 1
ATOM 2488 C C . LEU A 1 314 ? -8.316 4.258 7.441 1.00 96.06 314 LEU A C 1
ATOM 2490 O O . LEU A 1 314 ? -8.227 5.299 6.798 1.00 96.06 314 LEU A O 1
ATOM 2494 N N . ILE A 1 315 ? -7.404 3.877 8.322 1.00 95.00 315 ILE A N 1
ATOM 2495 C CA . ILE A 1 315 ? -6.174 4.607 8.623 1.00 95.00 315 ILE A CA 1
ATOM 2496 C C . ILE A 1 315 ? -5.019 3.821 8.015 1.00 95.00 315 ILE A C 1
ATOM 2498 O O . ILE A 1 315 ? -4.862 2.649 8.345 1.00 95.00 315 ILE A O 1
ATOM 2502 N N . VAL A 1 316 ? -4.234 4.439 7.139 1.00 93.00 316 VAL A N 1
ATOM 2503 C CA . VAL A 1 316 ? -3.066 3.838 6.482 1.00 93.00 316 VAL A CA 1
ATOM 2504 C C . VAL A 1 316 ? -1.817 4.571 6.952 1.00 93.00 316 VAL A C 1
ATOM 2506 O O . VAL A 1 316 ? -1.821 5.802 7.011 1.00 93.00 316 VAL A O 1
ATOM 2509 N N . TRP A 1 317 ? -0.776 3.821 7.296 1.00 89.75 317 TRP A N 1
ATOM 2510 C CA . TRP A 1 317 ? 0.519 4.367 7.695 1.00 89.75 317 TRP A CA 1
ATOM 2511 C C . TRP A 1 317 ? 1.664 3.481 7.214 1.00 89.75 317 TRP A C 1
ATOM 2513 O O . TRP A 1 317 ? 1.440 2.325 6.852 1.00 89.75 317 TRP A O 1
ATOM 2523 N N . GLU A 1 318 ? 2.868 4.025 7.239 1.00 83.25 318 GLU A N 1
ATOM 2524 C CA . GLU A 1 318 ? 4.118 3.334 6.949 1.00 83.25 318 GLU A CA 1
ATOM 2525 C C . GLU A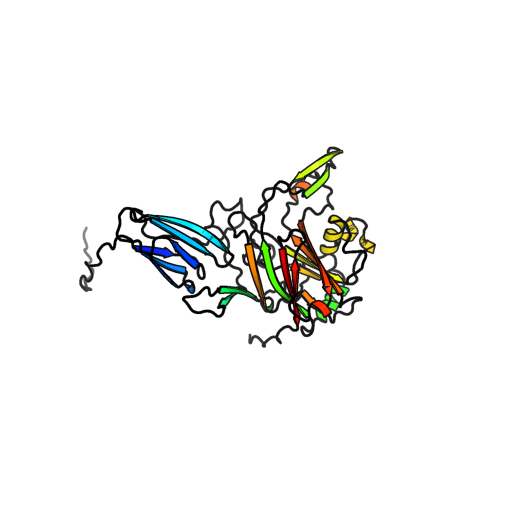 1 318 ? 4.875 3.014 8.244 1.00 83.25 318 GLU A C 1
ATOM 2527 O O . GLU A 1 318 ? 4.984 3.872 9.115 1.00 83.25 318 GLU A O 1
ATOM 2532 N N . GLU A 1 319 ? 5.315 1.765 8.423 1.00 76.62 319 GLU A N 1
ATOM 2533 C CA . GLU A 1 319 ? 6.061 1.294 9.604 1.00 76.62 319 GLU A CA 1
ATOM 2534 C C . GLU A 1 319 ? 7.489 0.888 9.211 1.00 76.62 319 GLU A C 1
ATOM 2536 O O . GLU A 1 319 ? 7.845 -0.300 9.182 1.00 76.62 319 GLU A O 1
ATOM 2541 N N . ASP A 1 320 ? 8.297 1.881 8.861 1.00 62.41 320 ASP A N 1
ATOM 2542 C CA . ASP A 1 320 ? 9.679 1.728 8.400 1.00 62.41 320 ASP A CA 1
ATOM 2543 C C . ASP A 1 320 ? 10.675 2.672 9.117 1.00 62.41 320 ASP A C 1
ATOM 2545 O O . ASP A 1 320 ? 11.879 2.393 9.128 1.00 62.41 320 ASP A O 1
ATOM 2549 N N . GLU A 1 321 ? 10.189 3.711 9.809 1.00 62.47 321 GLU A N 1
ATOM 2550 C CA . GLU A 1 321 ? 11.044 4.699 10.468 1.00 62.47 321 GLU A CA 1
ATOM 2551 C C . GLU A 1 321 ? 11.840 4.151 11.671 1.00 62.47 321 GLU A C 1
ATOM 2553 O O . GLU A 1 321 ? 11.365 3.446 12.575 1.00 62.47 321 GLU A O 1
ATOM 2558 N N . GLU A 1 322 ? 13.128 4.503 11.695 1.00 56.16 322 GLU A N 1
ATOM 2559 C CA . GLU A 1 322 ? 14.105 3.923 12.601 1.00 56.16 322 GLU A CA 1
ATOM 2560 C C . GLU A 1 322 ? 13.864 4.302 14.072 1.00 56.16 322 GLU A C 1
ATOM 2562 O O . GLU A 1 322 ? 14.162 5.404 14.540 1.00 56.16 322 GLU A O 1
ATOM 2567 N N . ALA A 1 323 ? 13.552 3.284 14.879 1.00 61.69 323 ALA A N 1
ATOM 2568 C CA . ALA A 1 323 ? 13.581 3.304 16.347 1.00 61.69 323 ALA A CA 1
ATOM 2569 C C . ALA A 1 323 ? 14.942 3.716 16.967 1.00 61.69 323 ALA A C 1
ATOM 2571 O O . ALA A 1 323 ? 15.135 3.619 18.182 1.00 61.69 323 ALA A O 1
ATOM 2572 N N . GLU A 1 324 ? 15.938 4.105 16.171 1.00 63.69 324 GLU A N 1
ATOM 2573 C CA . GLU A 1 324 ? 17.260 4.540 16.618 1.00 63.69 324 GLU A CA 1
ATOM 2574 C C . GLU A 1 324 ? 17.204 5.851 17.414 1.00 63.69 324 GLU A C 1
ATOM 2576 O O . GLU A 1 324 ? 17.821 5.940 18.472 1.00 63.69 324 GLU A O 1
ATOM 2581 N N . TRP A 1 325 ? 16.395 6.833 17.015 1.00 69.12 325 TRP A N 1
ATOM 2582 C CA . TRP A 1 325 ? 16.283 8.113 17.732 1.00 69.12 325 TRP A CA 1
ATOM 2583 C C . TRP A 1 325 ? 15.625 7.957 19.108 1.00 69.12 325 TRP A C 1
ATOM 2585 O O . TRP A 1 325 ? 16.051 8.568 20.097 1.00 69.12 325 TRP A O 1
ATOM 2595 N N . ILE A 1 326 ? 14.639 7.061 19.190 1.00 72.81 326 ILE A N 1
ATOM 2596 C CA . ILE A 1 326 ? 14.026 6.619 20.445 1.00 72.81 326 ILE A CA 1
ATOM 2597 C C . ILE A 1 326 ? 15.044 5.844 21.295 1.00 72.81 326 ILE A C 1
ATOM 2599 O O . ILE A 1 326 ? 15.192 6.135 22.485 1.00 72.81 326 ILE A O 1
ATOM 2603 N N . ARG A 1 327 ? 15.811 4.909 20.707 1.00 73.31 327 ARG A N 1
ATOM 2604 C CA . ARG A 1 327 ? 16.894 4.175 21.401 1.00 73.31 327 ARG A CA 1
ATOM 2605 C C . ARG A 1 327 ? 17.973 5.114 21.942 1.00 73.31 327 ARG A C 1
ATOM 2607 O O . ARG A 1 327 ? 18.471 4.918 23.051 1.00 73.31 327 ARG A O 1
ATOM 2614 N N . GLN A 1 328 ? 18.294 6.167 21.199 1.00 77.31 328 GLN A N 1
ATOM 2615 C CA . GLN A 1 328 ? 19.206 7.229 21.607 1.00 77.31 328 GLN A CA 1
ATOM 2616 C C . GLN A 1 328 ? 18.567 8.217 22.588 1.00 77.31 328 GLN A C 1
ATOM 2618 O O . GLN A 1 328 ? 19.271 9.100 23.073 1.00 77.31 328 GLN A O 1
ATOM 2623 N N . GLY A 1 329 ? 17.281 8.089 22.922 1.00 76.94 329 GLY A N 1
ATOM 2624 C CA . GLY A 1 329 ? 16.567 8.955 23.862 1.00 76.94 329 GLY A CA 1
ATOM 2625 C C . GLY A 1 329 ? 16.481 10.418 23.428 1.00 76.94 329 GLY A C 1
ATOM 2626 O O . GLY A 1 329 ? 16.400 11.283 24.297 1.00 76.94 329 GLY A O 1
ATOM 2627 N N . ARG A 1 330 ? 16.559 10.690 22.119 1.00 75.56 330 ARG A N 1
ATOM 2628 C CA . ARG A 1 330 ? 16.400 12.034 21.531 1.00 75.56 330 ARG A CA 1
ATOM 2629 C C . ARG A 1 330 ? 14.937 12.404 21.302 1.00 75.56 330 ARG A C 1
ATOM 2631 O O . ARG A 1 330 ? 14.598 13.574 21.242 1.00 75.56 330 ARG A O 1
ATOM 2638 N N . ILE A 1 331 ? 14.064 11.404 21.246 1.00 76.44 331 ILE A N 1
ATOM 2639 C CA . ILE A 1 331 ? 12.616 11.551 21.096 1.00 76.44 331 ILE A CA 1
ATOM 2640 C C . ILE A 1 331 ? 11.938 10.783 22.249 1.00 76.44 331 ILE A C 1
ATOM 2642 O O . ILE A 1 331 ? 12.498 9.784 22.722 1.00 76.44 331 ILE A O 1
ATOM 2646 N N . PRO A 1 332 ? 10.768 11.224 22.760 1.00 78.81 332 PRO A N 1
ATOM 2647 C CA . PRO A 1 332 ? 10.010 10.463 23.751 1.00 78.81 332 PRO A CA 1
ATOM 2648 C C . PRO A 1 332 ? 9.747 9.018 23.309 1.00 78.81 332 PRO A C 1
ATOM 2650 O O . PRO A 1 332 ? 9.385 8.764 22.167 1.00 78.81 332 PRO A O 1
ATOM 2653 N N . ALA A 1 333 ? 9.856 8.065 24.239 1.00 76.25 333 ALA A N 1
ATOM 2654 C CA . ALA A 1 333 ? 9.737 6.635 23.933 1.00 76.25 333 ALA A CA 1
ATOM 2655 C C . ALA A 1 333 ? 8.355 6.188 23.423 1.00 76.25 333 ALA A C 1
ATOM 2657 O O . ALA A 1 333 ? 8.210 5.072 22.936 1.00 76.25 333 ALA A O 1
ATOM 2658 N N . ASN A 1 334 ? 7.337 7.031 23.578 1.00 76.88 334 ASN A N 1
ATOM 2659 C CA . ASN A 1 334 ? 5.976 6.801 23.106 1.00 76.88 334 ASN A CA 1
ATOM 2660 C C . ASN A 1 334 ? 5.623 7.625 21.856 1.00 76.88 334 ASN A C 1
ATOM 2662 O O . ASN A 1 334 ? 4.458 7.630 21.466 1.00 76.88 334 ASN A O 1
ATOM 2666 N N . HIS A 1 335 ? 6.583 8.344 21.270 1.00 80.62 335 HIS A N 1
ATOM 2667 C CA . HIS A 1 335 ? 6.387 9.024 19.995 1.00 80.62 335 HIS A CA 1
ATOM 2668 C C . HIS A 1 335 ? 6.424 8.002 18.858 1.00 80.62 335 HIS A C 1
ATOM 2670 O O . HIS A 1 335 ? 7.274 7.113 18.866 1.00 80.62 335 HIS A O 1
ATOM 2676 N N . LEU A 1 336 ? 5.504 8.128 17.906 1.00 79.75 336 LEU A N 1
ATOM 2677 C CA . LEU A 1 336 ? 5.465 7.286 16.713 1.00 79.75 336 LEU A CA 1
ATOM 2678 C C . LEU A 1 336 ? 6.062 8.070 15.555 1.00 79.75 336 LEU A C 1
ATOM 2680 O O . LEU A 1 336 ? 5.564 9.144 15.221 1.00 79.75 336 LEU A O 1
ATOM 2684 N N . MET A 1 337 ? 7.161 7.556 15.025 1.00 75.12 337 MET A N 1
ATOM 2685 C CA . MET A 1 337 ? 7.906 8.181 13.939 1.00 75.12 337 MET A CA 1
ATOM 2686 C C . MET A 1 337 ? 7.210 7.898 12.602 1.00 75.12 337 MET A C 1
ATOM 2688 O O . MET A 1 337 ? 6.861 8.858 11.938 1.00 75.12 337 MET A O 1
ATOM 2692 N N . ASP A 1 338 ? 6.751 6.655 12.411 1.00 78.19 338 ASP A N 1
ATOM 2693 C CA . ASP A 1 338 ? 5.819 6.151 11.388 1.00 78.19 338 ASP A CA 1
ATOM 2694 C C . ASP A 1 338 ? 4.951 7.175 10.653 1.00 78.19 338 ASP A C 1
ATOM 2696 O O . ASP A 1 338 ? 4.226 7.984 11.264 1.00 78.19 338 ASP A O 1
ATOM 2700 N N . ASP A 1 339 ? 4.910 7.031 9.334 1.00 80.00 339 ASP A N 1
ATOM 2701 C CA . ASP A 1 339 ? 4.359 8.051 8.472 1.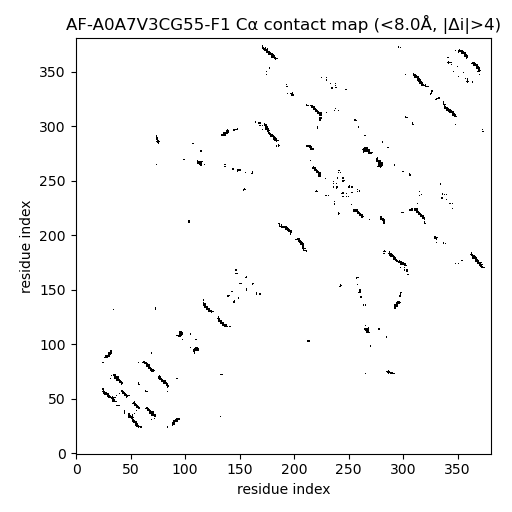00 80.00 339 ASP A CA 1
ATOM 2702 C C . ASP A 1 339 ? 2.870 7.858 8.175 1.00 80.00 339 ASP A C 1
ATOM 2704 O O . ASP A 1 339 ? 2.407 6.807 7.730 1.00 80.00 339 ASP A O 1
ATOM 2708 N N . LEU A 1 340 ? 2.056 8.875 8.488 1.00 86.94 340 LEU A N 1
ATOM 2709 C CA . LEU A 1 340 ? 0.602 8.799 8.325 1.00 86.94 340 LEU A CA 1
ATOM 2710 C C . LEU A 1 340 ? 0.218 9.106 6.873 1.00 86.94 340 LEU A C 1
ATOM 2712 O O . LEU A 1 340 ? -0.020 10.259 6.515 1.00 86.94 340 LEU A O 1
ATOM 2716 N N . VAL A 1 341 ? 0.077 8.050 6.078 1.00 89.12 341 VAL A N 1
ATOM 2717 C CA . VAL A 1 341 ? -0.272 8.110 4.650 1.00 89.12 341 VAL A CA 1
ATOM 2718 C C . VAL A 1 341 ? -1.678 8.669 4.417 1.00 89.12 341 VAL A C 1
ATOM 2720 O O . VAL A 1 341 ? -1.907 9.494 3.529 1.00 89.12 341 VAL A O 1
ATOM 2723 N N . GLY A 1 342 ? -2.667 8.229 5.201 1.00 90.44 342 GLY A N 1
ATOM 2724 C CA . GLY A 1 342 ? -4.034 8.704 5.006 1.00 90.44 342 GLY A CA 1
ATOM 2725 C C . GLY A 1 342 ? -5.056 8.208 6.018 1.00 90.44 342 GLY A C 1
ATOM 2726 O O . GLY A 1 342 ? -4.929 7.135 6.602 1.00 90.44 342 GLY A O 1
ATOM 2727 N N . VAL A 1 343 ? -6.115 9.002 6.184 1.00 94.88 343 VAL A N 1
ATOM 2728 C CA . VAL A 1 343 ? -7.317 8.646 6.943 1.00 94.88 343 VAL A CA 1
ATOM 2729 C C . VAL A 1 343 ? -8.516 8.807 6.023 1.00 94.88 343 VAL A C 1
ATOM 2731 O O . VAL A 1 343 ? -8.780 9.898 5.520 1.00 94.88 343 VAL A O 1
ATOM 2734 N N . PHE A 1 344 ? -9.237 7.717 5.797 1.00 96.06 344 PHE A N 1
ATOM 2735 C CA . PHE A 1 344 ? -10.342 7.664 4.855 1.00 96.06 344 PHE A CA 1
ATOM 2736 C C . PHE A 1 344 ? -11.645 7.322 5.569 1.00 96.06 344 PHE A C 1
ATOM 2738 O O . PHE A 1 344 ? -11.773 6.253 6.165 1.00 96.06 344 PHE A O 1
ATOM 2745 N N . GLU A 1 345 ? -12.627 8.216 5.476 1.00 96.38 345 GLU A N 1
ATOM 2746 C CA . GLU A 1 345 ? -14.015 7.927 5.838 1.00 96.38 345 GLU A CA 1
ATOM 2747 C C . GLU A 1 345 ? -14.655 7.066 4.749 1.00 96.38 345 GLU A C 1
ATOM 2749 O O . GLU A 1 345 ? -14.631 7.420 3.570 1.00 96.38 345 GLU A O 1
ATOM 2754 N N . ILE A 1 346 ? -15.212 5.919 5.140 1.00 97.38 346 ILE A N 1
ATOM 2755 C CA . ILE A 1 346 ? -15.836 4.977 4.213 1.00 97.38 346 ILE A CA 1
ATOM 2756 C C . ILE A 1 346 ? -17.215 4.606 4.730 1.00 97.38 346 ILE A C 1
ATOM 2758 O O . ILE A 1 346 ? -17.368 4.066 5.830 1.00 97.38 346 ILE A O 1
ATOM 2762 N N . ARG A 1 347 ? -18.227 4.828 3.894 1.00 97.62 347 ARG A N 1
ATOM 2763 C CA . ARG A 1 347 ? -19.589 4.355 4.132 1.00 97.62 347 ARG A CA 1
ATOM 2764 C C . ARG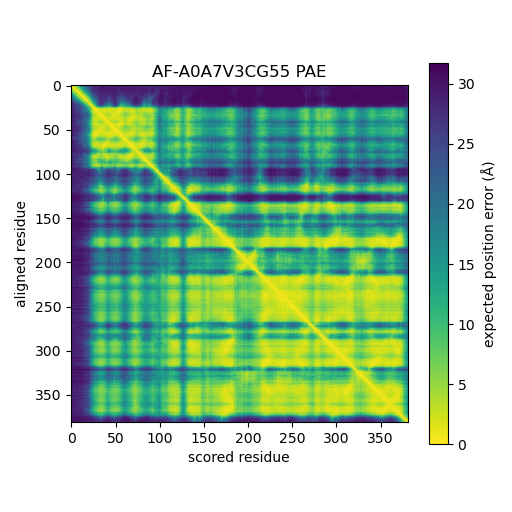 A 1 347 ? -19.884 3.179 3.225 1.00 97.62 347 ARG A C 1
ATOM 2766 O O . ARG A 1 347 ? -19.490 3.138 2.058 1.00 97.62 347 ARG A O 1
ATOM 2773 N N . ARG A 1 348 ? -20.619 2.208 3.754 1.00 96.62 348 ARG A N 1
ATOM 2774 C CA . ARG A 1 348 ? -21.013 1.023 2.992 1.00 96.62 348 ARG A CA 1
ATOM 2775 C C . ARG A 1 348 ? -21.796 1.379 1.729 1.00 96.62 348 ARG A C 1
ATOM 2777 O O . ARG A 1 348 ? -21.589 0.765 0.690 1.00 96.62 348 ARG A O 1
ATOM 2784 N N . GLU A 1 349 ? -22.685 2.366 1.820 1.00 96.94 349 GLU A N 1
ATOM 2785 C CA . GLU A 1 349 ? -23.517 2.808 0.695 1.00 96.94 349 GLU A CA 1
ATOM 2786 C C . GLU A 1 349 ? -22.693 3.364 -0.476 1.00 96.94 349 GLU A C 1
ATOM 2788 O O . GLU A 1 349 ? -23.000 3.067 -1.632 1.00 96.94 349 GLU A O 1
ATOM 2793 N N . ASP A 1 350 ? -21.598 4.068 -0.179 1.00 96.62 350 ASP A N 1
ATOM 2794 C CA . ASP A 1 350 ? -20.714 4.672 -1.182 1.00 96.62 350 ASP A CA 1
ATOM 2795 C C . ASP A 1 350 ? -19.867 3.623 -1.910 1.00 96.62 350 ASP A C 1
ATOM 2797 O O . ASP A 1 350 ? -19.499 3.792 -3.073 1.00 96.62 350 ASP A O 1
ATOM 2801 N N . THR A 1 351 ? -19.618 2.494 -1.246 1.00 96.94 351 THR A N 1
ATOM 2802 C CA . THR A 1 351 ? -18.777 1.411 -1.761 1.00 96.94 351 THR A CA 1
ATOM 2803 C C . THR A 1 351 ? -19.571 0.277 -2.397 1.00 96.94 351 THR A C 1
ATOM 2805 O O . THR A 1 351 ? -18.978 -0.718 -2.797 1.00 96.94 351 THR A O 1
ATOM 2808 N N . LEU A 1 352 ? -20.893 0.397 -2.579 1.00 96.25 352 LEU A N 1
ATOM 2809 C CA . LEU A 1 352 ? -21.674 -0.576 -3.371 1.00 96.25 352 LEU A CA 1
ATOM 2810 C C . LEU A 1 352 ? -21.202 -0.678 -4.833 1.00 96.25 352 LEU A C 1
ATOM 2812 O O . LEU A 1 352 ? -21.589 -1.594 -5.558 1.00 96.25 352 LEU A O 1
ATOM 2816 N N . ARG A 1 353 ? -20.391 0.285 -5.272 1.00 95.31 353 ARG A N 1
ATOM 2817 C CA . ARG A 1 353 ? -19.578 0.243 -6.485 1.00 95.31 353 ARG A CA 1
ATOM 2818 C C . ARG A 1 353 ? -18.145 0.591 -6.105 1.00 95.31 353 ARG A C 1
ATOM 2820 O O . ARG A 1 353 ? -17.919 1.233 -5.084 1.00 95.31 353 ARG A O 1
ATOM 2827 N N . ALA A 1 354 ? -17.195 0.208 -6.953 1.00 96.38 354 ALA A N 1
ATOM 2828 C CA . ALA A 1 354 ? -15.802 0.584 -6.759 1.00 96.38 354 ALA A CA 1
ATOM 2829 C C . ALA A 1 354 ? -15.641 2.105 -6.575 1.00 96.38 354 ALA A C 1
ATOM 2831 O O . ALA A 1 354 ? -16.077 2.893 -7.419 1.00 96.38 354 ALA A O 1
ATOM 2832 N N . GLN A 1 355 ? -14.987 2.491 -5.483 1.00 97.25 355 GLN A N 1
ATOM 2833 C CA . GLN A 1 355 ? -14.696 3.870 -5.113 1.00 97.25 355 GLN A CA 1
ATOM 2834 C C . GLN A 1 355 ? -13.193 4.018 -4.890 1.00 97.25 355 GLN A C 1
ATOM 2836 O O . GLN A 1 355 ? -12.596 3.240 -4.149 1.00 97.25 355 GLN A O 1
ATOM 2841 N N . THR A 1 356 ? -12.588 5.026 -5.517 1.00 97.06 356 THR A N 1
ATOM 2842 C CA . THR A 1 356 ? -11.182 5.385 -5.300 1.00 97.06 356 THR A CA 1
ATOM 2843 C C . THR A 1 356 ? -11.094 6.544 -4.318 1.00 97.06 356 THR A C 1
ATOM 2845 O O . THR A 1 356 ? -11.654 7.614 -4.555 1.00 97.06 356 THR A O 1
ATOM 2848 N N . LEU A 1 357 ? -10.369 6.321 -3.232 1.00 96.44 357 LEU A N 1
ATOM 2849 C CA . LEU A 1 357 ? -10.062 7.273 -2.175 1.00 96.44 357 LEU A CA 1
ATOM 2850 C C . LEU A 1 357 ? -8.607 7.714 -2.354 1.00 96.44 357 LEU A C 1
ATOM 2852 O O . LEU A 1 357 ? -7.767 6.913 -2.768 1.00 96.44 357 LEU A O 1
ATOM 2856 N N . ARG A 1 358 ? -8.317 8.988 -2.095 1.00 95.75 358 ARG A N 1
ATOM 2857 C CA . ARG A 1 358 ? -7.002 9.593 -2.347 1.00 95.75 358 ARG A CA 1
ATOM 2858 C C . ARG A 1 358 ? -6.516 10.314 -1.106 1.00 95.75 358 ARG A C 1
ATOM 2860 O O . ARG A 1 358 ? -7.317 11.010 -0.477 1.00 95.75 358 ARG A O 1
ATOM 2867 N N . SER A 1 359 ? -5.249 10.129 -0.748 1.00 90.69 359 SER A N 1
ATOM 2868 C CA . SER A 1 359 ? -4.627 10.891 0.333 1.00 90.69 359 SER A CA 1
ATOM 2869 C C . SER A 1 359 ? -4.677 12.393 0.008 1.00 90.69 359 SER A C 1
ATOM 2871 O O . SER A 1 359 ? -4.730 12.772 -1.168 1.00 90.69 359 SER A O 1
ATOM 2873 N N . PRO A 1 360 ? -4.639 13.281 1.017 1.00 83.50 360 PRO A N 1
ATOM 2874 C CA . PRO A 1 360 ? -4.577 14.725 0.786 1.00 83.50 360 PRO A CA 1
ATOM 2875 C C . PRO A 1 360 ? -3.373 15.165 -0.060 1.00 83.50 360 PRO A C 1
ATOM 2877 O O . PRO A 1 360 ? -3.484 16.129 -0.815 1.00 83.50 360 PRO A O 1
ATOM 2880 N N . ARG A 1 361 ? -2.242 14.454 0.056 1.00 81.12 361 ARG A N 1
ATOM 2881 C CA . ARG A 1 361 ? -1.022 14.689 -0.731 1.00 81.12 361 ARG A CA 1
ATOM 2882 C C . ARG A 1 361 ? -1.151 14.195 -2.180 1.00 81.12 361 ARG A C 1
ATOM 2884 O O . ARG A 1 361 ? -0.487 14.723 -3.066 1.00 81.12 361 ARG A O 1
ATOM 2891 N N . GLY A 1 362 ? -2.051 13.245 -2.447 1.00 85.19 362 GLY A N 1
ATOM 2892 C CA . GLY A 1 362 ? -2.264 12.659 -3.775 1.00 85.19 362 GLY A CA 1
ATOM 2893 C C . GLY A 1 362 ? -1.215 11.616 -4.177 1.00 85.19 362 GLY A C 1
ATOM 2894 O O . GLY A 1 362 ? -1.258 11.126 -5.304 1.00 85.19 362 GLY A O 1
ATOM 2895 N N . ASP A 1 363 ? -0.316 11.279 -3.257 1.00 84.62 363 ASP A N 1
ATOM 2896 C CA . ASP A 1 363 ? 0.719 10.245 -3.345 1.00 84.62 363 ASP A CA 1
ATOM 2897 C C . ASP A 1 363 ? 0.170 8.827 -3.130 1.00 84.62 363 ASP A C 1
ATOM 2899 O O . ASP A 1 363 ? 0.780 7.853 -3.552 1.00 84.62 363 ASP A O 1
ATOM 2903 N N . PHE A 1 364 ? -1.017 8.681 -2.546 1.00 90.50 364 PHE A N 1
ATOM 2904 C CA . PHE A 1 364 ? -1.608 7.382 -2.261 1.00 90.50 364 PHE A CA 1
ATOM 2905 C C . PHE A 1 364 ? -3.061 7.330 -2.721 1.00 90.50 364 PHE A C 1
ATOM 2907 O O . PHE A 1 364 ? -3.893 8.173 -2.370 1.00 90.50 364 PHE A O 1
ATOM 2914 N N . GLU A 1 365 ? -3.394 6.300 -3.494 1.00 94.56 365 GLU A N 1
ATOM 2915 C CA . GLU A 1 365 ? -4.759 5.996 -3.905 1.00 94.56 365 GLU A CA 1
ATOM 2916 C C . GLU A 1 365 ? -5.128 4.569 -3.498 1.00 94.56 365 GLU A C 1
ATOM 2918 O O . GLU A 1 365 ? -4.411 3.613 -3.800 1.00 94.56 365 GLU A O 1
ATOM 2923 N N . ILE A 1 366 ? -6.305 4.409 -2.896 1.00 96.06 366 ILE A N 1
ATOM 2924 C CA . ILE A 1 366 ? -6.876 3.106 -2.563 1.00 96.06 366 ILE A CA 1
ATOM 2925 C C . ILE A 1 366 ? -8.264 2.973 -3.175 1.00 96.06 366 ILE A C 1
ATOM 2927 O O . ILE A 1 366 ? -9.126 3.831 -3.014 1.00 96.06 366 ILE A O 1
ATOM 2931 N N . THR A 1 367 ? -8.488 1.897 -3.922 1.00 97.44 367 THR A N 1
ATOM 2932 C CA . THR A 1 367 ? -9.786 1.589 -4.525 1.00 97.44 367 THR A CA 1
ATOM 2933 C C . THR A 1 367 ? -10.430 0.429 -3.796 1.00 97.44 367 THR A C 1
ATOM 2935 O O . THR A 1 367 ? -9.857 -0.660 -3.738 1.00 97.44 367 THR A O 1
ATOM 2938 N N . VAL A 1 368 ? -11.636 0.652 -3.288 1.00 97.50 368 VAL A N 1
ATOM 2939 C CA . VAL A 1 368 ? -12.390 -0.313 -2.487 1.00 97.50 368 VAL A CA 1
ATOM 2940 C C . VAL A 1 368 ? -13.778 -0.558 -3.070 1.00 97.50 368 VAL A C 1
ATOM 2942 O O . VAL A 1 368 ? -14.331 0.295 -3.758 1.00 97.50 368 VAL A O 1
ATOM 2945 N N . GLU A 1 369 ? -14.347 -1.732 -2.816 1.00 97.25 369 GLU A N 1
ATOM 2946 C CA . GLU A 1 369 ? -15.704 -2.092 -3.244 1.00 97.25 369 GLU A CA 1
ATOM 2947 C C . GLU A 1 369 ? -16.327 -3.080 -2.256 1.00 97.25 369 GLU A C 1
ATOM 2949 O O . GLU A 1 369 ? -15.705 -4.072 -1.882 1.00 97.25 369 GLU A O 1
ATOM 2954 N N . THR A 1 370 ? -17.576 -2.853 -1.872 1.00 96.31 370 THR A N 1
ATOM 2955 C CA . THR A 1 370 ? -18.383 -3.805 -1.118 1.00 96.31 370 THR A CA 1
ATOM 2956 C C . THR A 1 370 ? -18.804 -4.959 -2.019 1.00 96.31 370 THR A C 1
ATOM 2958 O O . THR A 1 370 ? -19.422 -4.770 -3.065 1.00 96.31 370 THR A O 1
ATOM 2961 N N . GLY A 1 371 ? -18.508 -6.179 -1.587 1.00 93.00 371 GLY A N 1
ATOM 2962 C CA . GLY A 1 371 ? -18.848 -7.388 -2.317 1.00 93.00 371 GLY A CA 1
ATOM 2963 C C . GLY A 1 371 ? -18.804 -8.628 -1.437 1.00 93.00 371 GLY A C 1
ATOM 2964 O O . GLY A 1 371 ? -19.004 -8.571 -0.226 1.00 93.00 371 GLY A O 1
ATOM 2965 N N . HIS A 1 372 ? -18.541 -9.763 -2.073 1.00 89.31 372 HIS A N 1
ATOM 2966 C CA . HIS A 1 372 ? -18.373 -11.047 -1.412 1.00 89.31 372 HIS A CA 1
ATOM 2967 C C . HIS A 1 372 ? -17.048 -11.674 -1.840 1.00 89.31 372 HIS A C 1
ATOM 2969 O O . HIS A 1 372 ? -16.608 -11.522 -2.983 1.00 89.31 372 HIS A O 1
ATOM 2975 N N . LEU A 1 373 ? -16.422 -12.401 -0.924 1.00 83.69 373 LEU A N 1
ATOM 2976 C CA . LEU A 1 373 ? -15.361 -13.335 -1.259 1.00 83.69 373 LEU A CA 1
ATOM 2977 C C . LEU A 1 373 ? -15.972 -14.475 -2.073 1.00 83.69 373 LEU A C 1
ATOM 2979 O O . LEU A 1 373 ? -17.088 -14.926 -1.790 1.00 83.69 373 LEU A O 1
ATOM 2983 N N . ALA A 1 374 ? -15.250 -14.961 -3.084 1.00 75.25 374 ALA A N 1
ATOM 2984 C CA . ALA A 1 374 ? -15.695 -16.168 -3.757 1.00 75.25 374 ALA A CA 1
ATOM 2985 C C . ALA A 1 374 ? -15.775 -17.292 -2.708 1.00 75.25 374 ALA A C 1
ATOM 2987 O O . ALA A 1 374 ? -14.895 -17.382 -1.841 1.00 75.25 374 ALA A O 1
ATOM 2988 N N . PRO A 1 375 ? -16.816 -18.148 -2.743 1.00 62.84 375 PRO A N 1
ATOM 2989 C CA . PRO A 1 375 ? -16.845 -19.314 -1.877 1.00 62.84 375 PRO A CA 1
ATOM 2990 C C . PRO A 1 375 ? -15.537 -20.054 -2.099 1.00 62.84 375 PRO A C 1
ATOM 2992 O O . PRO A 1 375 ? -15.177 -20.295 -3.253 1.00 62.84 375 PRO A O 1
ATOM 2995 N N . ALA A 1 376 ? -14.817 -20.355 -1.013 1.00 55.06 376 ALA A N 1
ATOM 2996 C CA . ALA A 1 376 ? -13.560 -21.077 -1.094 1.00 55.06 376 ALA A CA 1
ATOM 2997 C C . ALA A 1 376 ? -13.817 -22.330 -1.929 1.00 55.06 376 ALA A C 1
ATOM 2999 O O . ALA A 1 376 ? -14.448 -23.278 -1.458 1.00 55.06 376 ALA A O 1
ATOM 3000 N N . VAL A 1 377 ? -13.400 -22.311 -3.199 1.00 41.28 377 VAL A N 1
ATOM 3001 C CA . VAL A 1 377 ? -13.413 -23.503 -4.034 1.00 41.28 377 VAL A CA 1
ATOM 3002 C C . VAL A 1 377 ? -12.550 -24.448 -3.242 1.00 41.28 377 VAL A C 1
ATOM 3004 O O . VAL A 1 377 ? -11.376 -24.134 -3.052 1.00 41.28 377 VAL A O 1
ATOM 3007 N N . ALA A 1 378 ? -13.160 -25.491 -2.672 1.00 34.16 378 ALA A N 1
ATOM 3008 C CA . ALA A 1 378 ? -12.494 -26.445 -1.809 1.00 34.16 378 ALA A CA 1
ATOM 3009 C C . ALA A 1 378 ? -11.204 -26.856 -2.515 1.00 34.16 378 ALA A C 1
ATOM 3011 O O . ALA A 1 378 ? -11.240 -27.630 -3.475 1.00 34.16 378 ALA A O 1
ATOM 3012 N N . ARG A 1 379 ? -10.084 -26.237 -2.116 1.00 35.97 379 ARG A N 1
ATOM 3013 C CA . ARG A 1 379 ? -8.777 -26.533 -2.678 1.00 35.97 379 ARG A CA 1
ATOM 3014 C C . ARG A 1 379 ? -8.552 -27.953 -2.201 1.00 35.97 379 ARG A C 1
ATOM 3016 O O . ARG A 1 379 ? -8.381 -28.176 -1.004 1.00 35.97 379 ARG A O 1
ATOM 3023 N N . ARG A 1 380 ? -8.756 -28.914 -3.109 1.00 26.45 380 ARG A N 1
ATOM 3024 C CA . ARG A 1 380 ? -8.499 -30.321 -2.817 1.00 26.45 380 ARG A CA 1
ATOM 3025 C C . ARG A 1 380 ? -7.067 -30.393 -2.269 1.00 26.45 380 ARG A C 1
ATOM 3027 O O . ARG A 1 380 ? -6.215 -29.703 -2.833 1.00 26.45 380 ARG A O 1
ATOM 3034 N N . PRO A 1 381 ? -6.864 -31.119 -1.159 1.00 35.03 381 PRO A N 1
ATOM 3035 C CA . PRO A 1 381 ? -5.566 -31.227 -0.507 1.00 35.03 381 PRO A CA 1
ATOM 3036 C C . PRO A 1 381 ? -4.476 -31.714 -1.459 1.00 35.03 381 PRO A C 1
ATOM 3038 O O . PRO A 1 381 ? -4.813 -32.466 -2.408 1.00 35.03 381 PRO A O 1
#

Radius of gyration: 26.88 Å; Cα contacts (8 Å, |Δi|>4): 793; chains: 1; bounding box: 82×73×71 Å

Sequence (381 aa):
MHRKILPFAFWLGITLCVAGLSAQEGLFPIHAPPYTRVQAEGGTLQGDPRKGEYLLRLPDSPEANSKVQARGPFGVSLVEEVSAGRKERAIRFGSGVISDRDPNPPALAVLPELCPRLRVAETEGGATSEAGFRFVYRGAEDALNRRPVFQMQDPDAMEGAQAKTLSTMDGRNVLLLKKVRVTYDYEDSHIVDYEGYDPKTGRRETLHEGMGGFYANFHYAIVPYAPEIPELPRQVLLSLAQGRLRAIGREALRPELRVHAFLPGPFLSKRQWSYPLCEWGDTEFQAPDQSLDYEELALWDWDYPVKNRDHILLIVWEEDEEAEWIRQGRIPANHLMDDLVGVFEIRREDTLRAQTLRSPRGDFEITVETGHLAPAVARRP

Nearest PDB structures (foldseek):
  4m02-assembly1_A  TM=4.973E-01  e=3.501E+00  Staphylococcus aureus subsp. aureus NCTC 8325
  4m00-assembly1_A  TM=4.376E-01  e=3.132E+00  Staphylococcus aureus subsp. aureus NCTC 8325
  4m03-assembly1_A-2  TM=4.102E-01  e=3.702E+00  Staphylococcus aureus subsp. aureus NCTC 8325
  4exk-assembly1_A-2  TM=2.414E-01  e=9.035E+00  Escherichia coli K-12

Solvent-accessible surface area (backbone atoms only — not comparable to full-atom values): 21906 Å² total; per-residue (Å²): 133,89,84,90,79,86,82,85,86,81,88,86,86,80,75,98,78,75,96,76,71,72,86,62,71,28,59,28,47,34,41,36,50,61,52,22,40,75,48,55,47,66,39,49,72,48,69,43,39,77,67,10,43,34,37,38,34,38,55,92,41,81,83,30,48,24,50,34,36,39,34,38,78,52,50,26,70,48,76,47,81,48,46,49,75,50,86,70,51,65,48,74,52,60,69,27,60,73,78,99,73,85,74,83,67,94,45,68,52,39,42,47,56,65,26,88,53,52,41,84,41,80,41,96,49,59,104,86,50,96,45,47,74,43,54,33,36,38,20,74,73,34,86,60,37,61,49,63,30,73,51,97,78,40,63,58,56,81,37,71,67,49,61,58,49,64,70,67,64,80,44,67,51,20,36,27,45,41,35,42,35,42,41,57,84,53,62,56,60,83,44,68,59,41,78,48,57,23,74,78,77,69,43,78,46,76,41,50,43,59,87,69,50,71,47,39,39,37,32,37,20,38,32,53,54,52,91,76,56,85,82,44,56,68,67,57,47,52,22,54,54,63,53,41,27,63,80,73,76,42,52,92,71,62,65,98,50,75,47,43,37,73,53,76,29,66,30,38,47,70,72,59,73,101,51,74,44,32,24,33,69,43,41,89,84,42,29,53,50,32,64,44,34,39,42,60,26,48,75,46,54,53,77,49,97,53,74,53,45,59,30,28,34,43,37,33,31,32,69,65,61,72,64,57,47,41,72,69,43,48,38,64,84,78,64,71,60,48,46,79,62,35,78,42,84,46,44,52,80,69,18,67,45,80,37,79,47,65,23,94,87,64,37,38,36,44,26,32,27,46,40,56,49,74,77,78,71,78,74,74,129

Mean predicted aligned error: 13.3 Å

pLDDT: mean 71.27, std 19.6, range [23.28, 97.62]

Secondary structure (DSSP, 8-state):
------------------S-----TTEEEEE--TT-EEEEESSEEEEETTTTEEEEE--S-TT-EEEEEEE-TTS-EEEEEEETT-S---EE-------SSSSS-SSGGGPPPBPTTEEEEE-SS-TTTT--EEEEEEGGG-TTTTTT---TT-TTTTSHHHHHHHTT--SSSEEEEEEEEEE-----TTSEEEEEE-TTT--EEEEE--S--SEE-EEEEEEE--TTSTTS-HHHHHHHHTT-GGGGT-GGG--S--EEEE---SEE----SSS--EEEE-STTS-SEEEEEEEEEEEEETT-SSTTTTEEEEEEEE--S-THHHHTTSS-TT---SEEEEEEEEETTGGGS-EEEE-TTSSEEEEEEEE-PPP------

Foldseek 3Di:
DDDDDDDDDDDDDDDDPDPDDPPQQFKAKEAAPAQWDKDKDQWDKDDDSRRSIIITGHPPDQARKMWMWIQDQFGQIDTDIDGSPDPHRYHYDADADDDDDDDDPPDNNHFFDWDPQWDWDWAPDDPPDPIHTATEGEQCVDPCQLQVDPPVPQPCVVDVLAVVQSVPCPQFWFKDWFKKKFQAPFQPQVAWLDFQAFPVPRDTDTGGTDRFDQFWWKKKKKAFDDPVQQPDDPQCVVCQGRVNCVVVVNCVPHGSDMRMGTDAATGFDHPDDPDIGHTHGRHPSGRSMGMHTYASRGDAGLPGPGPNSQKMKMWMKTDGDDCVCVVVSRDPVSGDSIGGQAIDIDGLVVQCDWDWDAHPVRRMIIIIHTGGHDDPPPPPD